Protein AF-A0A923LSA1-F1 (afdb_monomer_lite)

Organism: NCBI:txid2763013

Secondary structure (DSSP, 8-state):
-HHHHHHHHHHHHHHHHTHHHHHHHSPPPHHHHHHHHHHHHHHHHHHHH-SS--SS--HHHHHHHHHHHHHHHHHHHHHHHHHHHHHHHHHTHHHHH-SSSTT--HHHHHHHHHHHHHHHHHHHHHHHHHHHHHH-SSS-HHHHHHHHHHTTSTTHHHHHHHHHHHHHHHHHHHHHHHHHHHHHHHHTTTT--SS-EEEE--TT--SSSSS-TTTTHHHHHHHTT--EEE----TTS-HHHHHHHHHHHHHHHHHHH--S-EEEEEETTHHHHHHHHHHHSS-GGGEEEEEEES--TT--HHHHHHHHHS-HHHHHHHHHHHHHHHHHTT-SS--HHHHHHHTSHHHHHHHHHHSPPPTT-EEEEEEE-BSSGGGS-TTHHHHHHHHHHHT-S-BSSSSBHHHH--SEEEEEE--SSSSB--TTGGGTTT---BTTB-HHHHHHHHHHHHHHTT-

Radius of gyration: 31.1 Å; chains: 1; bounding box: 70×52×91 Å

pLDDT: mean 90.04, std 8.91, range [51.53, 98.88]

Sequence (455 aa):
MEYCKRFLRVLLVFVLANLALLETLAPPPDWLTLPLLFGLLAYYLWFHIRPRRAKGATHRLRALLGGYELLFVAFFVILAEMAFYPLLLATGALHRAVPALGAAPDWVFLAANLLLFVPLVGALLVNGFFRVLLTSKHLRVVWRVLLLLCWWVPLFNLYLFYRVLKAVRHEYYFELSRLENEAVHAENRDCETRYPIVLVHGIFFRDWQLVNYWGRIPRALTRCGATVFYGGQQSALPVAQSAAELAERLQAVLRETGAEKVNLIAHSKGGLDSRYAITRLGLAPHVASLTTVNTPHRGCIFAEELLRTLPKGVIAWMERRYNGLFRTLGDASPDFLGGVRDLTRENCLCFNRETPDQEGVFYQSVMSTMQKPSSAGFPLNLTWHLVRKYDREANDGLVARSSAEWGHFLGNLSASGRRGVSHGDVVDLMREDIPGFDVREFYIGLVKGLKEKGF

Foldseek 3Di:
DVVVVLVVLLVLLLCLLCVVVVCLLPNDPPVVSVVSNVVSVVVLVVCLVQVDDDPLDDPLLSLLVSLLSLLVSLVVSVVVLVVVVVVCVVVVSNVVSPVDPDDDDPVVSVVVSVVSNCVSSVSSNVSSLVSNLVRDPQDDPVLNVCCVVPCPPPPVVVVSSVVSSVRSVVRSVVVSVVSVVLVVLLVVLLLQALAAEEEFEEADDAQPDPAGLLHCQVVSSVSNNHRYHYQQFQHQAALLRSLVSSLVVLVVVCVVPVHQAYEYEYEASRLLSVLCNCFVVVCVRRYQEYEYELYQLQAFQLLVVCVVPPDPVVVVVVQCVSQVVSVVVPDPGGGNVNSSVCRHNVNSVVSCVRRPDDPNYAYEYEYWFFLALVLDDPPLSVQQVSCCVGVVATHQSTHGPVSGGDGHYPYYFFAPDNTIHHSSRLSCNVVDDDHRDDNNVVVSVVSSVNRVVND

InterPro domains:
  IPR000073 Alpha/beta hydrolase fold-1 [PF00561] (195-331)
  IPR029058 Alpha/Beta hydrolase fold [G3DSA:3.40.50.1820] (189-455)
  IPR029058 Alpha/Beta hydrolase fold [SSF53474] (190-410)

Structure (mmCIF, N/CA/C/O backbone):
data_AF-A0A923LSA1-F1
#
_entry.id   AF-A0A923LSA1-F1
#
loop_
_atom_site.group_PDB
_atom_site.id
_atom_site.type_symbol
_atom_site.label_atom_id
_atom_site.label_alt_id
_atom_site.label_comp_id
_atom_site.label_asym_id
_atom_site.label_entity_id
_atom_site.label_seq_id
_atom_site.pdbx_PDB_ins_code
_atom_site.Cartn_x
_atom_site.Cartn_y
_atom_site.Cartn_z
_atom_site.occupancy
_atom_site.B_iso_or_equiv
_atom_site.auth_seq_id
_atom_site.auth_comp_id
_atom_site.auth_asym_id
_atom_site.auth_atom_id
_atom_site.pdbx_PDB_model_num
ATOM 1 N N . MET A 1 1 ? 19.519 -18.367 -19.238 1.00 74.44 1 MET A N 1
ATOM 2 C CA . MET A 1 1 ? 18.507 -18.310 -20.323 1.00 74.44 1 MET A CA 1
ATOM 3 C C . MET A 1 1 ? 18.097 -16.882 -20.729 1.00 74.44 1 MET A C 1
ATOM 5 O O . MET A 1 1 ? 18.064 -16.617 -21.922 1.00 74.44 1 MET A O 1
ATOM 9 N N . GLU A 1 2 ? 17.798 -15.941 -19.814 1.00 83.88 2 GLU A N 1
ATOM 10 C CA . GLU A 1 2 ? 17.374 -14.574 -20.223 1.00 83.88 2 GLU A CA 1
ATOM 11 C C . GLU A 1 2 ? 18.506 -13.725 -20.829 1.00 83.88 2 GLU A C 1
ATOM 13 O O . GLU A 1 2 ? 18.262 -12.978 -21.772 1.00 83.88 2 GLU A O 1
ATOM 18 N N . TYR A 1 3 ? 19.749 -13.878 -20.358 1.00 86.12 3 TYR A N 1
ATOM 19 C CA . TYR A 1 3 ? 20.908 -13.197 -20.951 1.00 86.12 3 TYR A CA 1
ATOM 20 C C . TYR A 1 3 ? 21.086 -13.539 -22.436 1.00 86.12 3 TYR A C 1
ATOM 22 O O . TYR A 1 3 ? 21.243 -12.634 -23.247 1.00 86.12 3 TYR A O 1
ATOM 30 N N . CYS A 1 4 ? 20.938 -14.814 -22.812 1.00 89.88 4 CYS A N 1
ATOM 31 C CA . CYS A 1 4 ? 20.991 -15.258 -24.208 1.00 89.88 4 CYS A CA 1
ATOM 32 C C . CYS A 1 4 ? 19.887 -14.612 -25.057 1.00 89.88 4 CYS A C 1
ATOM 34 O O . CYS A 1 4 ? 20.143 -14.153 -26.164 1.00 89.88 4 CYS A O 1
ATOM 36 N N . LYS A 1 5 ? 18.659 -14.515 -24.524 1.00 91.62 5 LYS A N 1
ATOM 37 C CA . LYS A 1 5 ? 17.543 -13.858 -25.222 1.00 91.62 5 LYS A CA 1
ATOM 38 C C . LYS A 1 5 ? 17.805 -12.370 -25.434 1.00 91.62 5 LYS A C 1
ATOM 40 O O . LYS A 1 5 ? 17.490 -11.849 -26.494 1.00 91.62 5 LYS A O 1
ATOM 45 N N . ARG A 1 6 ? 18.369 -11.683 -24.439 1.00 92.94 6 ARG A N 1
ATOM 46 C CA . ARG A 1 6 ? 18.731 -10.263 -24.557 1.00 92.94 6 ARG A CA 1
ATOM 47 C C . ARG A 1 6 ? 19.858 -10.037 -25.550 1.00 92.94 6 ARG A C 1
ATOM 49 O O . ARG A 1 6 ? 19.738 -9.136 -26.368 1.00 92.94 6 ARG A O 1
ATOM 56 N N . PHE A 1 7 ? 20.890 -10.876 -25.511 1.00 94.19 7 PHE A N 1
ATOM 57 C CA . PHE A 1 7 ? 21.960 -10.854 -26.502 1.00 94.19 7 PHE A CA 1
ATOM 58 C C . PHE A 1 7 ? 21.400 -11.021 -27.917 1.00 94.19 7 PHE A C 1
ATOM 60 O O . PHE A 1 7 ? 21.681 -10.197 -28.777 1.00 94.19 7 PHE A O 1
ATOM 67 N N . LEU A 1 8 ? 20.512 -11.998 -28.128 1.00 95.25 8 LEU A N 1
ATOM 68 C CA . LEU A 1 8 ? 19.851 -12.199 -29.417 1.00 95.25 8 LEU A CA 1
ATOM 69 C C . LEU A 1 8 ? 19.028 -10.975 -29.851 1.00 95.25 8 LEU A C 1
ATOM 71 O O . LEU A 1 8 ? 19.094 -10.584 -31.008 1.00 95.25 8 LEU A O 1
ATOM 75 N N . ARG A 1 9 ? 18.282 -10.332 -28.939 1.00 95.50 9 ARG A N 1
ATOM 76 C CA . ARG A 1 9 ? 17.521 -9.109 -29.262 1.00 95.50 9 ARG A CA 1
ATOM 77 C C . ARG A 1 9 ? 18.435 -7.971 -29.721 1.00 95.50 9 ARG A C 1
ATOM 79 O O . ARG A 1 9 ? 18.108 -7.308 -30.699 1.00 95.50 9 ARG A O 1
ATOM 86 N N . VAL A 1 10 ? 19.548 -7.756 -29.015 1.00 96.06 10 VAL A N 1
ATOM 87 C CA . VAL A 1 10 ? 20.563 -6.752 -29.373 1.00 96.06 10 VAL A CA 1
ATOM 88 C C . VAL A 1 10 ? 21.171 -7.084 -30.729 1.00 96.06 10 VAL A C 1
ATOM 90 O O . VAL A 1 10 ? 21.205 -6.217 -31.592 1.00 96.06 10 VAL A O 1
ATOM 93 N N . LEU A 1 11 ? 21.566 -8.342 -30.939 1.00 96.56 11 LEU A N 1
ATOM 94 C CA . LEU A 1 11 ? 22.150 -8.809 -32.191 1.00 96.56 11 LEU A CA 1
ATOM 95 C C . LEU A 1 11 ? 21.204 -8.594 -33.378 1.00 96.56 11 LEU A C 1
ATOM 97 O O . LEU A 1 11 ? 21.622 -8.037 -34.380 1.00 96.56 11 LEU A O 1
ATOM 101 N N . LEU A 1 12 ? 19.928 -8.974 -33.264 1.00 96.75 12 LEU A N 1
ATOM 102 C CA . LEU A 1 12 ? 18.950 -8.826 -34.350 1.00 96.75 12 LEU A CA 1
ATOM 103 C C . LEU A 1 12 ? 18.725 -7.359 -34.741 1.00 96.75 12 LEU A C 1
ATOM 105 O O . LEU A 1 12 ? 18.645 -7.046 -35.925 1.00 96.75 12 LEU A O 1
ATOM 109 N N . VAL A 1 13 ? 18.645 -6.454 -33.760 1.00 96.31 13 VAL A N 1
ATOM 110 C CA . VAL A 1 13 ? 18.508 -5.013 -34.034 1.00 96.31 13 VAL A CA 1
ATOM 111 C C . VAL A 1 13 ? 19.800 -4.440 -34.611 1.00 96.31 13 VAL A C 1
ATOM 113 O O . VAL A 1 13 ? 19.738 -3.655 -35.549 1.00 96.31 13 VAL A O 1
ATOM 116 N N . PHE A 1 14 ? 20.957 -4.848 -34.087 1.00 96.50 14 PHE A N 1
ATOM 117 C CA . PHE A 1 14 ? 22.261 -4.422 -34.592 1.00 96.50 14 PHE A CA 1
ATOM 118 C C . PHE A 1 14 ? 22.476 -4.858 -36.046 1.00 96.50 14 PHE A C 1
ATOM 120 O O . PHE A 1 14 ? 22.876 -4.039 -36.867 1.00 96.50 14 PHE A O 1
ATOM 127 N N . VAL A 1 15 ? 22.150 -6.113 -36.378 1.00 95.62 15 VAL A N 1
ATOM 128 C CA . VAL A 1 15 ? 22.232 -6.645 -37.747 1.00 95.62 15 VAL A CA 1
ATOM 129 C C . VAL A 1 15 ? 21.279 -5.901 -38.674 1.00 95.62 15 VAL A C 1
ATOM 131 O O . VAL A 1 15 ? 21.693 -5.526 -39.758 1.00 95.62 15 VAL A O 1
ATOM 134 N N . LEU A 1 16 ? 20.037 -5.629 -38.256 1.00 95.81 16 LEU A N 1
ATOM 135 C CA . LEU A 1 16 ? 19.106 -4.835 -39.065 1.00 95.81 16 LEU A CA 1
ATOM 136 C C . LEU A 1 16 ? 19.633 -3.414 -39.319 1.00 95.81 16 LEU A C 1
ATOM 138 O O . LEU A 1 16 ? 19.561 -2.929 -40.443 1.00 95.81 16 LEU A O 1
ATOM 142 N N . ALA A 1 17 ? 20.160 -2.756 -38.284 1.00 93.94 17 ALA A N 1
ATOM 143 C CA . ALA A 1 17 ? 20.664 -1.389 -38.383 1.00 93.94 17 ALA A CA 1
ATOM 144 C C . ALA A 1 17 ? 21.938 -1.273 -39.234 1.00 93.94 17 ALA A C 1
ATOM 146 O O . ALA A 1 17 ? 22.188 -0.208 -39.784 1.00 93.94 17 ALA A O 1
ATOM 147 N N . ASN A 1 18 ? 22.701 -2.364 -39.355 1.00 94.56 18 ASN A N 1
ATOM 148 C CA . ASN A 1 18 ? 23.956 -2.439 -40.101 1.00 94.56 18 ASN A CA 1
ATOM 149 C C . ASN A 1 18 ? 23.877 -3.344 -41.337 1.00 94.56 18 ASN A C 1
ATOM 151 O O . ASN A 1 18 ? 24.917 -3.727 -41.870 1.00 94.56 18 ASN A O 1
ATOM 155 N N . LEU A 1 19 ? 22.676 -3.726 -41.788 1.00 92.44 19 LEU A N 1
ATOM 156 C CA . LEU A 1 19 ? 22.510 -4.778 -42.795 1.00 92.44 19 LEU A CA 1
ATOM 157 C C . LEU A 1 19 ? 23.265 -4.447 -44.088 1.00 92.44 19 LEU A C 1
ATOM 159 O O . LEU A 1 19 ? 24.013 -5.283 -44.580 1.00 92.44 19 LEU A O 1
ATOM 163 N N . ALA A 1 20 ? 23.156 -3.203 -44.561 1.00 88.50 20 ALA A N 1
ATOM 164 C CA . ALA A 1 20 ? 23.853 -2.740 -45.758 1.00 88.50 20 ALA A CA 1
ATOM 165 C C . ALA A 1 20 ? 25.384 -2.839 -45.619 1.00 88.50 20 ALA A C 1
ATOM 167 O O . ALA A 1 20 ? 26.052 -3.344 -46.516 1.00 88.50 20 ALA A O 1
ATOM 168 N N . LEU A 1 21 ? 25.954 -2.417 -44.481 1.00 89.56 21 LEU A N 1
ATOM 169 C CA . LEU A 1 21 ? 27.395 -2.555 -44.234 1.00 89.56 21 LEU A CA 1
ATOM 170 C C . LEU A 1 21 ? 27.813 -4.025 -44.131 1.00 89.56 21 LEU A C 1
ATOM 172 O O . LEU A 1 21 ? 28.837 -4.413 -44.688 1.00 89.56 21 LEU A O 1
ATOM 176 N N . LEU A 1 22 ? 27.029 -4.859 -43.450 1.00 90.69 22 LEU A N 1
ATOM 177 C CA . LEU A 1 22 ? 27.331 -6.283 -43.308 1.00 90.69 22 LEU A CA 1
ATOM 178 C C . LEU A 1 22 ? 27.293 -7.010 -44.657 1.00 90.69 22 LEU A C 1
ATOM 180 O O . LEU A 1 22 ? 28.181 -7.816 -44.917 1.00 90.69 22 LEU A O 1
ATOM 184 N N . GLU A 1 23 ? 26.340 -6.677 -45.529 1.00 88.69 23 GLU A N 1
ATOM 185 C CA . GLU A 1 23 ? 26.270 -7.196 -46.900 1.00 88.69 23 GLU A CA 1
ATOM 186 C C . GLU A 1 23 ? 27.493 -6.791 -47.730 1.00 88.69 23 GLU A C 1
ATOM 188 O O . GLU A 1 23 ? 28.007 -7.616 -48.481 1.00 88.69 23 GLU A O 1
ATOM 193 N N . THR A 1 24 ? 28.016 -5.566 -47.562 1.00 85.31 24 THR A N 1
ATOM 194 C CA . THR A 1 24 ? 29.264 -5.178 -48.249 1.00 85.31 24 THR A CA 1
ATOM 195 C C . THR A 1 24 ? 30.473 -5.978 -47.769 1.00 85.31 24 THR A C 1
ATOM 197 O O . THR A 1 24 ? 31.313 -6.356 -48.578 1.00 85.31 24 THR A O 1
ATOM 200 N N . LEU A 1 25 ? 30.567 -6.257 -46.466 1.00 87.00 25 LEU A N 1
ATOM 201 C CA . LEU A 1 25 ? 31.706 -6.962 -45.870 1.00 87.00 25 LEU A CA 1
ATOM 202 C C . LEU A 1 25 ? 31.666 -8.474 -46.126 1.00 87.00 25 LEU A C 1
ATOM 204 O O . LEU A 1 25 ? 32.714 -9.106 -46.265 1.00 87.00 25 LEU A O 1
ATOM 208 N N . ALA A 1 26 ? 30.469 -9.057 -46.132 1.00 88.00 26 ALA A N 1
ATOM 209 C CA . ALA A 1 26 ? 30.233 -10.484 -46.291 1.00 88.00 26 ALA A CA 1
ATOM 210 C C . ALA A 1 26 ? 28.867 -10.706 -46.969 1.00 88.00 26 ALA A C 1
ATOM 212 O O . ALA A 1 26 ? 27.862 -10.891 -46.274 1.00 88.00 26 ALA A O 1
ATOM 213 N N . PRO A 1 27 ? 28.807 -10.684 -48.314 1.00 85.69 27 PRO A N 1
ATOM 214 C CA . PRO A 1 27 ? 27.546 -10.785 -49.032 1.00 85.69 27 PRO A CA 1
ATOM 215 C C . PRO A 1 27 ? 26.904 -12.165 -48.810 1.00 85.69 27 PRO A C 1
ATOM 217 O O . PRO A 1 27 ? 27.553 -13.192 -49.047 1.00 85.69 27 PRO A O 1
ATOM 220 N N . PRO A 1 28 ? 25.644 -12.228 -48.340 1.00 87.56 28 PRO A N 1
ATOM 221 C CA . PRO A 1 28 ? 24.903 -13.479 -48.282 1.00 87.56 28 PRO A CA 1
ATOM 222 C C . PRO A 1 28 ? 24.543 -13.957 -49.702 1.00 87.56 28 PRO A C 1
ATOM 224 O O . PRO A 1 28 ? 24.588 -13.175 -50.649 1.00 87.56 28 PRO A O 1
ATOM 227 N N . PRO A 1 29 ? 24.141 -15.230 -49.874 1.00 91.75 29 PRO A N 1
ATOM 228 C CA . PRO A 1 29 ? 23.587 -15.699 -51.141 1.00 91.75 29 PRO A CA 1
ATOM 229 C C . PRO A 1 29 ? 22.383 -14.850 -51.575 1.00 91.75 29 PRO A C 1
ATOM 231 O O . PRO A 1 29 ? 21.519 -14.568 -50.746 1.00 91.75 29 PRO A O 1
ATOM 234 N N . ASP A 1 30 ? 22.271 -14.526 -52.866 1.00 86.94 30 ASP A N 1
ATOM 235 C CA . ASP A 1 30 ? 21.246 -13.606 -53.399 1.00 86.94 30 ASP A CA 1
ATOM 236 C C . ASP A 1 30 ? 19.805 -13.969 -53.002 1.00 86.94 30 ASP A C 1
ATOM 238 O O . ASP A 1 30 ? 18.967 -13.103 -52.748 1.00 86.94 30 ASP A O 1
ATOM 242 N N . TRP A 1 31 ? 19.506 -15.267 -52.903 1.00 90.75 31 TRP A N 1
ATOM 243 C CA . TRP A 1 31 ? 18.184 -15.759 -52.511 1.00 90.75 31 TRP A CA 1
ATOM 244 C C . TRP A 1 31 ? 17.835 -15.478 -51.039 1.00 90.75 31 TRP A C 1
ATOM 246 O O . TRP A 1 31 ? 16.662 -15.540 -50.672 1.00 90.75 31 TRP A O 1
ATOM 256 N N . LEU A 1 32 ? 18.826 -15.186 -50.190 1.00 90.75 32 LEU A N 1
ATOM 257 C CA . LEU A 1 32 ? 18.672 -15.001 -48.746 1.00 90.75 32 LEU A CA 1
ATOM 258 C C . LEU A 1 32 ? 18.513 -13.527 -48.342 1.00 90.75 32 LEU A C 1
ATOM 260 O O . LEU A 1 32 ? 17.908 -13.254 -47.305 1.00 90.75 32 LEU A O 1
ATOM 264 N N . THR A 1 33 ? 18.989 -12.583 -49.154 1.00 88.12 33 THR A N 1
ATOM 265 C CA . THR A 1 33 ? 19.035 -11.144 -48.839 1.00 88.12 33 THR A CA 1
ATOM 266 C C . THR A 1 33 ? 17.653 -10.556 -48.531 1.00 88.12 33 THR A C 1
ATOM 268 O O . THR A 1 33 ? 17.417 -10.017 -47.447 1.00 88.12 33 THR A O 1
ATOM 271 N N . LEU A 1 34 ? 16.687 -10.721 -49.445 1.00 91.25 34 LEU A N 1
ATOM 272 C CA . LEU A 1 34 ? 15.326 -10.201 -49.258 1.00 91.25 34 LEU A CA 1
ATOM 273 C C . LEU A 1 34 ? 14.580 -10.907 -48.107 1.00 91.25 34 LEU A C 1
ATOM 275 O O . LEU A 1 34 ? 14.034 -10.203 -47.252 1.00 91.25 34 LEU A O 1
ATOM 279 N N . PRO A 1 35 ? 14.565 -12.256 -48.007 1.00 94.31 35 PRO A N 1
ATOM 280 C CA . PRO A 1 35 ? 13.971 -12.937 -46.855 1.00 94.31 35 PRO A CA 1
ATOM 281 C C . PRO A 1 35 ? 14.564 -12.508 -45.510 1.00 94.31 35 PRO A C 1
ATOM 283 O O . PRO A 1 35 ? 13.818 -12.351 -44.540 1.00 94.31 35 PRO A O 1
ATOM 286 N N . LEU A 1 36 ? 15.881 -12.288 -45.445 1.00 93.38 36 LEU A N 1
ATOM 287 C CA . LEU A 1 36 ? 16.562 -11.830 -44.236 1.00 93.38 36 LEU A CA 1
ATOM 288 C C . LEU A 1 36 ? 16.097 -10.426 -43.835 1.00 93.38 36 LEU A C 1
ATOM 290 O O . LEU A 1 36 ? 15.698 -10.232 -42.685 1.00 93.38 36 LEU A O 1
ATOM 294 N N . LEU A 1 37 ? 16.075 -9.474 -44.775 1.00 93.38 37 LEU A N 1
ATOM 295 C CA . LEU A 1 37 ? 15.586 -8.114 -44.530 1.00 93.38 37 LEU A CA 1
ATOM 296 C C . LEU A 1 37 ? 14.135 -8.119 -44.028 1.00 93.38 37 LEU A C 1
ATOM 298 O O . LEU A 1 37 ? 13.837 -7.523 -42.990 1.00 93.38 37 LEU A O 1
ATOM 302 N N . PHE A 1 38 ? 13.233 -8.823 -44.721 1.00 95.69 38 PHE A N 1
ATOM 303 C CA . PHE A 1 38 ? 11.829 -8.906 -44.310 1.00 95.69 38 PHE A CA 1
ATOM 304 C C . PHE A 1 38 ? 11.668 -9.582 -42.946 1.00 95.69 38 PHE A C 1
ATOM 306 O O . PHE A 1 38 ? 10.878 -9.115 -42.124 1.00 95.69 38 PHE A O 1
ATOM 313 N N . GLY A 1 39 ? 12.432 -10.642 -42.673 1.00 96.81 39 GLY A N 1
ATOM 314 C CA . GLY A 1 39 ? 12.427 -11.327 -41.383 1.00 96.81 39 GLY A CA 1
ATOM 315 C C . GLY A 1 39 ? 12.890 -10.425 -40.236 1.00 96.81 39 GLY A C 1
ATOM 316 O O . GLY A 1 39 ? 12.232 -10.362 -39.194 1.00 96.81 39 GLY A O 1
ATOM 317 N N . LEU A 1 40 ? 13.980 -9.679 -40.437 1.00 96.12 40 LEU A N 1
ATOM 318 C CA . LEU A 1 40 ? 14.505 -8.725 -39.459 1.00 96.12 40 LEU A CA 1
ATOM 319 C C . LEU A 1 40 ? 13.545 -7.552 -39.233 1.00 96.12 40 LEU A C 1
ATOM 321 O O . LEU A 1 40 ? 13.312 -7.174 -38.083 1.00 96.12 40 LEU A O 1
ATOM 325 N N . LEU A 1 41 ? 12.932 -7.018 -40.293 1.00 96.06 41 LEU A N 1
ATOM 326 C CA . LEU A 1 41 ? 11.941 -5.945 -40.191 1.00 96.06 41 LEU A CA 1
ATOM 327 C C . LEU A 1 41 ? 10.669 -6.420 -39.474 1.00 96.06 41 LEU A C 1
ATOM 329 O O . LEU A 1 41 ? 10.181 -5.744 -38.567 1.00 96.06 41 LEU A O 1
ATOM 333 N N . ALA A 1 42 ? 10.156 -7.604 -39.819 1.00 96.62 42 ALA A N 1
ATOM 334 C CA . ALA A 1 42 ? 9.005 -8.203 -39.147 1.00 96.62 42 ALA A CA 1
ATOM 335 C C . ALA A 1 42 ? 9.291 -8.439 -37.658 1.00 96.62 42 ALA A C 1
ATOM 337 O O . ALA A 1 42 ? 8.463 -8.109 -36.801 1.00 96.62 42 ALA A O 1
ATOM 338 N N . TYR A 1 43 ? 10.485 -8.947 -37.334 1.00 96.62 43 TYR A N 1
ATOM 339 C CA . TYR A 1 43 ? 10.943 -9.077 -35.955 1.00 96.62 43 TYR A CA 1
ATOM 340 C C . TYR A 1 43 ? 11.007 -7.719 -35.248 1.00 96.62 43 TYR A C 1
ATOM 342 O O . TYR A 1 43 ? 10.509 -7.599 -34.129 1.00 96.62 43 TYR A O 1
ATOM 350 N N . TYR A 1 44 ? 11.575 -6.694 -35.883 1.00 96.75 44 TYR A N 1
ATOM 351 C CA . TYR A 1 44 ? 11.703 -5.353 -35.316 1.00 96.75 44 TYR A CA 1
ATOM 352 C C . TYR A 1 44 ? 10.331 -4.733 -35.006 1.00 96.75 44 TYR A C 1
ATOM 354 O O . TYR A 1 44 ? 10.090 -4.284 -33.882 1.00 96.75 44 TYR A O 1
ATOM 362 N N . LEU A 1 45 ? 9.383 -4.808 -35.944 1.00 96.62 45 LEU A N 1
ATOM 363 C CA . LEU A 1 45 ? 8.005 -4.346 -35.739 1.00 96.62 45 LEU A CA 1
ATOM 364 C C . LEU A 1 45 ? 7.305 -5.122 -34.615 1.00 96.62 45 LEU A C 1
ATOM 366 O O . LEU A 1 45 ? 6.671 -4.530 -33.737 1.00 96.62 45 LEU A O 1
ATOM 370 N N . TRP A 1 46 ? 7.460 -6.446 -34.579 1.00 95.94 46 TRP A N 1
ATOM 371 C CA . TRP A 1 46 ? 6.937 -7.267 -33.486 1.00 95.94 46 TRP A CA 1
ATOM 372 C C . TRP A 1 46 ? 7.561 -6.892 -32.134 1.00 95.94 46 TRP A C 1
ATOM 374 O O . TRP A 1 46 ? 6.849 -6.785 -31.127 1.00 95.94 46 TRP A O 1
ATOM 384 N N . PHE A 1 47 ? 8.872 -6.646 -32.112 1.00 96.44 47 PHE A N 1
ATOM 385 C CA . PHE A 1 47 ? 9.627 -6.274 -30.922 1.00 96.44 47 PHE A CA 1
ATOM 386 C C . PHE A 1 47 ? 9.136 -4.939 -30.358 1.00 96.44 47 PHE A C 1
ATOM 388 O O . PHE A 1 47 ? 8.979 -4.824 -29.144 1.00 96.44 47 PHE A O 1
ATOM 395 N N . HIS A 1 48 ? 8.759 -3.982 -31.211 1.00 95.06 48 HIS A N 1
ATOM 396 C CA . HIS A 1 48 ? 8.097 -2.747 -30.786 1.00 95.06 48 HIS A CA 1
ATOM 397 C C . HIS A 1 48 ? 6.789 -2.997 -30.033 1.00 95.06 48 HIS A C 1
ATOM 399 O O . HIS A 1 48 ? 6.493 -2.279 -29.079 1.00 95.06 48 HIS A O 1
ATOM 405 N N . ILE A 1 49 ? 5.995 -3.996 -30.417 1.00 93.19 49 ILE A N 1
ATOM 406 C CA . ILE A 1 49 ? 4.690 -4.266 -29.800 1.00 93.19 49 ILE A CA 1
ATOM 407 C C . ILE A 1 49 ? 4.876 -5.074 -28.512 1.00 93.19 49 ILE A C 1
ATOM 409 O O . ILE A 1 49 ? 4.427 -4.652 -27.439 1.00 93.19 49 ILE A O 1
ATOM 413 N N . ARG A 1 50 ? 5.584 -6.208 -28.590 1.00 91.25 50 ARG A N 1
ATOM 414 C CA . ARG A 1 50 ? 5.791 -7.147 -27.473 1.00 91.25 50 ARG A CA 1
ATOM 415 C C . ARG A 1 50 ? 7.281 -7.441 -27.246 1.00 91.25 50 ARG A C 1
ATOM 417 O O . ARG A 1 50 ? 7.721 -8.556 -27.520 1.00 91.25 50 ARG A O 1
ATOM 424 N N . PRO A 1 51 ? 8.030 -6.507 -26.627 1.00 90.69 51 PRO A N 1
ATOM 425 C CA . PRO A 1 51 ? 9.468 -6.672 -26.405 1.00 90.69 51 PRO A CA 1
ATOM 426 C C . PRO A 1 51 ? 9.806 -7.882 -25.526 1.00 90.69 51 PRO A C 1
ATOM 428 O O . PRO A 1 51 ? 10.814 -8.566 -25.711 1.00 90.69 51 PRO A O 1
ATOM 431 N N . ARG A 1 52 ? 8.948 -8.158 -24.535 1.00 89.25 52 ARG A N 1
ATOM 432 C CA . ARG A 1 52 ? 9.127 -9.260 -23.591 1.00 89.25 52 ARG A CA 1
ATOM 433 C C . ARG A 1 52 ? 7.794 -9.789 -23.085 1.00 89.25 52 ARG A C 1
ATOM 435 O O . ARG A 1 52 ? 6.871 -9.034 -22.786 1.00 89.25 52 ARG A O 1
ATOM 442 N N . ARG A 1 53 ? 7.710 -11.115 -22.962 1.00 85.00 53 ARG A N 1
ATOM 443 C CA . ARG A 1 53 ? 6.582 -11.796 -22.317 1.00 85.00 53 ARG A CA 1
ATOM 444 C C . ARG A 1 53 ? 6.741 -11.717 -20.799 1.00 85.00 53 ARG A C 1
ATOM 446 O O . ARG A 1 53 ? 7.787 -12.089 -20.276 1.00 85.00 53 ARG A O 1
ATOM 453 N N . ALA A 1 54 ? 5.685 -11.292 -20.116 1.00 84.00 54 ALA A N 1
ATOM 454 C CA . ALA A 1 54 ? 5.574 -11.319 -18.663 1.00 84.00 54 ALA A CA 1
ATOM 455 C C . ALA A 1 54 ? 4.243 -11.977 -18.282 1.00 84.00 54 ALA A C 1
ATOM 457 O O . ALA A 1 54 ? 3.179 -11.375 -18.441 1.00 84.00 54 ALA A O 1
ATOM 458 N N . LYS A 1 55 ? 4.316 -13.245 -17.860 1.00 82.00 55 LYS A N 1
ATOM 459 C CA . LYS A 1 55 ? 3.172 -13.990 -17.313 1.00 82.00 55 LYS A CA 1
ATOM 460 C C . LYS A 1 55 ? 2.807 -13.398 -15.943 1.00 82.00 55 LYS A C 1
ATOM 462 O O . LYS A 1 55 ? 3.681 -12.846 -15.289 1.00 82.00 55 LYS A O 1
ATOM 467 N N . GLY A 1 56 ? 1.529 -13.422 -15.562 1.00 78.56 56 GLY A N 1
ATOM 468 C CA . GLY A 1 56 ? 1.041 -12.860 -14.286 1.00 78.56 56 GLY A CA 1
ATOM 469 C C . GLY A 1 56 ? 1.030 -11.324 -14.186 1.00 78.56 56 GLY A C 1
ATOM 470 O O . GLY A 1 56 ? 0.301 -10.757 -13.382 1.00 78.56 56 GLY A O 1
ATOM 471 N N . ALA A 1 57 ? 1.772 -10.617 -15.043 1.00 86.69 57 ALA A N 1
ATOM 472 C CA . ALA A 1 57 ? 1.843 -9.161 -15.020 1.00 86.69 57 ALA A CA 1
ATOM 473 C C . ALA A 1 57 ? 0.589 -8.483 -15.608 1.00 86.69 57 ALA A C 1
ATOM 475 O O . ALA A 1 57 ? 0.099 -8.841 -16.685 1.00 86.69 57 ALA A O 1
ATOM 476 N N . THR A 1 58 ? 0.133 -7.417 -14.942 1.00 89.31 58 THR A N 1
ATOM 477 C CA . THR A 1 58 ? -0.936 -6.529 -15.436 1.00 89.31 58 THR A CA 1
ATOM 478 C C . THR A 1 58 ? -0.548 -5.845 -16.754 1.00 89.31 58 THR A C 1
ATOM 480 O O . THR A 1 58 ? 0.630 -5.752 -17.104 1.00 89.31 58 THR A O 1
ATOM 483 N N . HIS A 1 59 ? -1.527 -5.300 -17.491 1.00 89.19 59 HIS A N 1
ATOM 484 C CA . HIS A 1 59 ? -1.259 -4.572 -18.740 1.00 89.19 59 HIS A CA 1
ATOM 485 C C . HIS A 1 59 ? -0.225 -3.446 -18.556 1.00 89.19 59 HIS A C 1
ATOM 487 O O . HIS A 1 59 ? 0.718 -3.340 -19.339 1.00 89.19 59 HIS A O 1
ATOM 493 N N . ARG A 1 60 ? -0.344 -2.677 -17.464 1.00 91.94 60 ARG A N 1
ATOM 494 C CA . ARG A 1 60 ? 0.613 -1.629 -17.086 1.00 91.94 60 ARG A CA 1
ATOM 495 C C . ARG A 1 60 ? 2.026 -2.183 -16.897 1.00 91.94 60 ARG A C 1
ATOM 497 O O . ARG A 1 60 ? 2.959 -1.654 -17.487 1.00 91.94 60 ARG A O 1
ATOM 504 N N . LEU A 1 61 ? 2.191 -3.250 -16.110 1.00 90.69 61 LEU A N 1
ATOM 505 C CA . LEU A 1 61 ? 3.509 -3.842 -15.843 1.00 90.69 61 LEU A CA 1
ATOM 506 C C . LEU A 1 61 ? 4.139 -4.453 -17.097 1.00 90.69 61 LEU A C 1
ATOM 508 O O . LEU A 1 61 ? 5.352 -4.367 -17.275 1.00 90.69 61 LEU A O 1
ATOM 512 N N . ARG A 1 62 ? 3.327 -5.026 -17.994 1.00 92.44 62 ARG A N 1
ATOM 513 C CA . ARG A 1 62 ? 3.797 -5.501 -19.304 1.00 92.44 62 ARG A CA 1
ATOM 514 C C . ARG A 1 62 ? 4.315 -4.355 -20.167 1.00 92.44 62 ARG A C 1
ATOM 516 O O . ARG A 1 62 ? 5.375 -4.491 -20.770 1.00 92.44 62 ARG A O 1
ATOM 523 N N . ALA A 1 63 ? 3.601 -3.233 -20.203 1.00 92.50 63 ALA A N 1
ATOM 524 C CA . ALA A 1 63 ? 4.045 -2.040 -20.913 1.00 92.50 63 ALA A CA 1
ATOM 525 C C . ALA A 1 63 ? 5.316 -1.439 -20.284 1.00 92.50 63 ALA A C 1
ATOM 527 O O . ALA A 1 63 ? 6.248 -1.125 -21.020 1.00 92.50 63 ALA A O 1
ATOM 528 N N . LEU A 1 64 ? 5.401 -1.383 -18.950 1.00 92.50 64 LEU A N 1
ATOM 529 C CA . LEU A 1 64 ? 6.576 -0.920 -18.203 1.00 92.50 64 LEU A CA 1
ATOM 530 C C . LEU A 1 64 ? 7.821 -1.773 -18.500 1.00 92.50 64 LEU A C 1
ATOM 532 O O . LEU A 1 64 ? 8.872 -1.240 -18.857 1.00 92.50 64 LEU A O 1
ATOM 536 N N . LEU A 1 65 ? 7.693 -3.103 -18.416 1.00 92.88 65 LEU A N 1
ATOM 537 C CA . LEU A 1 65 ? 8.772 -4.037 -18.750 1.00 92.88 65 LEU A CA 1
ATOM 538 C C . LEU A 1 65 ? 9.141 -3.968 -20.232 1.00 92.88 65 LEU A C 1
ATOM 540 O O . LEU A 1 65 ? 10.316 -4.008 -20.580 1.00 92.88 65 LEU A O 1
ATOM 544 N N . GLY A 1 66 ? 8.144 -3.856 -21.110 1.00 93.12 66 GLY A N 1
ATOM 545 C CA . GLY A 1 66 ? 8.378 -3.668 -22.534 1.00 93.12 66 GLY A CA 1
ATOM 546 C C . GLY A 1 66 ? 9.188 -2.400 -22.802 1.00 93.12 66 GLY A C 1
ATOM 547 O O . GLY A 1 66 ? 10.169 -2.451 -23.535 1.00 93.12 66 GLY A O 1
ATOM 548 N N . GLY A 1 67 ? 8.827 -1.290 -22.154 1.00 92.12 67 GLY A N 1
ATOM 549 C CA . GLY A 1 67 ? 9.574 -0.040 -22.246 1.00 92.12 67 GLY A CA 1
ATOM 550 C C . GLY A 1 67 ? 11.018 -0.184 -21.771 1.00 92.12 67 GLY A C 1
ATOM 551 O O . GLY A 1 67 ? 11.939 0.220 -22.474 1.00 92.12 67 GLY A O 1
ATOM 552 N N . TYR A 1 68 ? 11.223 -0.855 -20.634 1.00 91.81 68 TYR A N 1
ATOM 553 C CA . TYR A 1 68 ? 12.556 -1.196 -20.133 1.00 91.81 68 TYR A CA 1
ATOM 554 C C . TYR A 1 68 ? 13.389 -1.985 -21.157 1.00 91.81 68 TYR A C 1
ATOM 556 O O . TYR A 1 68 ? 14.554 -1.661 -21.369 1.00 91.81 68 TYR A O 1
ATOM 564 N N . GLU A 1 69 ? 12.823 -3.014 -21.793 1.00 93.50 69 GLU A N 1
ATOM 565 C CA . GLU A 1 69 ? 13.570 -3.864 -22.733 1.00 93.50 69 GLU A CA 1
ATOM 566 C C . GLU A 1 69 ? 13.909 -3.133 -24.041 1.00 93.50 69 GLU A C 1
ATOM 568 O O . GLU A 1 69 ? 14.998 -3.338 -24.570 1.00 93.50 69 GLU A O 1
ATOM 573 N N . LEU A 1 70 ? 13.033 -2.248 -24.530 1.00 93.56 70 LEU A N 1
ATOM 574 C CA . LEU A 1 70 ? 13.319 -1.400 -25.697 1.00 93.56 70 LEU A CA 1
ATOM 575 C C . LEU A 1 70 ? 14.495 -0.456 -25.423 1.00 93.56 70 LEU A C 1
ATOM 577 O O . LEU A 1 70 ? 15.433 -0.393 -26.213 1.00 93.56 70 LEU A O 1
ATOM 581 N N . LEU A 1 71 ? 14.476 0.219 -24.269 1.00 89.94 71 LEU A N 1
ATOM 582 C CA . LEU A 1 71 ? 15.558 1.107 -23.840 1.00 89.94 71 LEU A CA 1
ATOM 583 C C . LEU A 1 71 ? 16.869 0.345 -23.598 1.00 89.94 71 LEU A C 1
ATOM 585 O O . LEU A 1 71 ? 17.939 0.827 -23.956 1.00 89.94 71 LEU A O 1
ATOM 589 N N . PHE A 1 72 ? 16.792 -0.856 -23.016 1.00 91.12 72 PHE A N 1
ATOM 590 C CA . PHE A 1 72 ? 17.951 -1.726 -22.816 1.00 91.12 72 PHE A CA 1
ATOM 591 C C . PHE A 1 72 ? 18.591 -2.115 -24.152 1.00 91.12 72 PHE A C 1
ATOM 593 O O . PHE A 1 72 ? 19.802 -1.985 -24.310 1.00 91.12 72 PHE A O 1
ATOM 600 N N . VAL A 1 73 ? 17.792 -2.578 -25.118 1.00 93.25 73 VAL A N 1
ATOM 601 C CA . VAL A 1 73 ? 18.306 -2.974 -26.435 1.00 93.25 73 VAL A CA 1
ATOM 602 C C . VAL A 1 73 ? 18.893 -1.774 -27.169 1.00 93.25 73 VAL A C 1
ATOM 604 O O . VAL A 1 73 ? 20.021 -1.872 -27.638 1.00 93.25 73 VAL A O 1
ATOM 607 N N . ALA A 1 74 ? 18.199 -0.633 -27.188 1.00 90.81 74 ALA A N 1
ATOM 608 C CA . ALA A 1 74 ? 18.713 0.592 -27.796 1.00 90.81 74 ALA A CA 1
ATOM 609 C C . ALA A 1 74 ? 20.073 1.002 -27.206 1.00 90.81 74 ALA A C 1
ATOM 611 O O . ALA A 1 74 ? 21.006 1.276 -27.952 1.00 90.81 74 ALA A O 1
ATOM 612 N N . PHE A 1 75 ? 20.222 0.966 -25.877 1.00 87.94 75 PHE A N 1
ATOM 613 C CA . PHE A 1 75 ? 21.484 1.284 -25.204 1.00 87.94 75 PHE A CA 1
ATOM 614 C C . PHE A 1 75 ? 22.644 0.385 -25.658 1.00 87.94 75 PHE A C 1
ATOM 616 O O . PHE A 1 75 ? 23.717 0.883 -25.991 1.00 87.94 75 PHE A O 1
ATOM 623 N N . PHE A 1 76 ? 22.441 -0.936 -25.681 1.00 90.25 76 PHE A N 1
ATOM 624 C CA . PHE A 1 76 ? 23.504 -1.870 -26.065 1.00 90.25 76 PHE A CA 1
ATOM 625 C C . PHE A 1 76 ? 23.794 -1.858 -27.566 1.00 90.25 76 PHE A C 1
ATOM 627 O O . PHE A 1 76 ? 24.939 -2.079 -27.945 1.00 90.25 76 PHE A O 1
ATOM 634 N N . VAL A 1 77 ? 22.802 -1.553 -28.406 1.00 93.00 77 VAL A N 1
ATOM 635 C CA . VAL A 1 77 ? 23.009 -1.336 -29.844 1.00 93.00 77 VAL A CA 1
ATOM 636 C C . VAL A 1 77 ? 23.840 -0.073 -30.083 1.00 93.00 77 VAL A C 1
ATOM 638 O O . VAL A 1 77 ? 24.797 -0.136 -30.840 1.00 93.00 77 VAL A O 1
ATOM 641 N N . ILE A 1 78 ? 23.571 1.031 -29.374 1.00 88.75 78 ILE A N 1
ATOM 642 C CA . ILE A 1 78 ? 24.411 2.245 -29.426 1.00 88.75 78 ILE A CA 1
ATOM 643 C C . ILE A 1 78 ? 25.843 1.942 -28.986 1.00 88.75 78 ILE A C 1
ATOM 645 O O . ILE A 1 78 ? 26.791 2.380 -29.629 1.00 88.75 78 ILE A O 1
ATOM 649 N N . LEU A 1 79 ? 26.019 1.175 -27.907 1.00 88.44 79 LEU A N 1
ATOM 650 C CA . LEU A 1 79 ? 27.348 0.783 -27.439 1.00 88.44 79 LEU A CA 1
ATOM 651 C C . LEU A 1 79 ? 28.088 -0.099 -28.453 1.00 88.44 79 LEU A C 1
ATOM 653 O O . LEU A 1 79 ? 29.280 0.107 -28.673 1.00 88.44 79 LEU A O 1
ATOM 657 N N . ALA A 1 80 ? 27.388 -1.054 -29.070 1.00 91.94 80 ALA A N 1
ATOM 658 C CA . ALA A 1 80 ? 27.941 -1.890 -30.129 1.00 91.94 80 ALA A CA 1
ATOM 659 C C . ALA A 1 80 ? 28.342 -1.047 -31.348 1.00 91.94 80 ALA A C 1
ATOM 661 O O . ALA A 1 80 ? 29.444 -1.222 -31.855 1.00 91.94 80 ALA A O 1
ATOM 662 N N . GLU A 1 81 ? 27.514 -0.080 -31.749 1.00 90.81 81 GLU A N 1
ATOM 663 C CA . GLU A 1 81 ? 27.791 0.833 -32.864 1.00 90.81 81 GLU A CA 1
ATOM 664 C C . GLU A 1 81 ? 29.041 1.689 -32.616 1.00 90.81 81 GLU A C 1
ATOM 666 O O . GLU A 1 81 ? 29.926 1.780 -33.468 1.00 90.81 81 GLU A O 1
ATOM 671 N N . MET A 1 82 ? 29.163 2.249 -31.404 1.00 88.69 82 MET A N 1
ATOM 672 C CA . MET A 1 82 ? 30.330 3.039 -30.992 1.00 88.69 82 MET A CA 1
ATOM 673 C C . MET A 1 82 ? 31.637 2.235 -31.015 1.00 88.69 82 MET A C 1
ATOM 675 O O . MET A 1 82 ? 32.703 2.833 -31.130 1.00 88.69 82 MET A O 1
ATOM 679 N N . ALA A 1 83 ? 31.575 0.905 -30.899 1.00 91.12 83 ALA A N 1
ATOM 680 C CA . ALA A 1 83 ? 32.735 0.025 -31.032 1.00 91.12 83 ALA A CA 1
ATOM 681 C C . ALA A 1 83 ? 32.948 -0.454 -32.480 1.00 91.12 83 ALA A C 1
ATOM 683 O O . ALA A 1 83 ? 34.088 -0.585 -32.926 1.00 91.12 83 ALA A O 1
ATOM 684 N N . PHE A 1 84 ? 31.862 -0.698 -33.215 1.00 92.62 84 PHE A N 1
ATOM 685 C CA . PHE A 1 84 ? 31.880 -1.247 -34.568 1.00 92.62 84 PHE A CA 1
ATOM 686 C C . PHE A 1 84 ? 32.520 -0.289 -35.576 1.00 92.62 84 PHE A C 1
ATOM 688 O O . PHE A 1 84 ? 33.414 -0.693 -36.316 1.00 92.62 84 PHE A O 1
ATOM 695 N N . TYR A 1 85 ? 32.136 0.990 -35.566 1.00 90.94 85 TYR A N 1
ATOM 696 C CA . TYR A 1 85 ? 32.650 1.971 -36.531 1.00 90.94 85 TYR A CA 1
ATOM 697 C C . TYR A 1 85 ? 34.168 2.202 -36.415 1.00 90.94 85 TYR A C 1
ATOM 699 O O . TYR A 1 85 ? 34.857 2.101 -37.435 1.00 90.94 85 TYR A O 1
ATOM 707 N N . PRO A 1 86 ? 34.744 2.446 -35.216 1.00 90.69 86 PRO A N 1
ATOM 708 C CA . PRO A 1 86 ? 36.195 2.547 -35.071 1.00 90.69 86 PRO A CA 1
ATOM 709 C C . PRO A 1 86 ? 36.929 1.270 -35.479 1.00 90.69 86 PRO A C 1
ATOM 711 O O . PRO A 1 86 ? 38.001 1.353 -36.072 1.00 90.69 86 PRO A O 1
ATOM 714 N N . LEU A 1 87 ? 36.358 0.093 -35.197 1.00 91.00 87 LEU A N 1
ATOM 715 C CA . LEU A 1 87 ? 36.951 -1.186 -35.586 1.00 91.00 87 LEU A CA 1
ATOM 716 C C . LEU A 1 87 ? 37.006 -1.346 -37.113 1.00 91.00 87 LEU A C 1
ATOM 718 O O . LEU A 1 87 ? 38.029 -1.782 -37.645 1.00 91.00 87 LEU A O 1
ATOM 722 N N . LEU A 1 88 ? 35.941 -0.969 -37.826 1.00 89.06 88 LEU A N 1
ATOM 723 C CA . LEU A 1 88 ? 35.915 -0.998 -39.291 1.00 89.06 88 LEU A CA 1
ATOM 724 C C . LEU A 1 88 ? 36.983 -0.085 -39.901 1.00 89.06 88 LEU A C 1
ATOM 726 O O . LEU A 1 88 ? 37.708 -0.518 -40.799 1.00 89.06 88 LEU A O 1
ATOM 730 N N . LEU A 1 89 ? 37.117 1.136 -39.374 1.00 87.81 89 LEU A N 1
ATOM 731 C CA . LEU A 1 89 ? 38.131 2.096 -39.815 1.00 87.81 89 LEU A CA 1
ATOM 732 C C . LEU A 1 89 ? 39.553 1.604 -39.509 1.00 87.81 89 LEU A C 1
ATOM 734 O O . LEU A 1 89 ? 40.417 1.635 -40.380 1.00 87.81 89 LEU A O 1
ATOM 738 N N . ALA A 1 90 ? 39.798 1.097 -38.297 1.00 89.12 90 ALA A N 1
ATOM 739 C CA . ALA A 1 90 ? 41.121 0.632 -37.873 1.00 89.12 90 ALA A CA 1
ATOM 740 C C . ALA A 1 90 ? 41.608 -0.601 -38.652 1.00 89.12 90 ALA A C 1
ATOM 742 O O . ALA A 1 90 ? 42.805 -0.768 -38.871 1.00 89.12 90 ALA A O 1
ATOM 743 N N . THR A 1 91 ? 40.690 -1.477 -39.067 1.00 88.69 91 THR A N 1
ATOM 744 C CA . THR A 1 91 ? 41.018 -2.707 -39.810 1.00 88.69 91 THR A CA 1
ATOM 745 C C . THR A 1 91 ? 41.055 -2.516 -41.327 1.00 88.69 91 THR A C 1
ATOM 747 O O . THR A 1 91 ? 41.400 -3.462 -42.047 1.00 88.69 91 THR A O 1
ATOM 750 N N . GLY A 1 92 ? 40.646 -1.345 -41.833 1.00 83.88 92 GLY A N 1
ATOM 751 C CA . GLY A 1 92 ? 40.474 -1.088 -43.266 1.00 83.88 92 GLY A CA 1
ATOM 752 C C . GLY A 1 92 ? 39.562 -2.113 -43.949 1.00 83.88 92 GLY A C 1
ATOM 753 O O . GLY A 1 92 ? 39.760 -2.441 -45.118 1.00 83.88 92 GLY A O 1
ATOM 754 N N . ALA A 1 93 ? 38.633 -2.724 -43.203 1.00 85.00 93 ALA A N 1
ATOM 755 C CA . ALA A 1 93 ? 37.792 -3.805 -43.713 1.00 85.00 93 ALA A CA 1
ATOM 756 C C . ALA A 1 93 ? 36.856 -3.306 -44.820 1.00 85.00 93 ALA A C 1
ATOM 758 O O . ALA A 1 93 ? 36.699 -3.976 -45.835 1.00 85.00 93 ALA A O 1
ATOM 759 N N . LEU A 1 94 ? 36.309 -2.100 -44.649 1.00 81.25 94 LEU A N 1
ATOM 760 C CA . LEU A 1 94 ? 35.421 -1.465 -45.618 1.00 81.25 94 LEU A CA 1
ATOM 761 C C . LEU A 1 94 ? 36.155 -1.130 -46.925 1.00 81.25 94 LEU A C 1
ATOM 763 O O . LEU A 1 94 ? 35.707 -1.529 -47.998 1.00 81.25 94 LEU A O 1
ATOM 767 N N . HIS A 1 95 ? 37.336 -0.512 -46.821 1.00 81.00 95 HIS A N 1
ATOM 768 C CA . HIS A 1 95 ? 38.199 -0.221 -47.966 1.00 81.00 95 HIS A CA 1
ATOM 769 C C . HIS A 1 95 ? 38.565 -1.477 -48.780 1.00 81.00 95 HIS A C 1
ATOM 771 O O . HIS A 1 95 ? 38.618 -1.438 -50.006 1.00 81.00 95 HIS A O 1
ATOM 777 N N . ARG A 1 96 ? 38.788 -2.617 -48.109 1.00 79.81 96 ARG A N 1
ATOM 778 C CA . ARG A 1 96 ? 39.085 -3.904 -48.767 1.00 79.81 96 ARG A CA 1
ATOM 779 C C . ARG A 1 96 ? 37.863 -4.566 -49.398 1.00 79.81 96 ARG A C 1
ATOM 781 O O . ARG A 1 96 ? 38.012 -5.270 -50.392 1.00 79.81 96 ARG A O 1
ATOM 788 N N . ALA A 1 97 ? 36.690 -4.390 -48.800 1.00 76.25 97 ALA A N 1
ATOM 789 C CA . ALA A 1 97 ? 35.457 -5.040 -49.228 1.00 76.25 97 ALA A CA 1
ATOM 790 C C . ALA A 1 97 ? 34.804 -4.354 -50.438 1.00 76.25 97 ALA A C 1
ATOM 792 O O . ALA A 1 97 ? 34.106 -5.007 -51.210 1.00 76.25 97 ALA A O 1
ATOM 793 N N . VAL A 1 98 ? 35.064 -3.058 -50.646 1.00 67.31 98 VAL A N 1
ATOM 794 C CA . VAL A 1 98 ? 34.468 -2.270 -51.736 1.00 67.31 98 VAL A CA 1
ATOM 795 C C . VAL A 1 98 ? 35.545 -1.718 -52.690 1.00 67.31 98 VAL A C 1
ATOM 797 O O . VAL A 1 98 ? 35.709 -0.506 -52.803 1.00 67.31 98 VAL A O 1
ATOM 800 N N . PRO A 1 99 ? 36.288 -2.564 -53.433 1.00 60.03 99 PRO A N 1
ATOM 801 C CA . PRO A 1 99 ? 37.285 -2.080 -54.390 1.00 60.03 99 PRO A CA 1
ATOM 802 C C . PRO A 1 99 ? 36.672 -1.469 -55.670 1.00 60.03 99 PRO A C 1
ATOM 804 O O . PRO A 1 99 ? 37.404 -0.877 -56.459 1.00 60.03 99 PRO A O 1
ATOM 807 N N . ALA A 1 100 ? 35.352 -1.594 -55.897 1.00 55.97 100 ALA A N 1
ATOM 808 C CA . ALA A 1 100 ? 34.715 -1.309 -57.194 1.00 55.97 100 ALA A CA 1
ATOM 809 C C . ALA A 1 100 ? 33.592 -0.243 -57.210 1.00 55.97 100 ALA A C 1
ATOM 811 O O . ALA A 1 100 ? 33.196 0.185 -58.292 1.00 55.97 100 ALA A O 1
ATOM 812 N N . LEU A 1 101 ? 33.092 0.247 -56.067 1.00 51.53 101 LEU A N 1
ATOM 813 C CA . LEU A 1 101 ? 32.089 1.332 -56.016 1.00 51.53 101 LEU A CA 1
ATOM 814 C C . LEU A 1 101 ? 32.763 2.690 -55.736 1.00 51.53 101 LEU A C 1
ATOM 816 O O . LEU A 1 101 ? 32.590 3.298 -54.689 1.00 51.53 101 LEU A O 1
ATOM 820 N N . GLY A 1 102 ? 33.578 3.102 -56.715 1.00 56.19 102 GLY A N 1
ATOM 821 C CA . GLY A 1 102 ? 33.988 4.469 -57.068 1.00 56.19 102 GLY A CA 1
ATOM 822 C C . GLY A 1 102 ? 34.370 5.451 -55.960 1.00 56.19 102 GLY A C 1
ATOM 823 O O . GLY A 1 102 ? 33.479 6.041 -55.375 1.00 56.19 102 GLY A O 1
ATOM 824 N N . ALA A 1 103 ? 35.673 5.739 -55.810 1.00 64.88 103 ALA A N 1
ATOM 825 C CA . ALA A 1 103 ? 36.295 6.977 -55.285 1.00 64.88 103 ALA A CA 1
ATOM 826 C C . ALA A 1 103 ? 35.791 7.595 -53.953 1.00 64.88 103 ALA A C 1
ATOM 828 O O . ALA A 1 103 ? 36.353 8.590 -53.494 1.00 64.88 103 ALA A O 1
ATOM 829 N N . ALA A 1 104 ? 34.756 7.043 -53.328 1.00 73.06 104 ALA A N 1
ATOM 830 C CA . ALA A 1 104 ? 34.115 7.571 -52.145 1.00 73.06 104 ALA A CA 1
ATOM 831 C C . ALA A 1 104 ? 34.901 7.118 -50.909 1.00 73.06 104 ALA A C 1
ATOM 833 O O . ALA A 1 104 ? 35.175 5.927 -50.757 1.00 73.06 104 ALA A O 1
ATOM 834 N N . PRO A 1 105 ? 35.268 8.041 -50.011 1.00 83.00 105 PRO A N 1
ATOM 835 C CA . PRO A 1 105 ? 35.929 7.671 -48.768 1.00 83.00 105 PRO A CA 1
ATOM 836 C C . PRO A 1 105 ? 35.033 6.809 -47.861 1.00 83.00 105 PRO A C 1
ATOM 838 O O . PRO A 1 105 ? 33.819 7.010 -47.819 1.00 83.00 105 PRO A O 1
ATOM 841 N N . ASP A 1 106 ? 35.641 5.948 -47.038 1.00 82.38 106 ASP A N 1
ATOM 842 C CA . ASP A 1 106 ? 34.970 5.068 -46.061 1.00 82.38 106 ASP A CA 1
ATOM 843 C C . ASP A 1 106 ? 33.903 5.780 -45.201 1.00 82.38 106 ASP A C 1
ATOM 845 O O . ASP A 1 106 ? 32.857 5.208 -44.885 1.00 82.38 106 ASP A O 1
ATOM 849 N N . TRP A 1 107 ? 34.120 7.057 -44.857 1.00 83.81 107 TRP A N 1
ATOM 850 C CA . TRP A 1 107 ? 33.171 7.839 -44.057 1.00 83.81 107 TRP A CA 1
ATOM 851 C C . TRP A 1 107 ? 31.807 8.031 -44.736 1.00 83.81 107 TRP A C 1
ATOM 853 O O . TRP A 1 107 ? 30.816 8.197 -44.028 1.00 83.81 107 TRP A O 1
ATOM 863 N N . VAL A 1 108 ? 31.726 7.982 -46.073 1.00 86.44 108 VAL A N 1
ATOM 864 C CA . VAL A 1 108 ? 30.464 8.123 -46.822 1.00 86.44 108 VAL A CA 1
ATOM 865 C C . VAL A 1 108 ? 29.537 6.945 -46.526 1.00 86.44 108 VAL A C 1
ATOM 867 O O . VAL A 1 108 ? 28.359 7.145 -46.234 1.00 86.44 108 VAL A O 1
ATOM 870 N N . PHE A 1 109 ? 30.070 5.722 -46.525 1.00 85.56 109 PHE A N 1
ATOM 871 C CA . PHE A 1 109 ? 29.304 4.516 -46.204 1.00 85.56 109 PHE A CA 1
ATOM 872 C C . PHE A 1 109 ? 28.881 4.492 -44.732 1.00 85.56 109 PHE A C 1
ATOM 874 O O . PHE A 1 109 ? 27.741 4.149 -44.421 1.00 85.56 109 PHE A O 1
ATOM 881 N N . LEU A 1 110 ? 29.764 4.924 -43.823 1.00 88.94 110 LEU A N 1
ATOM 882 C CA . LEU A 1 110 ? 29.431 5.051 -42.400 1.00 88.94 110 LEU A CA 1
ATOM 883 C C . LEU A 1 110 ? 28.344 6.108 -42.159 1.00 88.94 110 LEU A C 1
ATOM 885 O O . LEU A 1 110 ? 27.441 5.890 -41.351 1.00 88.94 110 LEU A O 1
ATOM 889 N N . ALA A 1 111 ? 28.395 7.234 -42.877 1.00 88.69 111 ALA A N 1
ATOM 890 C CA . ALA A 1 111 ? 27.374 8.275 -42.814 1.00 88.69 111 ALA A CA 1
ATOM 891 C C . ALA A 1 111 ? 26.028 7.780 -43.366 1.00 88.69 111 ALA A C 1
ATOM 893 O O . ALA A 1 111 ? 24.993 8.008 -42.742 1.00 88.69 111 ALA A O 1
ATOM 894 N N . ALA A 1 112 ? 26.033 7.051 -44.485 1.00 89.06 112 ALA A N 1
ATOM 895 C CA . ALA A 1 112 ? 24.829 6.444 -45.047 1.00 89.06 112 ALA A CA 1
ATOM 896 C C . ALA A 1 112 ? 24.199 5.417 -44.089 1.00 89.06 112 ALA A C 1
ATOM 898 O O . ALA A 1 112 ? 22.990 5.453 -43.861 1.00 89.06 112 ALA A O 1
ATOM 899 N N . ASN A 1 113 ? 25.006 4.555 -43.461 1.00 91.38 113 ASN A N 1
ATOM 900 C CA . ASN A 1 113 ? 24.517 3.619 -42.446 1.00 91.38 113 ASN A CA 1
ATOM 901 C C . ASN A 1 113 ? 23.967 4.350 -41.217 1.00 91.38 113 ASN A C 1
ATOM 903 O O . ASN A 1 113 ? 22.910 3.995 -40.701 1.00 91.38 113 ASN A O 1
ATOM 907 N N . LEU A 1 114 ? 24.621 5.438 -40.796 1.00 89.50 114 LEU A N 1
ATOM 908 C CA . LEU A 1 114 ? 24.150 6.255 -39.680 1.00 89.50 114 LEU A CA 1
ATOM 909 C C . LEU A 1 114 ? 22.748 6.838 -39.943 1.00 89.50 114 LEU A C 1
ATOM 911 O O . LEU A 1 114 ? 21.930 6.889 -39.023 1.00 89.50 114 LEU A O 1
ATOM 915 N N . LEU A 1 115 ? 22.433 7.212 -41.190 1.00 89.94 115 LEU A N 1
ATOM 916 C CA . LEU A 1 115 ? 21.094 7.678 -41.581 1.00 89.94 115 LEU A CA 1
ATOM 917 C C . LEU A 1 115 ? 20.007 6.599 -41.438 1.00 89.94 115 LEU A C 1
ATOM 919 O O . LEU A 1 115 ? 18.844 6.950 -41.248 1.00 89.94 115 LEU A O 1
ATOM 923 N N . LEU A 1 116 ? 20.363 5.310 -41.482 1.00 88.38 116 LEU A N 1
ATOM 924 C CA . LEU A 1 116 ? 19.453 4.188 -41.212 1.00 88.38 116 LEU A CA 1
ATOM 925 C C . LEU A 1 116 ? 19.420 3.826 -39.721 1.00 88.38 116 LEU A C 1
ATOM 927 O O . LEU A 1 116 ? 18.352 3.597 -39.145 1.00 88.38 116 LEU A O 1
ATOM 931 N N . PHE A 1 117 ? 20.584 3.824 -39.076 1.00 91.25 117 PHE A N 1
ATOM 932 C CA . PHE A 1 117 ? 20.750 3.506 -37.663 1.00 91.25 117 PHE A CA 1
ATOM 933 C C . PHE A 1 117 ? 19.965 4.462 -36.754 1.00 91.25 117 PHE A C 1
ATOM 935 O O . PHE A 1 117 ? 19.218 4.022 -35.875 1.00 91.25 117 PHE A O 1
ATOM 942 N N . VAL A 1 118 ? 20.109 5.776 -36.972 1.00 88.56 118 VAL A N 1
ATOM 943 C CA . VAL A 1 118 ? 19.506 6.817 -36.124 1.00 88.56 118 VAL A CA 1
ATOM 944 C C . VAL A 1 118 ? 17.982 6.679 -36.011 1.00 88.56 118 VAL A C 1
ATOM 946 O O . VAL A 1 118 ? 17.497 6.635 -34.877 1.00 88.56 118 VAL A O 1
ATOM 949 N N . PRO A 1 119 ? 17.192 6.578 -37.099 1.00 91.12 119 PRO A N 1
ATOM 950 C CA . PRO A 1 119 ? 15.744 6.420 -36.980 1.00 91.12 119 PRO A CA 1
ATOM 951 C C . PRO A 1 119 ? 15.339 5.072 -36.367 1.00 91.12 119 PRO A C 1
ATOM 953 O O . PRO A 1 119 ? 14.413 5.041 -35.553 1.00 91.12 119 PRO A O 1
ATOM 956 N N . LEU A 1 120 ? 16.040 3.972 -36.677 1.00 93.06 120 LEU A N 1
ATOM 957 C CA . LEU A 1 120 ? 15.734 2.648 -36.118 1.00 93.06 120 LEU A CA 1
ATOM 958 C C . LEU A 1 120 ? 15.950 2.601 -34.600 1.00 93.06 120 LEU A C 1
ATOM 960 O O . LEU A 1 120 ? 15.086 2.154 -33.839 1.00 93.06 120 LEU A O 1
ATOM 964 N N . VAL A 1 121 ? 17.090 3.088 -34.121 1.00 90.62 121 VAL A N 1
ATOM 965 C CA . VAL A 1 121 ? 17.367 3.127 -32.682 1.00 90.62 121 VAL A CA 1
ATOM 966 C C . VAL A 1 121 ? 16.550 4.225 -31.999 1.00 90.62 121 VAL A C 1
ATOM 968 O O . VAL A 1 121 ? 16.022 4.013 -30.904 1.00 90.62 121 VAL A O 1
ATOM 971 N N . GLY A 1 122 ? 16.360 5.366 -32.663 1.00 87.81 122 GLY A N 1
ATOM 972 C CA . GLY A 1 122 ? 15.521 6.466 -32.193 1.00 87.81 122 GLY A CA 1
ATOM 973 C C . GLY A 1 122 ? 14.080 6.031 -31.926 1.00 87.81 122 GLY A C 1
ATOM 974 O O . GLY A 1 122 ? 13.528 6.345 -30.871 1.00 87.81 122 GLY A O 1
ATOM 975 N N . ALA A 1 123 ? 13.483 5.228 -32.808 1.00 92.25 123 ALA A N 1
ATOM 976 C CA . ALA A 1 123 ? 12.136 4.706 -32.605 1.00 92.25 123 ALA A CA 1
ATOM 977 C C . ALA A 1 123 ? 12.044 3.765 -31.386 1.00 92.25 123 ALA A C 1
ATOM 979 O O . ALA A 1 123 ? 11.056 3.823 -30.642 1.00 92.25 123 ALA A O 1
ATOM 980 N N . LEU A 1 124 ? 13.064 2.932 -31.128 1.00 92.56 124 LEU A N 1
ATOM 981 C CA . LEU A 1 124 ? 13.131 2.104 -29.913 1.00 92.56 124 LEU A CA 1
ATOM 982 C C . LEU A 1 124 ? 13.193 2.975 -28.654 1.00 92.56 124 LEU A C 1
ATOM 984 O O . LEU A 1 124 ? 12.474 2.705 -27.687 1.00 92.56 124 LEU A O 1
ATOM 988 N N . LEU A 1 125 ? 14.012 4.031 -28.683 1.00 86.94 125 LEU A N 1
ATOM 989 C CA . LEU A 1 125 ? 14.139 4.985 -27.583 1.00 86.94 125 LEU A CA 1
ATOM 990 C C . LEU A 1 125 ? 12.819 5.700 -27.306 1.00 86.94 125 LEU A C 1
ATOM 992 O O . LEU A 1 125 ? 12.370 5.692 -26.165 1.00 86.94 125 LEU A O 1
ATOM 996 N N . VAL A 1 126 ? 12.163 6.246 -28.333 1.00 86.44 126 VAL A N 1
ATOM 997 C CA . VAL A 1 126 ? 10.887 6.969 -28.205 1.00 86.44 126 VAL A CA 1
ATOM 998 C C . VAL A 1 126 ? 9.786 6.053 -27.664 1.00 86.44 126 VAL A C 1
ATOM 1000 O O . VAL A 1 126 ? 9.126 6.386 -26.678 1.00 86.44 126 VAL A O 1
ATOM 1003 N N . ASN A 1 127 ? 9.611 4.865 -28.249 1.00 92.94 127 ASN A N 1
ATOM 1004 C CA . ASN A 1 127 ? 8.601 3.907 -27.794 1.00 92.94 127 ASN A CA 1
ATOM 1005 C C . ASN A 1 127 ? 8.888 3.429 -26.359 1.00 92.94 127 ASN A C 1
ATOM 1007 O O . ASN A 1 127 ? 7.999 3.414 -25.503 1.00 92.94 127 ASN A O 1
ATOM 1011 N N . GLY A 1 128 ? 10.144 3.077 -26.071 1.00 90.06 128 GLY A N 1
ATOM 1012 C CA . GLY A 1 128 ? 10.571 2.663 -24.739 1.00 90.06 128 GLY A CA 1
ATOM 1013 C C . GLY A 1 128 ? 10.351 3.752 -23.690 1.00 90.06 128 GLY A C 1
ATOM 1014 O O . GLY A 1 128 ? 9.813 3.487 -22.610 1.00 90.06 128 GLY A O 1
ATOM 1015 N N . PHE A 1 129 ? 10.690 4.987 -24.050 1.00 83.62 129 PHE A N 1
ATOM 1016 C CA . PHE A 1 129 ? 10.531 6.179 -23.234 1.00 83.62 129 PHE A CA 1
ATOM 1017 C C . PHE A 1 129 ? 9.067 6.437 -22.876 1.00 83.62 129 PHE A C 1
ATOM 1019 O O . PHE A 1 129 ? 8.740 6.480 -21.690 1.00 83.62 129 PHE A O 1
ATOM 1026 N N . PHE A 1 130 ? 8.171 6.547 -23.862 1.00 86.69 130 PHE A N 1
ATOM 1027 C CA . PHE A 1 130 ? 6.763 6.844 -23.587 1.00 86.69 130 PHE A CA 1
ATOM 1028 C C . PHE A 1 130 ? 6.087 5.735 -22.783 1.00 86.69 130 PHE A C 1
ATOM 1030 O O . PHE A 1 130 ? 5.301 6.025 -21.880 1.00 86.69 130 PHE A O 1
ATOM 1037 N N . ARG A 1 131 ? 6.447 4.466 -23.015 1.00 91.75 131 ARG A N 1
ATOM 1038 C CA . ARG A 1 131 ? 5.974 3.363 -22.167 1.00 91.75 131 ARG A CA 1
ATOM 1039 C C . ARG A 1 131 ? 6.379 3.566 -20.718 1.00 91.75 131 ARG A C 1
ATOM 1041 O O . ARG A 1 131 ? 5.517 3.517 -19.846 1.00 91.75 131 ARG A O 1
ATOM 1048 N N . VAL A 1 132 ? 7.659 3.813 -20.448 1.00 88.19 132 VAL A N 1
ATOM 1049 C CA . VAL A 1 132 ? 8.147 4.032 -19.079 1.00 88.19 132 VAL A CA 1
ATOM 1050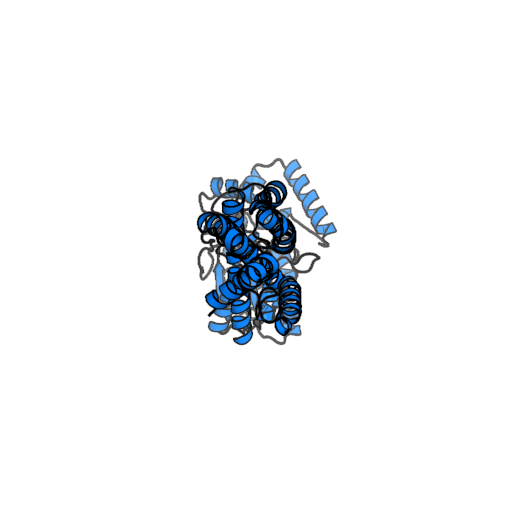 C C . VAL A 1 132 ? 7.499 5.268 -18.452 1.00 88.19 132 VAL A C 1
ATOM 1052 O O . VAL A 1 132 ? 7.013 5.192 -17.324 1.00 88.19 132 VAL A O 1
ATOM 1055 N N . LEU A 1 133 ? 7.441 6.377 -19.190 1.00 83.56 133 LEU A N 1
ATOM 1056 C CA . LEU A 1 133 ? 6.895 7.653 -18.733 1.00 83.56 133 LEU A CA 1
ATOM 1057 C C . LEU A 1 133 ? 5.430 7.533 -18.298 1.00 83.56 133 LEU A C 1
ATOM 1059 O O . LEU A 1 133 ? 5.057 8.040 -17.238 1.00 83.56 133 LEU A O 1
ATOM 1063 N N . LEU A 1 134 ? 4.613 6.867 -19.115 1.00 86.75 134 LEU A N 1
ATOM 1064 C CA . LEU A 1 134 ? 3.170 6.757 -18.905 1.00 86.75 134 LEU A CA 1
ATOM 1065 C C . LEU A 1 134 ? 2.794 5.660 -17.903 1.00 86.75 134 LEU A C 1
ATOM 1067 O O . LEU A 1 134 ? 1.711 5.708 -17.327 1.00 86.75 134 LEU A O 1
ATOM 1071 N N . THR A 1 135 ? 3.658 4.663 -17.688 1.00 89.56 135 THR A N 1
ATOM 1072 C CA . THR A 1 135 ? 3.305 3.485 -16.876 1.00 89.56 135 THR A CA 1
ATOM 1073 C C . THR A 1 135 ? 4.007 3.406 -15.529 1.00 89.56 135 THR A C 1
ATOM 1075 O O . THR A 1 135 ? 3.481 2.733 -14.639 1.00 89.56 135 THR A O 1
ATOM 1078 N N . SER A 1 136 ? 5.151 4.073 -15.342 1.00 86.12 136 SER A N 1
ATOM 1079 C CA . SER A 1 136 ? 5.867 4.077 -14.063 1.00 86.12 136 SER A CA 1
ATOM 1080 C C . SER A 1 136 ? 5.165 4.959 -13.030 1.00 86.12 136 SER A C 1
ATOM 1082 O O . SER A 1 136 ? 4.835 6.119 -13.293 1.00 86.12 136 SER A O 1
ATOM 1084 N N . LYS A 1 137 ? 4.990 4.423 -11.820 1.00 80.81 137 LYS A N 1
ATOM 1085 C CA . LYS A 1 137 ? 4.516 5.164 -10.644 1.00 80.81 137 LYS A CA 1
ATOM 1086 C C . LYS A 1 137 ? 5.664 5.741 -9.822 1.00 80.81 137 LYS A C 1
ATOM 1088 O O . LYS A 1 137 ? 5.518 6.808 -9.235 1.00 80.81 137 LYS A O 1
ATOM 1093 N N . HIS A 1 138 ? 6.806 5.054 -9.773 1.00 75.38 138 HIS A N 1
ATOM 1094 C CA . HIS A 1 138 ? 7.897 5.393 -8.849 1.00 75.38 138 HIS A CA 1
ATOM 1095 C C . HIS A 1 138 ? 8.944 6.326 -9.473 1.00 75.38 138 HIS A C 1
ATOM 1097 O O . HIS A 1 138 ? 9.809 6.864 -8.773 1.00 75.38 138 HIS A O 1
ATOM 1103 N N . LEU A 1 139 ? 8.879 6.560 -10.788 1.00 78.75 139 LEU A N 1
ATOM 1104 C CA . LEU A 1 139 ? 9.750 7.518 -11.454 1.00 78.75 139 LEU A CA 1
ATOM 1105 C C . LEU A 1 139 ? 9.306 8.954 -11.144 1.00 78.75 139 LEU A C 1
ATOM 1107 O O . LEU A 1 139 ? 8.286 9.429 -11.655 1.00 78.75 139 LEU A O 1
ATOM 1111 N N . ARG A 1 140 ? 10.103 9.648 -10.322 1.00 75.00 140 ARG A N 1
ATOM 1112 C CA . ARG A 1 140 ? 9.883 11.056 -9.946 1.00 75.00 140 ARG A CA 1
ATOM 1113 C C . ARG A 1 140 ? 9.809 11.961 -11.176 1.00 75.00 140 ARG A C 1
ATOM 1115 O O . ARG A 1 140 ? 10.555 11.762 -12.133 1.00 75.00 140 ARG A O 1
ATOM 1122 N N . VAL A 1 141 ? 8.988 13.010 -11.095 1.00 74.19 141 VAL A N 1
ATOM 1123 C CA . VAL A 1 141 ? 8.771 13.987 -12.180 1.00 74.19 141 VAL A CA 1
ATOM 1124 C C . VAL A 1 141 ? 10.079 14.607 -12.677 1.00 74.19 141 VAL A C 1
ATOM 1126 O O . VAL A 1 141 ? 10.274 14.708 -13.880 1.00 74.19 141 VAL A O 1
ATOM 1129 N N . VAL A 1 142 ? 11.024 14.915 -11.783 1.00 74.31 142 VAL A N 1
ATOM 1130 C CA . VAL A 1 142 ? 12.342 15.458 -12.162 1.00 74.31 142 VAL A CA 1
ATOM 1131 C C . VAL A 1 142 ? 13.065 14.552 -13.163 1.00 74.31 142 VAL A C 1
ATOM 1133 O O . VAL A 1 142 ? 13.594 15.036 -14.155 1.00 74.31 142 VAL A O 1
ATOM 1136 N N . TRP A 1 143 ? 13.035 13.231 -12.965 1.00 75.94 143 TRP A N 1
ATOM 1137 C CA . TRP A 1 143 ? 13.673 12.293 -13.894 1.00 75.94 143 TRP A CA 1
ATOM 1138 C C . TRP A 1 143 ? 12.933 12.195 -15.227 1.00 75.94 143 TRP A C 1
ATOM 1140 O O . TRP A 1 143 ? 13.567 11.984 -16.254 1.00 75.94 143 TRP A O 1
ATOM 1150 N N . ARG A 1 144 ? 11.610 12.392 -15.222 1.00 77.50 144 ARG A N 1
ATOM 1151 C CA . ARG A 1 144 ? 10.799 12.472 -16.446 1.00 77.50 144 ARG A CA 1
ATOM 1152 C C . ARG A 1 144 ? 11.182 13.699 -17.273 1.00 77.50 144 ARG A C 1
ATOM 1154 O O . ARG A 1 144 ? 11.404 13.575 -18.470 1.00 77.50 144 ARG A O 1
ATOM 1161 N N . VAL A 1 145 ? 11.304 14.855 -16.620 1.00 76.56 145 VAL A N 1
ATOM 1162 C CA . VAL A 1 145 ? 11.683 16.126 -17.256 1.00 76.56 145 VAL A CA 1
ATOM 1163 C C . VAL A 1 145 ? 13.126 16.082 -17.758 1.00 76.56 145 VAL A C 1
ATOM 1165 O O . VAL A 1 145 ? 13.379 16.438 -18.902 1.00 76.56 145 VAL A O 1
ATOM 1168 N N . LEU A 1 146 ? 14.067 15.579 -16.952 1.00 74.88 146 LEU A N 1
ATOM 1169 C CA . LEU A 1 146 ? 15.464 15.434 -17.374 1.00 74.88 146 LEU A CA 1
ATOM 1170 C C . LEU A 1 146 ? 15.610 14.491 -18.574 1.00 74.88 146 LEU A C 1
ATOM 1172 O O . LEU A 1 146 ? 16.389 14.780 -19.474 1.00 74.88 146 LEU A O 1
ATOM 1176 N N . LEU A 1 147 ? 14.846 13.395 -18.627 1.00 69.00 147 LEU A N 1
ATOM 1177 C CA . LEU A 1 147 ? 14.803 12.537 -19.815 1.00 69.00 147 LEU A CA 1
ATOM 1178 C C . LEU A 1 147 ? 14.273 13.285 -21.041 1.00 69.00 147 LEU A C 1
ATOM 1180 O O . LEU A 1 147 ? 14.903 13.222 -22.088 1.00 69.00 147 LEU A O 1
ATOM 1184 N N . LEU A 1 148 ? 13.161 14.016 -20.915 1.00 73.38 148 LEU A N 1
ATOM 1185 C CA . LEU A 1 148 ? 12.589 14.789 -22.026 1.00 73.38 148 LEU A CA 1
ATOM 1186 C C . LEU A 1 148 ? 13.576 15.817 -22.591 1.00 73.38 148 LEU A C 1
ATOM 1188 O O . LEU A 1 148 ? 13.662 15.982 -23.804 1.00 73.38 148 LEU A O 1
ATOM 1192 N N . LEU A 1 149 ? 14.319 16.501 -21.719 1.00 73.88 149 LEU A N 1
ATOM 1193 C CA . LEU A 1 149 ? 15.181 17.616 -22.110 1.00 73.88 149 LEU A CA 1
ATOM 1194 C C . LEU A 1 149 ? 16.598 17.191 -22.506 1.00 73.88 149 LEU A C 1
ATOM 1196 O O . LEU A 1 149 ? 17.229 17.890 -23.294 1.00 73.88 149 LEU A O 1
ATOM 1200 N N . CYS A 1 150 ? 17.108 16.072 -21.980 1.00 72.25 150 CYS A N 1
ATOM 1201 C CA . CYS A 1 150 ? 18.530 15.724 -22.079 1.00 72.25 150 CYS A CA 1
ATOM 1202 C C . CYS A 1 150 ? 18.819 14.371 -22.756 1.00 72.25 150 CYS A C 1
ATOM 1204 O O . CYS A 1 150 ? 19.966 13.926 -22.744 1.00 72.25 150 CYS A O 1
ATOM 1206 N N . TRP A 1 151 ? 17.826 13.715 -23.369 1.00 65.00 151 TRP A N 1
ATOM 1207 C CA . TRP A 1 151 ? 18.017 12.442 -24.090 1.00 65.00 151 TRP A CA 1
ATOM 1208 C C . TRP A 1 151 ? 18.925 12.525 -25.332 1.00 65.00 151 TRP A C 1
ATOM 1210 O O . TRP A 1 151 ? 19.328 11.487 -25.849 1.00 65.00 151 TRP A O 1
ATOM 1220 N N . TRP A 1 152 ? 19.263 13.724 -25.814 1.00 66.25 152 TRP A N 1
ATOM 1221 C CA . TRP A 1 152 ? 20.169 13.948 -26.949 1.00 66.25 152 TRP A CA 1
ATOM 1222 C C . TRP A 1 152 ? 21.621 14.248 -26.525 1.00 66.25 152 TRP A C 1
ATOM 1224 O O . TRP A 1 152 ? 22.498 14.325 -27.380 1.00 66.25 152 TRP A O 1
ATOM 1234 N N . VAL A 1 153 ? 21.901 14.402 -25.221 1.00 64.75 153 VAL A N 1
ATOM 1235 C CA . VAL A 1 153 ? 23.230 14.782 -24.703 1.00 64.75 153 VAL A CA 1
ATOM 1236 C C . VAL A 1 153 ? 24.106 13.537 -24.474 1.00 64.75 153 VAL A C 1
ATOM 1238 O O . VAL A 1 153 ? 23.776 12.723 -23.606 1.00 64.75 153 VAL A O 1
ATOM 1241 N N . PRO A 1 154 ? 25.244 13.362 -25.176 1.00 54.06 154 PRO A N 1
ATOM 1242 C CA . PRO A 1 154 ? 26.126 12.204 -24.988 1.00 54.06 154 PRO A CA 1
ATOM 1243 C C . PRO A 1 154 ? 26.650 12.078 -23.540 1.00 54.06 154 PRO A C 1
ATOM 1245 O O . PRO A 1 154 ? 26.828 13.079 -22.850 1.00 54.06 154 PRO A O 1
ATOM 1248 N N . LEU A 1 155 ? 26.901 10.847 -23.065 1.00 58.53 155 LEU A N 1
ATOM 1249 C CA . LEU A 1 155 ? 27.370 10.474 -21.706 1.00 58.53 155 LEU A CA 1
ATOM 1250 C C . LEU A 1 155 ? 26.428 10.803 -20.526 1.00 58.53 155 LEU A C 1
ATOM 1252 O O . LEU A 1 155 ? 26.164 9.916 -19.710 1.00 58.53 155 LEU A O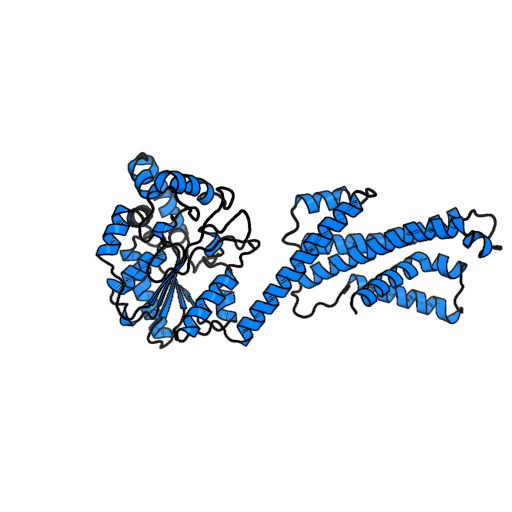 1
ATOM 1256 N N . PHE A 1 156 ? 25.853 12.009 -20.444 1.00 57.69 156 PHE A N 1
ATOM 1257 C CA . PHE A 1 156 ? 24.820 12.363 -19.450 1.00 57.69 156 PHE A CA 1
ATOM 1258 C C . PHE A 1 156 ? 23.602 11.431 -19.562 1.00 57.69 156 PHE A C 1
ATOM 1260 O O . PHE A 1 156 ? 23.030 10.985 -18.561 1.00 57.69 156 PHE A O 1
ATOM 1267 N N . ASN A 1 157 ? 23.287 11.034 -20.794 1.00 65.94 157 ASN A N 1
ATOM 1268 C CA . ASN A 1 157 ? 22.247 10.070 -21.109 1.00 65.94 157 ASN A CA 1
ATOM 1269 C C . ASN A 1 157 ? 22.541 8.657 -20.568 1.00 65.94 157 ASN A C 1
ATOM 1271 O O . ASN A 1 157 ? 21.613 7.964 -20.170 1.00 65.94 157 ASN A O 1
ATOM 1275 N N . LEU A 1 158 ? 23.809 8.225 -20.461 1.00 71.75 158 LEU A N 1
ATOM 1276 C CA . LEU A 1 158 ? 24.149 6.885 -19.945 1.00 71.75 158 LEU A CA 1
ATOM 1277 C C . LEU A 1 158 ? 23.820 6.764 -18.450 1.00 71.75 158 LEU A C 1
ATOM 1279 O O . LEU A 1 158 ? 23.210 5.782 -18.018 1.00 71.75 158 LEU A O 1
ATOM 1283 N N . TYR A 1 159 ? 24.173 7.783 -17.657 1.00 77.56 159 TYR A N 1
ATOM 1284 C CA . TYR A 1 159 ? 23.821 7.834 -16.236 1.00 77.56 159 TYR A CA 1
ATOM 1285 C C . TYR A 1 159 ? 22.304 7.939 -16.039 1.00 77.56 159 TYR A C 1
ATOM 1287 O O . TYR A 1 159 ? 21.726 7.215 -15.221 1.00 77.56 159 TYR A O 1
ATOM 1295 N N . LEU A 1 160 ? 21.655 8.815 -16.810 1.00 73.12 160 LEU A N 1
ATOM 1296 C CA . LEU A 1 160 ? 20.211 9.017 -16.769 1.00 73.12 160 LEU A CA 1
ATOM 1297 C C . LEU A 1 160 ? 19.453 7.728 -17.129 1.00 73.12 160 LEU A C 1
ATOM 1299 O O . LEU A 1 160 ? 18.579 7.303 -16.368 1.00 73.12 160 LEU A O 1
ATOM 1303 N N . PHE A 1 161 ? 19.848 7.042 -18.208 1.00 75.25 161 PHE A N 1
ATOM 1304 C CA . PHE A 1 161 ? 19.297 5.743 -18.590 1.00 75.25 161 PHE A CA 1
ATOM 1305 C C . PHE A 1 161 ? 19.535 4.688 -17.521 1.00 75.25 161 PHE A C 1
ATOM 1307 O O . PHE A 1 161 ? 18.585 4.014 -17.131 1.00 75.25 161 PHE A O 1
ATOM 1314 N N . TYR A 1 162 ? 20.751 4.563 -16.983 1.00 82.50 162 TYR A N 1
ATOM 1315 C CA . TYR A 1 162 ? 21.019 3.612 -15.902 1.00 82.50 162 TYR A CA 1
ATOM 1316 C C . TYR A 1 162 ? 20.089 3.842 -14.702 1.00 82.50 162 TYR A C 1
ATOM 1318 O O . TYR A 1 162 ? 19.501 2.891 -14.177 1.00 82.50 162 TYR A O 1
ATOM 1326 N N . ARG A 1 163 ? 19.903 5.099 -14.282 1.00 82.38 163 ARG A N 1
ATOM 1327 C CA . ARG A 1 163 ? 19.029 5.458 -13.152 1.00 82.38 163 ARG A CA 1
ATOM 1328 C C . ARG A 1 163 ? 17.570 5.111 -13.426 1.00 82.38 163 ARG A C 1
ATOM 1330 O O . ARG A 1 163 ? 16.923 4.514 -12.564 1.00 82.38 163 ARG A O 1
ATOM 1337 N N . VAL A 1 164 ? 17.073 5.437 -14.616 1.00 81.12 164 VAL A N 1
ATOM 1338 C CA . VAL A 1 164 ? 15.689 5.169 -15.034 1.00 81.12 164 VAL A CA 1
ATOM 1339 C C . VAL A 1 164 ? 15.450 3.669 -15.164 1.00 81.12 164 VAL A C 1
ATOM 1341 O O . VAL A 1 164 ? 14.518 3.147 -14.558 1.00 81.12 164 VAL A O 1
ATOM 1344 N N . LEU A 1 165 ? 16.330 2.949 -15.862 1.00 83.56 165 LEU A N 1
ATOM 1345 C CA . LEU A 1 165 ? 16.256 1.497 -16.022 1.00 83.56 165 LEU A CA 1
ATOM 1346 C C . LEU A 1 165 ? 16.308 0.782 -14.670 1.00 83.56 165 LEU A C 1
ATOM 1348 O O . LEU A 1 165 ? 15.540 -0.152 -14.437 1.00 83.56 165 LEU A O 1
ATOM 1352 N N . LYS A 1 166 ? 17.170 1.233 -13.750 1.00 86.31 166 LYS A N 1
ATOM 1353 C CA . LYS A 1 166 ? 17.242 0.691 -12.388 1.00 86.31 166 LYS A CA 1
ATOM 1354 C C . LYS A 1 166 ? 15.939 0.921 -11.622 1.00 86.31 166 LYS A C 1
ATOM 1356 O O . LYS A 1 166 ? 15.449 -0.016 -10.995 1.00 86.31 166 LYS A O 1
ATOM 1361 N N . ALA A 1 167 ? 15.375 2.127 -11.685 1.00 84.50 167 ALA A N 1
ATOM 1362 C CA . ALA A 1 167 ? 14.118 2.460 -11.015 1.00 84.50 167 ALA A CA 1
ATOM 1363 C C . ALA A 1 167 ? 12.941 1.639 -11.563 1.00 84.50 167 ALA A C 1
ATOM 1365 O O . ALA A 1 167 ? 12.228 1.003 -10.792 1.00 84.50 167 ALA A O 1
ATOM 1366 N N . VAL A 1 168 ? 12.795 1.583 -12.889 1.00 86.75 168 VAL A N 1
ATOM 1367 C CA . VAL A 1 168 ? 11.746 0.818 -13.577 1.00 86.75 168 VAL A CA 1
ATOM 1368 C C . VAL A 1 168 ? 11.841 -0.671 -13.266 1.00 86.75 168 VAL A C 1
ATOM 1370 O O . VAL A 1 168 ? 10.833 -1.313 -12.985 1.00 86.75 168 VAL A O 1
ATOM 1373 N N . ARG A 1 169 ? 13.057 -1.227 -13.286 1.00 88.50 169 ARG A N 1
ATOM 1374 C CA . ARG A 1 169 ? 13.286 -2.638 -12.970 1.00 88.50 169 ARG A CA 1
ATOM 1375 C C . ARG A 1 169 ? 12.879 -2.963 -11.535 1.00 88.50 169 ARG A C 1
ATOM 1377 O O . ARG A 1 169 ? 12.234 -3.982 -11.316 1.00 88.50 169 ARG A O 1
ATOM 1384 N N . HIS A 1 170 ? 13.252 -2.117 -10.572 1.00 85.38 170 HIS A N 1
ATOM 1385 C CA . HIS A 1 170 ? 12.830 -2.303 -9.183 1.00 85.38 170 HIS A CA 1
ATOM 1386 C C . HIS A 1 170 ? 11.313 -2.181 -9.029 1.00 85.38 170 HIS A C 1
ATOM 1388 O O . HIS A 1 170 ? 10.724 -3.023 -8.363 1.00 85.38 170 HIS A O 1
ATOM 1394 N N . GLU A 1 171 ? 10.680 -1.196 -9.676 1.00 87.69 171 GLU A N 1
ATOM 1395 C CA . GLU A 1 171 ? 9.219 -1.056 -9.659 1.00 87.69 171 GLU A CA 1
ATOM 1396 C C . GLU A 1 171 ? 8.537 -2.310 -10.218 1.00 87.69 171 GLU A C 1
ATOM 1398 O O . GLU A 1 171 ? 7.632 -2.841 -9.584 1.00 87.69 171 GLU A O 1
ATOM 1403 N N . TYR A 1 172 ? 8.999 -2.819 -11.364 1.00 88.88 172 TYR A N 1
ATOM 1404 C CA . TYR A 1 172 ? 8.428 -4.011 -11.984 1.00 88.88 172 TYR A CA 1
ATOM 1405 C C . TYR A 1 172 ? 8.497 -5.241 -11.071 1.00 88.88 172 TYR A C 1
ATOM 1407 O O . TYR A 1 172 ? 7.478 -5.898 -10.879 1.00 88.88 172 TYR A O 1
ATOM 1415 N N . TYR A 1 173 ? 9.669 -5.555 -10.507 1.00 87.81 173 TYR A N 1
ATOM 1416 C CA . TYR A 1 173 ? 9.818 -6.747 -9.663 1.00 87.81 173 TYR A CA 1
ATOM 1417 C C . TYR A 1 173 ? 9.084 -6.621 -8.330 1.00 87.81 173 TYR A C 1
ATOM 1419 O O . TYR A 1 173 ? 8.495 -7.598 -7.882 1.00 87.81 173 TYR A O 1
ATOM 1427 N N . PHE A 1 174 ? 9.075 -5.431 -7.728 1.00 86.56 174 PHE A N 1
ATOM 1428 C CA . PHE A 1 174 ? 8.315 -5.176 -6.506 1.00 86.56 174 PHE A CA 1
ATOM 1429 C C . PHE A 1 174 ? 6.813 -5.391 -6.733 1.00 86.56 174 PHE A C 1
ATOM 1431 O O . PHE A 1 174 ? 6.155 -6.116 -5.994 1.00 86.56 174 PHE A O 1
ATOM 1438 N N . GLU A 1 175 ? 6.276 -4.805 -7.802 1.00 86.25 175 GLU A N 1
ATOM 1439 C CA . GLU A 1 175 ? 4.864 -4.925 -8.158 1.00 86.25 175 GLU A CA 1
ATOM 1440 C C . GLU A 1 175 ? 4.469 -6.342 -8.587 1.00 86.25 175 GLU A C 1
ATOM 1442 O O . GLU A 1 175 ? 3.371 -6.789 -8.265 1.00 86.25 175 GLU A O 1
ATOM 1447 N N . LEU A 1 176 ? 5.342 -7.051 -9.309 1.00 88.38 176 LEU A N 1
ATOM 1448 C CA . LEU A 1 176 ? 5.091 -8.436 -9.700 1.00 88.38 176 LEU A CA 1
ATOM 1449 C C . LEU A 1 176 ? 5.086 -9.361 -8.482 1.00 88.38 176 LEU A C 1
ATOM 1451 O O . LEU A 1 176 ? 4.132 -10.109 -8.321 1.00 88.38 176 LEU A O 1
ATOM 1455 N N . SER A 1 177 ? 6.094 -9.257 -7.610 1.00 87.19 177 SER A N 1
ATOM 1456 C CA . SER A 1 177 ? 6.159 -10.043 -6.373 1.00 87.19 177 SER A CA 1
ATOM 1457 C C . SER A 1 177 ? 4.929 -9.804 -5.501 1.00 87.19 177 SER A C 1
ATOM 1459 O O . SER A 1 177 ? 4.378 -10.745 -4.946 1.00 87.19 177 SER A O 1
ATOM 1461 N N . ARG A 1 178 ? 4.434 -8.563 -5.446 1.00 85.25 178 ARG A N 1
ATOM 1462 C CA . ARG A 1 178 ? 3.181 -8.253 -4.759 1.00 85.25 178 ARG A CA 1
ATOM 1463 C C . ARG A 1 178 ? 1.976 -8.978 -5.363 1.00 85.25 178 ARG A C 1
ATOM 1465 O O . ARG A 1 178 ? 1.164 -9.510 -4.620 1.00 85.25 178 ARG A O 1
ATOM 1472 N N . LEU A 1 179 ? 1.842 -8.990 -6.693 1.00 86.00 179 LEU A N 1
ATOM 1473 C CA . LEU A 1 179 ? 0.749 -9.708 -7.365 1.00 86.00 179 LEU A CA 1
ATOM 1474 C C . LEU A 1 179 ? 0.840 -11.222 -7.151 1.00 86.00 179 LEU A C 1
ATOM 1476 O O . LEU A 1 179 ? -0.190 -11.872 -7.005 1.00 86.00 179 LEU A O 1
ATOM 1480 N N . GLU A 1 180 ? 2.053 -11.772 -7.152 1.00 89.44 180 GLU A N 1
ATOM 1481 C CA . GLU A 1 180 ? 2.300 -13.190 -6.881 1.00 89.44 180 GLU A CA 1
ATOM 1482 C C . GLU A 1 180 ? 1.926 -13.542 -5.436 1.00 89.44 180 GLU A C 1
ATOM 1484 O O . GLU A 1 180 ? 1.180 -14.493 -5.230 1.00 89.44 180 GLU A O 1
ATOM 1489 N N . ASN A 1 181 ? 2.334 -12.733 -4.454 1.00 89.25 181 ASN A N 1
ATOM 1490 C CA . ASN A 1 181 ? 1.954 -12.929 -3.053 1.00 89.25 181 ASN A CA 1
ATOM 1491 C C . ASN A 1 181 ? 0.435 -12.835 -2.856 1.00 89.25 181 ASN A C 1
ATOM 1493 O O . ASN A 1 181 ? -0.160 -13.739 -2.279 1.00 89.25 181 ASN A O 1
ATOM 1497 N N . GLU A 1 182 ? -0.219 -11.795 -3.395 1.00 86.06 182 GLU A N 1
ATOM 1498 C CA . GLU A 1 182 ? -1.685 -11.664 -3.338 1.00 86.06 182 GLU A CA 1
ATOM 1499 C C . GLU A 1 182 ? -2.386 -12.892 -3.958 1.00 86.06 182 GLU A C 1
ATOM 1501 O O . GLU A 1 182 ? -3.416 -13.332 -3.450 1.00 86.06 182 GLU A O 1
ATOM 1506 N N . ALA A 1 183 ? -1.835 -13.468 -5.034 1.00 89.75 183 ALA A N 1
ATOM 1507 C CA . ALA A 1 183 ? -2.378 -14.678 -5.651 1.00 89.75 183 ALA A CA 1
ATOM 1508 C C . ALA A 1 183 ? -2.202 -15.920 -4.764 1.00 89.75 183 ALA A C 1
ATOM 1510 O O . ALA A 1 183 ? -3.140 -16.704 -4.648 1.00 89.75 183 ALA A O 1
ATOM 1511 N N . VAL A 1 184 ? -1.051 -16.070 -4.102 1.00 93.94 184 VAL A N 1
ATOM 1512 C CA . VAL A 1 184 ? -0.802 -17.156 -3.137 1.00 93.94 184 VAL A CA 1
ATOM 1513 C C . VAL A 1 184 ? -1.761 -17.057 -1.948 1.00 93.94 184 VAL A C 1
ATOM 1515 O O . VAL A 1 184 ? -2.363 -18.054 -1.557 1.00 93.94 184 VAL A O 1
ATOM 1518 N N . HIS A 1 185 ? -1.966 -15.857 -1.399 1.00 95.62 185 HIS A N 1
ATOM 1519 C CA . HIS A 1 185 ? -2.930 -15.639 -0.316 1.00 95.62 185 HIS A CA 1
ATOM 1520 C C . HIS A 1 185 ? -4.368 -15.958 -0.742 1.00 95.62 185 HIS A C 1
ATOM 1522 O O . HIS A 1 185 ? -5.130 -16.535 0.037 1.00 95.62 185 HIS A O 1
ATOM 1528 N N . ALA A 1 186 ? -4.733 -15.619 -1.982 1.00 93.38 186 ALA A N 1
ATOM 1529 C CA . ALA A 1 186 ? -6.030 -15.956 -2.557 1.00 93.38 186 ALA A CA 1
ATOM 1530 C C . ALA A 1 186 ? -6.222 -17.466 -2.744 1.00 93.38 186 ALA A C 1
ATOM 1532 O O . ALA A 1 186 ? -7.268 -17.994 -2.372 1.00 93.38 186 ALA A O 1
ATOM 1533 N N . GLU A 1 187 ? -5.212 -18.166 -3.263 1.00 95.50 187 GLU A N 1
ATOM 1534 C CA . GLU A 1 187 ? -5.233 -19.622 -3.440 1.00 95.50 187 GLU A CA 1
ATOM 1535 C C . GLU A 1 187 ? -5.372 -20.354 -2.097 1.00 95.50 187 GLU A C 1
ATOM 1537 O O . GLU A 1 187 ? -6.204 -21.250 -1.962 1.00 95.50 187 GLU A O 1
ATOM 1542 N N . ASN A 1 188 ? -4.646 -19.900 -1.072 1.00 95.94 188 ASN A N 1
ATOM 1543 C CA . ASN A 1 188 ? -4.710 -20.461 0.281 1.00 95.94 188 ASN A CA 1
ATOM 1544 C C . ASN A 1 188 ? -5.953 -20.030 1.081 1.00 95.94 188 ASN A C 1
ATOM 1546 O O . ASN A 1 188 ? -6.158 -20.500 2.205 1.00 95.94 188 ASN A O 1
ATOM 1550 N N . ARG A 1 189 ? -6.769 -19.113 0.538 1.00 96.44 189 ARG A N 1
ATOM 1551 C CA . ARG A 1 189 ? -7.891 -18.462 1.240 1.00 96.44 189 ARG A CA 1
ATOM 1552 C C . ARG A 1 189 ? -7.472 -17.941 2.618 1.00 96.44 189 ARG A C 1
ATOM 1554 O O . ARG A 1 189 ? -8.153 -18.159 3.622 1.00 96.44 189 ARG A O 1
ATOM 1561 N N . ASP A 1 190 ? -6.313 -17.287 2.689 1.00 97.00 190 ASP A N 1
ATOM 1562 C CA . ASP A 1 190 ? -5.655 -16.921 3.952 1.00 97.00 190 ASP A CA 1
ATOM 1563 C C . ASP A 1 190 ? -6.498 -15.991 4.844 1.00 97.00 190 ASP A C 1
ATOM 1565 O O . ASP A 1 190 ? -6.278 -15.943 6.050 1.00 97.00 190 ASP A O 1
ATOM 1569 N N . CYS A 1 191 ? -7.482 -15.282 4.286 1.00 97.88 191 CYS A N 1
ATOM 1570 C CA . CYS A 1 191 ? -8.362 -14.374 5.024 1.00 97.88 191 CYS A CA 1
ATOM 1571 C C . CYS A 1 191 ? -9.775 -14.932 5.286 1.00 97.88 191 CYS A C 1
ATOM 1573 O O . CYS A 1 191 ? -10.630 -14.204 5.793 1.00 97.88 191 CYS A O 1
ATOM 1575 N N . GLU A 1 192 ? -10.041 -16.197 4.953 1.00 97.81 192 GLU A N 1
ATOM 1576 C CA . GLU A 1 192 ? -11.307 -16.872 5.263 1.00 97.81 192 GLU A CA 1
ATOM 1577 C C . GLU A 1 192 ? -11.399 -17.208 6.758 1.00 97.81 192 GLU A C 1
ATOM 1579 O O . GLU A 1 192 ? -10.986 -18.275 7.208 1.00 97.81 192 GLU A O 1
ATOM 1584 N N . THR A 1 193 ? -11.902 -16.248 7.524 1.00 98.19 193 THR A N 1
ATOM 1585 C CA . THR A 1 193 ? -12.189 -16.359 8.959 1.00 98.19 193 THR A CA 1
ATOM 1586 C C . THR A 1 193 ? -13.520 -17.074 9.199 1.00 98.19 193 THR A C 1
ATOM 1588 O O . THR A 1 193 ? -14.381 -17.119 8.318 1.00 98.19 193 THR A O 1
ATOM 1591 N N . ARG A 1 194 ? -13.699 -17.641 10.397 1.00 98.00 194 ARG A N 1
ATOM 1592 C CA . ARG A 1 194 ? -14.951 -18.286 10.820 1.00 98.00 194 ARG A CA 1
ATOM 1593 C C . ARG A 1 194 ? -16.090 -17.271 10.919 1.00 98.00 194 ARG A C 1
ATOM 1595 O O . ARG A 1 194 ? -17.214 -17.586 10.535 1.00 98.00 194 ARG A O 1
ATOM 1602 N N . TYR A 1 195 ? -15.805 -16.076 11.431 1.00 98.50 195 TYR A N 1
ATOM 1603 C CA . TYR A 1 195 ? -16.764 -14.984 11.575 1.00 98.50 195 TYR A CA 1
ATOM 1604 C C . TYR A 1 195 ? -16.463 -13.830 10.608 1.00 98.50 195 TYR A C 1
ATOM 1606 O O . TYR A 1 195 ? -15.296 -13.476 10.417 1.00 98.50 195 TYR A O 1
ATOM 1614 N N . PRO A 1 196 ? -17.497 -13.185 10.030 1.00 98.44 196 PRO A N 1
ATOM 1615 C CA . PRO A 1 196 ? -17.313 -12.077 9.102 1.00 98.44 196 PRO A CA 1
ATOM 1616 C C . PRO A 1 196 ? -16.587 -10.901 9.759 1.00 98.44 196 PRO A C 1
ATOM 1618 O O . PRO A 1 196 ? -16.716 -10.639 10.957 1.00 98.44 196 PRO A O 1
ATOM 1621 N N . ILE A 1 197 ? -15.843 -10.164 8.942 1.00 98.69 197 ILE A N 1
ATOM 1622 C CA . ILE A 1 197 ? -15.050 -9.016 9.369 1.00 98.69 197 ILE A CA 1
ATOM 1623 C C . ILE A 1 197 ? -15.875 -7.751 9.200 1.00 98.69 197 ILE A C 1
ATOM 1625 O O . ILE A 1 197 ? -16.400 -7.496 8.118 1.00 98.69 197 ILE A O 1
ATOM 1629 N N . VAL A 1 198 ? -15.930 -6.917 10.233 1.00 98.44 198 VAL A N 1
ATOM 1630 C CA . VAL A 1 198 ? -16.528 -5.584 10.162 1.00 98.44 198 VAL A CA 1
ATOM 1631 C C . VAL A 1 198 ? -15.439 -4.543 10.369 1.00 98.44 198 VAL A C 1
ATOM 1633 O O . VAL A 1 198 ? -14.797 -4.476 11.419 1.00 98.44 198 VAL A O 1
ATOM 1636 N N . LEU A 1 199 ? -15.228 -3.731 9.339 1.00 98.12 199 LEU A N 1
ATOM 1637 C CA . LEU A 1 199 ? -14.281 -2.630 9.356 1.00 98.12 199 LEU A CA 1
ATOM 1638 C C . LEU A 1 199 ? -14.956 -1.383 9.943 1.00 98.12 199 LEU A C 1
ATOM 1640 O O . LEU A 1 199 ? -15.942 -0.898 9.392 1.00 98.12 199 LEU A O 1
ATOM 1644 N N . VAL A 1 200 ? -14.432 -0.860 11.052 1.00 97.44 200 VAL A N 1
ATOM 1645 C CA . VAL A 1 200 ? -15.034 0.248 11.817 1.00 97.44 200 VAL A CA 1
ATOM 1646 C C . VAL A 1 200 ? -14.142 1.488 11.735 1.00 97.44 200 VAL A C 1
ATOM 1648 O O . VAL A 1 200 ? -13.061 1.541 12.327 1.00 97.44 200 VAL A O 1
ATOM 1651 N N . HIS A 1 201 ? -14.557 2.486 10.954 1.00 94.50 201 HIS A N 1
ATOM 1652 C CA . HIS A 1 201 ? -13.756 3.694 10.728 1.00 94.50 201 HIS A CA 1
ATOM 1653 C C . HIS A 1 201 ? -13.732 4.651 11.934 1.00 94.50 201 HIS A C 1
ATOM 1655 O O . HIS A 1 201 ? -14.517 4.538 12.872 1.00 94.50 201 HIS A O 1
ATOM 1661 N N . GLY A 1 202 ? -12.814 5.620 11.895 1.00 89.62 202 GLY A N 1
ATOM 1662 C CA . GLY A 1 202 ? -12.677 6.657 12.915 1.00 89.62 202 GLY A CA 1
ATOM 1663 C C . GLY A 1 202 ? -13.380 7.973 12.580 1.00 89.62 202 GLY A C 1
ATOM 1664 O O . GLY A 1 202 ? -14.258 8.045 11.721 1.00 89.62 202 GLY A O 1
ATOM 1665 N N . ILE A 1 203 ? -12.937 9.036 13.254 1.00 79.56 203 ILE A N 1
ATOM 1666 C CA . ILE A 1 203 ? -13.410 10.408 13.049 1.00 79.56 203 ILE A CA 1
ATOM 1667 C C . ILE A 1 203 ? -12.869 10.999 11.734 1.00 79.56 203 ILE A C 1
ATOM 1669 O O . ILE A 1 203 ? -11.802 10.612 11.259 1.00 79.56 203 ILE A O 1
ATOM 1673 N N . PHE A 1 204 ? -13.608 11.949 11.160 1.00 70.44 204 PHE A N 1
ATOM 1674 C CA . PHE A 1 204 ? -13.327 12.712 9.931 1.00 70.44 204 PHE A CA 1
ATOM 1675 C C . PHE A 1 204 ? -13.641 12.081 8.572 1.00 70.44 204 PHE A C 1
ATOM 1677 O O . PHE A 1 204 ? -13.694 12.826 7.590 1.00 70.44 204 PHE A O 1
ATOM 1684 N N . PHE A 1 205 ? -13.844 10.769 8.451 1.00 65.31 205 PHE A N 1
ATOM 1685 C CA . PHE A 1 205 ? -14.031 10.154 7.130 1.00 65.31 205 PHE A CA 1
ATOM 1686 C C . PHE A 1 205 ? -14.841 8.849 7.223 1.00 65.31 205 PHE A C 1
ATOM 1688 O O . PHE A 1 205 ? -14.715 8.133 8.210 1.00 65.31 205 PHE A O 1
ATOM 1695 N N . ARG A 1 206 ? -15.680 8.568 6.211 1.00 67.81 206 ARG A N 1
ATOM 1696 C CA . ARG A 1 206 ? -16.639 7.438 6.144 1.00 67.81 206 ARG A CA 1
ATOM 1697 C C . ARG A 1 206 ? -16.152 6.327 5.210 1.00 67.81 206 ARG A C 1
ATOM 1699 O O . ARG A 1 206 ? -15.424 6.600 4.255 1.00 67.81 206 ARG A O 1
ATOM 1706 N N . ASP A 1 207 ? -16.603 5.093 5.416 1.00 66.50 207 ASP A N 1
ATOM 1707 C CA . ASP A 1 207 ? -16.263 3.925 4.586 1.00 66.50 207 ASP A CA 1
ATOM 1708 C C . ASP A 1 207 ? -17.238 3.632 3.421 1.00 66.50 207 ASP A C 1
ATOM 1710 O O . ASP A 1 207 ? -16.813 3.000 2.451 1.00 66.50 207 ASP A O 1
ATOM 1714 N N . TRP A 1 208 ? -18.473 4.160 3.418 1.00 57.56 208 TRP A N 1
ATOM 1715 C CA . TRP A 1 208 ? -19.491 3.901 2.367 1.00 57.56 208 TRP A CA 1
ATOM 1716 C C . TRP A 1 208 ? -19.737 5.032 1.339 1.00 57.56 208 TRP A C 1
ATOM 1718 O O . TRP A 1 208 ? -20.736 4.996 0.620 1.00 57.56 208 TRP A O 1
ATOM 1728 N N . GLN A 1 209 ? -18.868 6.045 1.233 1.00 56.56 209 GLN A N 1
ATOM 1729 C CA . GLN A 1 209 ? -19.033 7.153 0.264 1.00 56.56 209 GLN A CA 1
ATOM 1730 C C . GLN A 1 209 ? -18.034 7.121 -0.905 1.00 56.56 209 GLN A C 1
ATOM 1732 O O . GLN A 1 209 ? -17.208 6.216 -0.986 1.00 56.56 209 GLN A O 1
ATOM 1737 N N . LEU A 1 210 ? -18.132 8.108 -1.822 1.00 56.88 210 LEU A N 1
ATOM 1738 C CA . LEU A 1 210 ? -17.381 8.289 -3.090 1.00 56.88 210 LEU A CA 1
ATOM 1739 C C . LEU A 1 210 ? -15.917 7.806 -3.066 1.00 56.88 210 LEU A C 1
ATOM 1741 O O . LEU A 1 210 ? -15.405 7.327 -4.078 1.00 56.88 210 LEU A O 1
ATOM 1745 N N . VAL A 1 211 ? -15.248 7.922 -1.917 1.00 69.06 211 VAL A N 1
ATOM 1746 C CA . VAL A 1 211 ? -13.923 7.364 -1.653 1.00 69.06 211 VAL A CA 1
ATOM 1747 C C . VAL A 1 211 ? -13.996 6.496 -0.396 1.00 69.06 211 VAL A C 1
ATOM 1749 O O . VAL A 1 211 ? -14.299 6.990 0.681 1.00 69.06 211 VAL A O 1
ATOM 1752 N N . ASN A 1 212 ? -13.680 5.207 -0.521 1.00 84.56 212 ASN A N 1
ATOM 1753 C CA . ASN A 1 212 ? -13.668 4.276 0.610 1.00 84.56 212 ASN A CA 1
ATOM 1754 C C . ASN A 1 212 ? -12.532 4.611 1.600 1.00 84.56 212 ASN A C 1
ATOM 1756 O O . ASN A 1 212 ? -11.379 4.739 1.160 1.00 84.56 212 ASN A O 1
ATOM 1760 N N . TYR A 1 213 ? -12.865 4.714 2.894 1.00 88.69 213 TYR A N 1
ATOM 1761 C CA . TYR A 1 213 ? -11.946 4.961 4.019 1.00 88.69 213 TYR A CA 1
ATOM 1762 C C . TYR A 1 213 ? -10.751 4.014 4.050 1.00 88.69 213 TYR A C 1
ATOM 1764 O O . TYR A 1 213 ? -9.622 4.451 4.230 1.00 88.69 213 TYR A O 1
ATOM 1772 N N . TRP A 1 214 ? -11.014 2.729 3.818 1.00 93.25 214 TRP A N 1
ATOM 1773 C CA . TRP A 1 214 ? -10.050 1.636 3.922 1.00 93.25 214 TRP A CA 1
ATOM 1774 C C . TRP A 1 214 ? -9.254 1.422 2.625 1.00 93.25 214 TRP A C 1
ATOM 1776 O O . TRP A 1 214 ? -8.617 0.386 2.428 1.00 93.25 214 TRP A O 1
ATOM 1786 N N . GLY A 1 215 ? -9.331 2.368 1.684 1.00 92.44 215 GLY A N 1
ATOM 1787 C CA . GLY A 1 215 ? -8.557 2.348 0.448 1.00 92.44 215 GLY A CA 1
ATOM 1788 C C . GLY A 1 215 ? -8.677 1.029 -0.322 1.00 92.44 215 GLY A C 1
ATOM 1789 O O . GLY A 1 215 ? -9.754 0.652 -0.795 1.00 92.44 215 GLY A O 1
ATOM 1790 N N . ARG A 1 216 ? -7.541 0.353 -0.506 1.00 92.88 216 ARG A N 1
ATOM 1791 C CA . ARG A 1 216 ? -7.406 -0.921 -1.230 1.00 92.88 216 ARG A CA 1
ATOM 1792 C C . ARG A 1 216 ? -7.568 -2.157 -0.333 1.00 92.88 216 ARG A C 1
ATOM 1794 O O . ARG A 1 216 ? -7.651 -3.258 -0.875 1.00 92.88 216 ARG A O 1
ATOM 1801 N N . ILE A 1 217 ? -7.633 -1.996 0.991 1.00 95.94 217 ILE A N 1
ATOM 1802 C CA . ILE A 1 217 ? -7.636 -3.092 1.977 1.00 95.94 217 ILE A CA 1
ATOM 1803 C C . ILE A 1 217 ? -8.824 -4.054 1.783 1.00 95.94 217 ILE A C 1
ATOM 1805 O O . ILE A 1 217 ? -8.580 -5.249 1.617 1.00 95.94 217 ILE A O 1
ATOM 1809 N N . PRO A 1 218 ? -10.093 -3.597 1.694 1.00 95.62 218 PRO A N 1
ATOM 1810 C CA . PRO A 1 218 ? -11.243 -4.506 1.670 1.00 95.62 218 PRO A CA 1
ATOM 1811 C C . PRO A 1 218 ? -11.231 -5.435 0.454 1.00 95.62 218 PRO A C 1
ATOM 1813 O O . PRO A 1 218 ? -11.535 -6.622 0.554 1.00 95.62 218 PRO A O 1
ATOM 1816 N N . ARG A 1 219 ? -10.808 -4.906 -0.705 1.00 94.06 219 ARG A N 1
ATOM 1817 C CA . ARG A 1 219 ? -10.675 -5.690 -1.941 1.00 94.06 219 ARG A CA 1
ATOM 1818 C C . ARG A 1 219 ? -9.583 -6.752 -1.833 1.00 94.06 219 ARG A C 1
ATOM 1820 O O . ARG A 1 219 ? -9.751 -7.819 -2.412 1.00 94.06 219 ARG A O 1
ATOM 1827 N N . ALA A 1 220 ? -8.485 -6.466 -1.134 1.00 95.06 220 ALA A N 1
ATOM 1828 C CA . ALA A 1 220 ? -7.416 -7.436 -0.914 1.00 95.06 220 ALA A CA 1
ATOM 1829 C C . ALA A 1 220 ? -7.882 -8.568 0.014 1.00 95.06 220 ALA A C 1
ATOM 1831 O O . ALA A 1 220 ? -7.740 -9.734 -0.342 1.00 95.06 220 ALA A O 1
ATOM 1832 N N . LEU A 1 221 ? -8.544 -8.228 1.125 1.00 97.50 221 LEU A N 1
ATOM 1833 C CA . LEU A 1 221 ? -9.105 -9.209 2.060 1.00 97.50 221 LEU A CA 1
ATOM 1834 C C . LEU A 1 221 ? -10.159 -10.107 1.396 1.00 97.50 221 LEU A C 1
ATOM 1836 O O . LEU A 1 221 ? -10.093 -11.327 1.516 1.00 97.50 221 LEU A O 1
ATOM 1840 N N . THR A 1 222 ? -11.085 -9.516 0.632 1.00 97.06 222 THR A N 1
ATOM 1841 C CA . THR A 1 222 ? -12.153 -10.268 -0.059 1.00 97.06 222 THR A CA 1
ATOM 1842 C C . THR A 1 222 ? -11.581 -11.241 -1.092 1.00 97.06 222 THR A C 1
ATOM 1844 O O . THR A 1 222 ? -12.032 -12.377 -1.199 1.00 97.06 222 THR A O 1
ATOM 1847 N N . ARG A 1 223 ? -10.539 -10.834 -1.836 1.00 95.75 223 ARG A N 1
ATOM 1848 C CA . ARG A 1 223 ? -9.827 -11.736 -2.763 1.00 95.75 223 ARG A CA 1
ATOM 1849 C C . ARG A 1 223 ? -9.172 -12.916 -2.052 1.00 95.75 223 ARG A C 1
ATOM 1851 O O . ARG A 1 223 ? -9.046 -13.971 -2.657 1.00 95.75 223 ARG A O 1
ATOM 1858 N N . CYS A 1 224 ? -8.784 -12.729 -0.795 1.00 96.50 224 CYS A N 1
ATOM 1859 C CA . CYS A 1 224 ? -8.186 -13.759 0.046 1.00 96.50 224 CYS A CA 1
ATOM 1860 C C . CYS A 1 224 ? -9.224 -14.573 0.841 1.00 96.50 224 CYS A C 1
ATOM 1862 O O . CYS A 1 224 ? -8.843 -15.323 1.735 1.00 96.50 224 CYS A O 1
ATOM 1864 N N . GLY A 1 225 ? -10.519 -14.441 0.528 1.00 96.75 225 GLY A N 1
ATOM 1865 C CA . GLY A 1 225 ? -11.595 -15.254 1.099 1.00 96.75 225 GLY A CA 1
ATOM 1866 C C . GLY A 1 225 ? -12.355 -14.625 2.269 1.00 96.75 225 GLY A C 1
ATOM 1867 O O . GLY A 1 225 ? -13.260 -15.266 2.791 1.00 96.75 225 GLY A O 1
ATOM 1868 N N . ALA A 1 226 ? -12.035 -13.394 2.684 1.00 97.94 226 ALA A N 1
ATOM 1869 C CA . ALA A 1 226 ? -12.773 -12.741 3.766 1.00 97.94 226 ALA A CA 1
ATOM 1870 C C . ALA A 1 226 ? -14.172 -12.283 3.333 1.00 97.94 226 ALA A C 1
ATOM 1872 O O . ALA A 1 226 ? -14.334 -11.649 2.288 1.00 97.94 226 ALA A O 1
ATOM 1873 N N . THR A 1 227 ? -15.154 -12.471 4.212 1.00 97.94 227 THR A N 1
ATOM 1874 C CA . THR A 1 227 ? -16.446 -11.777 4.138 1.00 97.94 227 THR A CA 1
ATOM 1875 C C . THR A 1 227 ? -16.329 -10.454 4.891 1.00 97.94 227 THR A C 1
ATOM 1877 O O . THR A 1 227 ? -16.151 -10.455 6.109 1.00 97.94 227 THR A O 1
ATOM 1880 N N . VAL A 1 228 ? -16.388 -9.327 4.175 1.00 97.50 228 VAL A N 1
ATOM 1881 C CA . VAL A 1 228 ? -16.107 -7.991 4.729 1.00 97.50 228 VAL A CA 1
ATOM 1882 C C . VAL A 1 228 ? -17.344 -7.097 4.697 1.00 97.50 228 VAL A C 1
ATOM 1884 O O . VAL A 1 228 ? -17.944 -6.886 3.645 1.00 97.50 228 VAL A O 1
ATOM 1887 N N . PHE A 1 229 ? -17.652 -6.500 5.844 1.00 97.12 229 PHE A N 1
ATOM 1888 C CA . PHE A 1 229 ? -18.674 -5.480 6.045 1.00 97.12 229 PHE A CA 1
ATOM 1889 C C . PHE A 1 229 ? -18.064 -4.194 6.616 1.00 97.12 229 PHE A C 1
ATOM 1891 O O . PHE A 1 229 ? -16.902 -4.143 7.021 1.00 97.12 229 PHE A O 1
ATOM 1898 N N . TYR A 1 230 ? -18.887 -3.151 6.660 1.00 95.94 230 TYR A N 1
ATOM 1899 C CA . TYR A 1 230 ? -18.551 -1.821 7.160 1.00 95.94 230 TYR A CA 1
ATOM 1900 C C . TYR A 1 230 ? -19.422 -1.455 8.357 1.00 95.94 230 TYR A C 1
ATOM 1902 O O . TYR A 1 230 ? -20.594 -1.852 8.405 1.00 95.94 230 TYR A O 1
ATOM 1910 N N . GLY A 1 231 ? -18.840 -0.696 9.288 1.00 94.12 231 GLY A N 1
ATOM 1911 C CA . GLY A 1 231 ? -19.460 -0.316 10.558 1.00 94.12 231 GLY A CA 1
ATOM 1912 C C . GLY A 1 231 ? -20.655 0.629 10.421 1.00 94.12 231 GLY A C 1
ATOM 1913 O O . GLY A 1 231 ? -21.578 0.543 11.223 1.00 94.12 231 GLY A O 1
ATOM 1914 N N . GLY A 1 232 ? -20.709 1.462 9.379 1.00 90.44 232 GLY A N 1
ATOM 1915 C CA . GLY A 1 232 ? -21.917 2.239 9.074 1.00 90.44 232 GLY A CA 1
ATOM 1916 C C . GLY A 1 232 ? -22.164 3.472 9.957 1.00 90.44 232 GLY A C 1
ATOM 1917 O O . GLY A 1 232 ? -23.110 4.206 9.683 1.00 90.44 232 GLY A O 1
ATOM 1918 N N . GLN A 1 233 ? -21.347 3.714 10.987 1.00 91.75 233 GLN A N 1
ATOM 1919 C CA . GLN A 1 233 ? -21.590 4.743 12.002 1.00 91.75 233 GLN A CA 1
ATOM 1920 C C . GLN A 1 233 ? -21.077 6.136 11.611 1.00 91.75 233 GLN A C 1
ATOM 1922 O O . GLN A 1 233 ? -20.006 6.287 11.031 1.00 91.75 233 GLN A O 1
ATOM 1927 N N . GLN A 1 234 ? -21.787 7.201 11.967 1.00 88.00 234 GLN A N 1
ATOM 1928 C CA . GLN A 1 234 ? -21.384 8.571 11.665 1.00 88.00 234 GLN A CA 1
ATOM 1929 C C . GLN A 1 234 ? -20.017 8.925 12.276 1.00 88.00 234 GLN A C 1
ATOM 1931 O O . GLN A 1 234 ? -19.763 8.742 13.464 1.00 88.00 234 GLN A O 1
ATOM 1936 N N . SER A 1 235 ? -19.127 9.516 11.467 1.00 83.38 235 SER A N 1
ATOM 1937 C CA . SER A 1 235 ? -17.738 9.759 11.896 1.00 83.38 235 SER A CA 1
ATOM 1938 C C . SER A 1 235 ? -17.605 10.838 12.976 1.00 83.38 235 SER A C 1
ATOM 1940 O O . SER A 1 235 ? -16.672 10.794 13.775 1.00 83.38 235 SER A O 1
ATOM 1942 N N . ALA A 1 236 ? -18.501 11.830 12.974 1.00 83.75 236 ALA A N 1
ATOM 1943 C CA . ALA A 1 236 ? -18.369 13.023 13.803 1.00 83.75 236 ALA A CA 1
ATOM 1944 C C . ALA A 1 236 ? -19.101 12.923 15.145 1.00 83.75 236 ALA A C 1
ATOM 1946 O O . ALA A 1 236 ? -18.848 13.759 16.000 1.00 83.75 236 ALA A O 1
ATOM 1947 N N . LEU A 1 237 ? -19.998 11.951 15.333 1.00 89.50 237 LEU A N 1
ATOM 1948 C CA . LEU A 1 237 ? -20.792 11.836 16.556 1.00 89.50 237 LEU A CA 1
ATOM 1949 C C . LEU A 1 237 ? -19.929 11.470 17.778 1.00 89.50 237 LEU A C 1
ATOM 1951 O O . LEU A 1 237 ? -18.884 10.833 17.622 1.00 89.50 237 LEU A O 1
ATOM 1955 N N . PRO A 1 238 ? -20.386 11.786 19.003 1.00 94.38 238 PRO A N 1
ATOM 1956 C CA . PRO A 1 238 ? -19.842 11.214 20.231 1.00 94.38 238 PRO A CA 1
ATOM 1957 C C . PRO A 1 238 ? -19.786 9.681 20.179 1.00 94.38 238 PRO A C 1
ATOM 1959 O O . PRO A 1 238 ? -20.573 9.034 19.475 1.00 94.38 238 PRO A O 1
ATOM 1962 N N . VAL A 1 239 ? -18.871 9.090 20.947 1.00 95.81 239 VAL A N 1
ATOM 1963 C CA . VAL A 1 239 ? -18.596 7.644 20.967 1.00 95.81 239 VAL A CA 1
ATOM 1964 C C . VAL A 1 239 ? -19.856 6.844 21.280 1.00 95.81 239 VAL A C 1
ATOM 1966 O O . VAL A 1 239 ? -20.181 5.914 20.552 1.00 95.81 239 VAL A O 1
ATOM 1969 N N . ALA A 1 240 ? -20.619 7.243 22.302 1.00 96.31 240 ALA A N 1
ATOM 1970 C CA . ALA A 1 240 ? -21.835 6.534 22.702 1.00 96.31 240 ALA A CA 1
ATOM 1971 C C . ALA A 1 240 ? -22.900 6.486 21.588 1.00 96.31 240 ALA A C 1
ATOM 1973 O O . ALA A 1 240 ? -23.542 5.458 21.388 1.00 96.31 240 ALA A O 1
ATOM 1974 N N . GLN A 1 241 ? -23.067 7.582 20.840 1.00 95.88 241 GLN A N 1
ATOM 1975 C CA . GLN A 1 241 ? -24.045 7.662 19.749 1.00 95.88 241 GLN A CA 1
ATOM 1976 C C . GLN A 1 241 ? -23.574 6.873 18.522 1.00 95.88 241 GLN A C 1
ATOM 1978 O O . GLN A 1 241 ? -24.331 6.089 17.961 1.00 95.88 241 GLN A O 1
ATOM 1983 N N . SER A 1 242 ? -22.292 7.006 18.167 1.00 94.69 242 SER A N 1
ATOM 1984 C CA . SER A 1 242 ? -21.686 6.233 17.070 1.00 94.69 242 SER A CA 1
ATOM 1985 C C . SER A 1 242 ? -21.738 4.729 17.353 1.00 94.69 242 SER A C 1
ATOM 1987 O O . SER A 1 242 ? -21.973 3.921 16.461 1.00 94.69 242 SER A O 1
ATOM 1989 N N . ALA A 1 243 ? -21.540 4.341 18.613 1.00 97.31 243 ALA A N 1
ATOM 1990 C CA . ALA A 1 243 ? -21.623 2.958 19.049 1.00 97.31 243 ALA A CA 1
ATOM 1991 C C . ALA A 1 243 ? -23.046 2.391 18.957 1.00 97.31 243 ALA A C 1
ATOM 1993 O O . ALA A 1 243 ? -23.191 1.203 18.680 1.00 97.31 243 ALA A O 1
ATOM 1994 N N . ALA A 1 244 ? -24.083 3.211 19.163 1.00 97.62 244 ALA A N 1
ATOM 1995 C CA . ALA A 1 244 ? -25.472 2.791 18.983 1.00 97.62 244 ALA A CA 1
ATOM 1996 C C . ALA A 1 244 ? -25.772 2.463 17.513 1.00 97.62 244 ALA A C 1
ATOM 1998 O O . ALA A 1 244 ? -26.276 1.381 17.220 1.00 97.62 244 ALA A O 1
ATOM 1999 N N . GLU A 1 245 ? -25.357 3.330 16.587 1.00 96.00 245 GLU A N 1
ATOM 2000 C CA . GLU A 1 245 ? -25.470 3.068 15.144 1.00 96.00 245 GLU A CA 1
ATOM 2001 C C . GLU A 1 245 ? -24.661 1.830 14.727 1.00 96.00 245 GLU A C 1
ATOM 2003 O O . GLU A 1 245 ? -25.150 0.968 13.991 1.00 96.00 245 GLU A O 1
ATOM 2008 N N . LEU A 1 246 ? -23.436 1.695 15.250 1.00 97.25 246 LEU A N 1
ATOM 2009 C CA . LEU A 1 246 ? -22.609 0.511 15.031 1.00 97.25 246 LEU A CA 1
ATOM 2010 C C . LEU A 1 246 ? -23.317 -0.750 15.542 1.00 97.25 246 LEU A C 1
ATOM 2012 O O . LEU A 1 246 ? -23.318 -1.765 14.852 1.00 97.25 246 LEU A O 1
ATOM 2016 N N . ALA A 1 247 ? -23.946 -0.705 16.717 1.00 98.12 247 ALA A N 1
ATOM 2017 C CA . ALA A 1 247 ? -24.647 -1.851 17.284 1.00 98.12 247 ALA A CA 1
ATOM 2018 C C . ALA A 1 247 ? -25.804 -2.326 16.401 1.00 98.12 247 ALA A C 1
ATOM 2020 O O . ALA A 1 247 ? -25.916 -3.524 16.127 1.00 98.12 247 ALA A O 1
ATOM 2021 N N . GLU A 1 248 ? -26.615 -1.398 15.895 1.00 97.75 248 GLU A N 1
ATOM 2022 C CA . GLU A 1 248 ? -27.677 -1.710 14.935 1.00 97.75 248 GLU A CA 1
ATOM 2023 C C . GLU A 1 248 ? -27.110 -2.336 13.657 1.00 97.75 248 GLU A C 1
ATOM 2025 O O . GLU A 1 248 ? -27.632 -3.346 13.162 1.00 97.75 248 GLU A O 1
ATOM 2030 N N . ARG A 1 249 ? -25.997 -1.790 13.148 1.00 97.06 249 ARG A N 1
ATOM 2031 C CA . ARG A 1 249 ? -25.333 -2.325 11.959 1.00 97.06 249 ARG A CA 1
ATOM 2032 C C . ARG A 1 249 ? -24.793 -3.733 12.187 1.00 97.06 249 ARG A C 1
ATOM 2034 O O . ARG A 1 249 ? -24.990 -4.590 11.326 1.00 97.06 249 ARG A O 1
ATOM 2041 N N . LEU A 1 250 ? -24.156 -3.998 13.326 1.00 98.12 250 LEU A N 1
ATOM 2042 C CA . LEU A 1 250 ? -23.634 -5.322 13.668 1.00 98.12 250 LEU A CA 1
ATOM 2043 C C . LEU A 1 250 ? -24.756 -6.358 13.760 1.00 98.12 250 LEU A C 1
ATOM 2045 O O . LEU A 1 250 ? -24.642 -7.436 13.179 1.00 98.12 250 LEU A O 1
ATOM 2049 N N . GLN A 1 251 ? -25.880 -6.013 14.387 1.00 97.94 251 GLN A N 1
ATOM 2050 C CA . GLN A 1 251 ? -27.051 -6.891 14.413 1.00 97.94 251 GLN A CA 1
ATOM 2051 C C . GLN A 1 251 ? -27.614 -7.158 13.011 1.00 97.94 251 GLN A C 1
ATOM 2053 O O . GLN A 1 251 ? -28.025 -8.280 12.717 1.00 97.94 251 GLN A O 1
ATOM 2058 N N . ALA A 1 252 ? -27.626 -6.154 12.129 1.00 97.88 252 ALA A N 1
ATOM 2059 C CA . ALA A 1 252 ? -28.037 -6.345 10.741 1.00 97.88 252 ALA A CA 1
ATOM 2060 C C . ALA A 1 252 ? -27.100 -7.305 9.990 1.00 97.88 252 ALA A C 1
ATOM 2062 O O . ALA A 1 252 ? -27.590 -8.196 9.303 1.00 97.88 252 ALA A O 1
ATOM 2063 N N . VAL A 1 253 ? -25.781 -7.176 10.173 1.00 97.75 253 VAL A N 1
ATOM 2064 C CA . VAL A 1 253 ? -24.783 -8.084 9.578 1.00 97.75 253 VAL A CA 1
ATOM 2065 C C . VAL A 1 253 ? -24.968 -9.521 10.075 1.00 97.75 253 VAL A C 1
ATOM 2067 O O . VAL A 1 253 ? -24.939 -10.453 9.274 1.00 97.75 253 VAL A O 1
ATOM 2070 N N . LEU A 1 254 ? -25.205 -9.720 11.374 1.00 98.19 254 LEU A N 1
ATOM 2071 C CA . LEU A 1 254 ? -25.453 -11.051 11.944 1.00 98.19 254 LEU A CA 1
ATOM 2072 C C . LEU A 1 254 ? -26.724 -11.684 11.360 1.00 98.19 254 LEU A C 1
ATOM 2074 O O . LEU A 1 254 ? -26.706 -12.847 10.969 1.00 98.19 254 LEU A O 1
ATOM 2078 N N . ARG A 1 255 ? -27.808 -10.907 11.209 1.00 98.00 255 ARG A N 1
ATOM 2079 C CA . ARG A 1 255 ? -29.042 -11.375 10.549 1.00 98.00 255 ARG A CA 1
ATOM 2080 C C . ARG A 1 255 ? -28.839 -11.704 9.069 1.00 98.00 255 ARG A C 1
ATOM 2082 O O . ARG A 1 255 ? -29.394 -12.686 8.595 1.00 98.00 255 ARG A O 1
ATOM 2089 N N . GLU A 1 256 ? -28.074 -10.884 8.350 1.00 97.25 256 GLU A N 1
ATOM 2090 C CA . GLU A 1 256 ? -27.795 -11.059 6.917 1.00 97.25 256 GLU A CA 1
ATOM 2091 C C . GLU A 1 256 ? -26.937 -12.304 6.649 1.00 97.25 256 GLU A C 1
ATOM 2093 O O . GLU A 1 256 ? -27.174 -13.031 5.689 1.00 97.25 256 GLU A O 1
ATOM 2098 N N . THR A 1 257 ? -25.948 -12.556 7.506 1.00 96.81 257 THR A N 1
ATOM 2099 C CA . THR A 1 257 ? -24.976 -13.647 7.327 1.00 96.81 257 THR A CA 1
ATOM 2100 C C . THR A 1 257 ? -25.379 -14.952 8.004 1.00 96.81 257 THR A C 1
ATOM 2102 O O . THR A 1 257 ? -24.861 -16.004 7.638 1.00 96.81 257 THR A O 1
ATOM 2105 N N . GLY A 1 258 ? -26.251 -14.897 9.015 1.00 97.56 258 GLY A N 1
ATOM 2106 C CA . GLY A 1 258 ? -26.532 -16.025 9.905 1.00 97.56 258 GLY A CA 1
ATOM 2107 C C . GLY A 1 258 ? -25.364 -16.387 10.832 1.00 97.56 258 GLY A C 1
ATOM 2108 O O . GLY A 1 258 ? -25.407 -17.434 11.475 1.00 97.56 258 GLY A O 1
ATOM 2109 N N . ALA A 1 259 ? -24.314 -15.561 10.895 1.00 97.50 259 ALA A N 1
ATOM 2110 C CA . ALA A 1 259 ? -23.176 -15.792 11.776 1.00 97.50 259 ALA A CA 1
ATOM 2111 C C . ALA A 1 259 ? -23.539 -15.503 13.241 1.00 97.50 259 ALA A C 1
ATOM 2113 O O . ALA A 1 259 ? -24.309 -14.593 13.536 1.00 97.50 259 ALA A O 1
ATOM 2114 N N . GLU A 1 260 ? -22.936 -16.248 14.170 1.00 97.44 260 GLU A N 1
ATOM 2115 C CA . GLU A 1 260 ? -23.137 -16.048 15.615 1.00 97.44 260 GLU A CA 1
ATOM 2116 C C . GLU A 1 260 ? -22.376 -14.826 16.147 1.00 97.44 260 GLU A C 1
ATOM 2118 O O . GLU A 1 260 ? -22.823 -14.158 17.080 1.00 97.44 260 GLU A O 1
ATOM 2123 N N . LYS A 1 261 ? -21.208 -14.540 15.561 1.00 98.56 261 LYS A N 1
ATOM 2124 C CA . LYS A 1 261 ? -20.318 -13.452 15.966 1.00 98.56 261 LYS A CA 1
ATOM 2125 C C . LYS A 1 261 ? -19.717 -12.734 14.762 1.00 98.56 261 LYS A C 1
ATOM 2127 O O . LYS A 1 261 ? -19.816 -13.210 13.633 1.00 98.56 261 LYS A O 1
ATOM 2132 N N . VAL A 1 262 ? -19.048 -11.613 15.024 1.00 98.75 262 VAL A N 1
ATOM 2133 C CA . VAL A 1 262 ? -18.228 -10.862 14.060 1.00 98.75 262 VAL A CA 1
ATOM 2134 C C . VAL A 1 262 ? -16.802 -10.624 14.573 1.00 98.75 262 VAL A C 1
ATOM 2136 O O . VAL A 1 262 ? -16.563 -10.587 15.782 1.00 98.75 262 VAL A O 1
ATOM 2139 N N . ASN A 1 263 ? -15.866 -10.391 13.654 1.00 98.88 263 ASN A N 1
ATOM 2140 C CA . ASN A 1 263 ? -14.522 -9.885 13.934 1.00 98.88 263 ASN A CA 1
ATOM 2141 C C . ASN A 1 263 ? -14.453 -8.388 13.626 1.00 98.88 263 ASN A C 1
ATOM 2143 O O . ASN A 1 263 ? -14.582 -7.981 12.473 1.00 98.88 263 ASN A O 1
ATOM 2147 N N . LEU A 1 264 ? -14.234 -7.553 14.638 1.00 98.88 264 LEU A N 1
ATOM 2148 C CA . LEU A 1 264 ? -14.119 -6.109 14.456 1.00 98.88 264 LEU A CA 1
ATOM 2149 C C . LEU A 1 264 ? -12.664 -5.721 14.189 1.00 98.88 264 LEU A C 1
ATOM 2151 O O . LEU A 1 264 ? -11.765 -6.067 14.958 1.00 98.88 264 LEU A O 1
ATOM 2155 N N . ILE A 1 265 ? -12.436 -4.947 13.130 1.00 98.75 265 ILE A N 1
ATOM 2156 C CA . ILE A 1 265 ? -11.167 -4.255 12.891 1.00 98.75 265 ILE A CA 1
ATOM 2157 C C . ILE A 1 265 ? -11.469 -2.767 12.847 1.00 98.75 265 ILE A C 1
ATOM 2159 O O . ILE A 1 265 ? -12.106 -2.267 11.921 1.00 98.75 265 ILE A O 1
ATOM 2163 N N . ALA A 1 266 ? -11.025 -2.062 13.875 1.00 98.31 266 ALA A N 1
ATOM 2164 C CA . ALA A 1 266 ? -11.431 -0.702 14.141 1.00 98.31 266 ALA A CA 1
ATOM 2165 C C . ALA A 1 266 ? -10.234 0.241 14.116 1.00 98.31 266 ALA A C 1
ATOM 2167 O O . ALA A 1 266 ? -9.195 -0.058 14.698 1.00 98.31 266 ALA A O 1
ATOM 2168 N N . HIS A 1 267 ? -10.372 1.392 13.465 1.00 97.88 267 HIS A N 1
ATOM 2169 C CA . HIS A 1 267 ? -9.302 2.381 13.377 1.00 97.88 267 HIS A CA 1
ATOM 2170 C C . HIS A 1 267 ? -9.645 3.647 14.160 1.00 97.88 267 HIS A C 1
ATOM 2172 O O . HIS A 1 267 ? -10.773 4.146 14.092 1.00 97.88 267 HIS A O 1
ATOM 2178 N N . SER A 1 268 ? -8.656 4.221 14.853 1.00 96.25 268 SER A N 1
ATOM 2179 C CA . SER A 1 268 ? -8.800 5.511 15.536 1.00 96.25 268 SER A CA 1
ATOM 2180 C C . SER A 1 268 ? -9.994 5.498 16.507 1.00 96.25 268 SER A C 1
ATOM 2182 O O . SER A 1 268 ? -10.133 4.550 17.284 1.00 96.25 268 SER A O 1
ATOM 2184 N N . LYS A 1 269 ? -10.880 6.503 16.462 1.00 96.75 269 LYS A N 1
ATOM 2185 C CA . LYS A 1 269 ? -12.122 6.563 17.257 1.00 96.75 269 LYS A CA 1
ATOM 2186 C C . LYS A 1 269 ? -12.995 5.301 17.145 1.00 96.75 269 LYS A C 1
ATOM 2188 O O . LYS A 1 269 ? -13.594 4.917 18.144 1.00 96.75 269 LYS A O 1
ATOM 2193 N N . GLY A 1 270 ? -13.001 4.609 16.003 1.00 97.38 270 GLY A N 1
ATOM 2194 C CA . GLY A 1 270 ? -13.816 3.407 15.802 1.00 97.38 270 GLY A CA 1
ATOM 2195 C C . GLY A 1 270 ? -13.524 2.296 16.815 1.00 97.38 270 GLY A C 1
ATOM 2196 O O . GLY A 1 270 ? -14.401 1.492 17.130 1.00 97.38 270 GLY A O 1
ATOM 2197 N N . GLY A 1 271 ? -12.308 2.254 17.375 1.00 98.19 271 GLY A N 1
ATOM 2198 C CA . GLY A 1 271 ? -11.970 1.312 18.446 1.00 98.19 271 GLY A CA 1
ATOM 2199 C C . GLY A 1 271 ? -12.658 1.635 19.774 1.00 98.19 271 GLY A C 1
ATOM 2200 O O . GLY A 1 271 ? -13.027 0.717 20.504 1.00 98.19 271 GLY A O 1
ATOM 2201 N N . LEU A 1 272 ? -12.892 2.917 20.074 1.00 98.44 272 LEU A N 1
ATOM 2202 C CA . LEU A 1 272 ? -13.692 3.337 21.230 1.00 98.44 272 LEU A CA 1
ATOM 2203 C C . LEU A 1 272 ? -15.178 3.055 20.987 1.00 98.44 272 LEU A C 1
ATOM 2205 O O . LEU A 1 272 ? -15.829 2.498 21.867 1.00 98.44 272 LEU A O 1
ATOM 2209 N N . ASP A 1 273 ? -15.680 3.339 19.781 1.00 98.25 273 ASP A N 1
ATOM 2210 C CA . ASP A 1 273 ? -17.062 3.022 19.385 1.00 98.25 273 ASP A CA 1
ATOM 2211 C C . ASP A 1 273 ? -17.341 1.518 19.550 1.00 98.25 273 ASP A C 1
ATOM 2213 O O . ASP A 1 273 ? -18.327 1.116 20.168 1.00 98.25 273 ASP A O 1
ATOM 2217 N N . SER A 1 274 ? -16.408 0.681 19.087 1.00 98.69 274 SER A N 1
ATOM 2218 C CA . SER A 1 274 ? -16.490 -0.778 19.209 1.00 98.69 274 SER A CA 1
ATOM 2219 C C . SER A 1 274 ? -16.475 -1.240 20.667 1.00 98.69 274 SER A C 1
ATOM 2221 O O . SER A 1 274 ? -17.303 -2.059 21.058 1.00 98.69 274 SER A O 1
ATOM 2223 N N . ARG A 1 275 ? -15.572 -0.702 21.501 1.00 98.75 275 ARG A N 1
ATOM 2224 C CA . ARG A 1 275 ? -15.520 -1.036 22.937 1.00 98.75 275 ARG A CA 1
ATOM 2225 C C . ARG A 1 275 ? -16.805 -0.644 23.659 1.00 98.75 275 ARG A C 1
ATOM 2227 O O . ARG A 1 275 ? -17.313 -1.432 24.450 1.00 98.75 275 ARG A O 1
ATOM 2234 N N . TYR A 1 276 ? -17.355 0.532 23.357 1.00 98.69 276 TYR A N 1
ATOM 2235 C CA . TYR A 1 276 ? -18.623 0.970 23.935 1.00 98.69 276 TYR A CA 1
ATOM 2236 C C . TYR A 1 276 ? -19.764 0.035 23.529 1.00 98.69 276 TYR A C 1
ATOM 2238 O O . TYR A 1 276 ? -20.516 -0.417 24.388 1.00 98.69 276 TYR A O 1
ATOM 2246 N N . ALA A 1 277 ? -19.866 -0.313 22.243 1.00 98.50 277 ALA A N 1
ATOM 2247 C CA . ALA A 1 277 ? -20.905 -1.213 21.753 1.00 98.50 277 ALA A CA 1
ATOM 2248 C C . ALA A 1 277 ? -20.821 -2.606 22.405 1.00 98.50 277 ALA A C 1
ATOM 2250 O O . ALA A 1 277 ? -21.834 -3.162 22.831 1.00 98.50 277 ALA A O 1
ATOM 2251 N N . ILE A 1 278 ? -19.605 -3.141 22.560 1.00 98.69 278 ILE A N 1
ATOM 2252 C CA . ILE A 1 278 ? -19.359 -4.427 23.224 1.00 98.69 278 ILE A CA 1
ATOM 2253 C C . ILE A 1 278 ? -19.815 -4.399 24.688 1.00 98.69 278 ILE A C 1
ATOM 2255 O O . ILE A 1 278 ? -20.607 -5.250 25.094 1.00 98.69 278 ILE A O 1
ATOM 2259 N N . THR A 1 279 ? -19.341 -3.425 25.467 1.00 98.31 279 THR A N 1
ATOM 2260 C CA . THR A 1 279 ? -19.507 -3.426 26.928 1.00 98.31 279 THR A CA 1
ATOM 2261 C C . THR A 1 279 ? -20.822 -2.804 27.392 1.00 98.31 279 THR A C 1
ATOM 2263 O O . THR A 1 279 ? -21.418 -3.268 28.359 1.00 98.31 279 THR A O 1
ATOM 2266 N N . ARG A 1 280 ? -21.290 -1.739 26.733 1.00 98.06 280 ARG A N 1
ATOM 2267 C CA . ARG A 1 280 ? -22.432 -0.929 27.197 1.00 98.06 280 ARG A CA 1
ATOM 2268 C C . ARG A 1 280 ? -23.724 -1.216 26.441 1.00 98.06 280 ARG A C 1
ATOM 2270 O O . ARG A 1 280 ? -24.789 -0.924 26.974 1.00 98.06 280 ARG A O 1
ATOM 2277 N N . LEU A 1 281 ? -23.641 -1.793 25.240 1.00 97.75 281 LEU A N 1
ATOM 2278 C CA . LEU A 1 281 ? -24.801 -2.090 24.387 1.00 97.75 281 LEU A CA 1
ATOM 2279 C C . LEU A 1 281 ? -25.047 -3.598 24.203 1.00 97.75 281 LEU A C 1
ATOM 2281 O O . LEU A 1 281 ? -25.799 -4.003 23.321 1.00 97.75 281 LEU A O 1
ATOM 2285 N N . GLY A 1 282 ? -24.426 -4.438 25.040 1.00 95.44 282 GLY A N 1
ATOM 2286 C CA . GLY A 1 282 ? -24.715 -5.874 25.103 1.00 95.44 282 GLY A CA 1
ATOM 2287 C C . GLY A 1 282 ? -24.224 -6.689 23.903 1.00 95.44 282 GLY A C 1
ATOM 2288 O O . GLY A 1 282 ? -24.739 -7.780 23.658 1.00 95.44 282 GLY A O 1
ATOM 2289 N N . LEU A 1 283 ? -23.238 -6.198 23.143 1.00 97.69 283 LEU A N 1
ATOM 2290 C CA . LEU A 1 283 ? -22.720 -6.925 21.978 1.00 97.69 283 LEU A CA 1
ATOM 2291 C C . LEU A 1 283 ? -21.607 -7.923 22.290 1.00 97.69 283 LEU A C 1
ATOM 2293 O O . LEU A 1 283 ? -21.215 -8.652 21.385 1.00 97.69 283 LEU A O 1
ATOM 2297 N N . ALA A 1 284 ? -21.118 -8.011 23.530 1.00 98.00 284 ALA A N 1
ATOM 2298 C CA . ALA A 1 284 ? -20.071 -8.970 23.896 1.00 98.00 284 ALA A CA 1
ATOM 2299 C C . ALA A 1 284 ? -20.329 -10.416 23.415 1.00 98.00 284 ALA A C 1
ATOM 2301 O O . ALA A 1 284 ? -19.421 -11.001 22.822 1.00 98.00 284 ALA A O 1
ATOM 2302 N N . PRO A 1 285 ? -21.547 -10.989 23.531 1.00 98.12 285 PRO A N 1
ATOM 2303 C CA . PRO A 1 285 ? -21.816 -12.339 23.027 1.00 98.12 285 PRO A CA 1
ATOM 2304 C C . PRO A 1 285 ? -21.707 -12.477 21.501 1.00 98.12 285 PRO A C 1
ATOM 2306 O O . PRO A 1 285 ? -21.509 -13.582 21.009 1.00 98.12 285 PRO A O 1
ATOM 2309 N N . HIS A 1 286 ? -21.809 -11.370 20.763 1.00 98.38 286 HIS A N 1
ATOM 2310 C CA . HIS A 1 286 ? -21.864 -11.315 19.302 1.00 98.38 286 HIS A CA 1
ATOM 2311 C C . HIS A 1 286 ? -20.554 -10.836 18.660 1.00 98.38 286 HIS A C 1
ATOM 2313 O O . HIS A 1 286 ? -20.479 -10.647 17.445 1.00 98.38 286 HIS A O 1
ATOM 2319 N N . VAL A 1 287 ? -19.504 -10.616 19.452 1.00 98.69 287 VAL A N 1
ATOM 2320 C CA . VAL A 1 287 ? -18.190 -10.199 18.957 1.00 98.69 287 VAL A CA 1
ATOM 2321 C C . VAL A 1 287 ? -17.167 -11.264 19.332 1.00 98.69 287 VAL A C 1
ATOM 2323 O O . VAL A 1 287 ? -17.048 -11.656 20.487 1.00 98.69 287 VAL A O 1
ATOM 2326 N N . ALA A 1 288 ? -16.449 -11.783 18.339 1.00 98.62 288 ALA A N 1
ATOM 2327 C CA . ALA A 1 288 ? -15.401 -12.777 18.545 1.00 98.62 288 ALA A CA 1
ATOM 2328 C C . ALA A 1 288 ? -14.067 -12.100 18.873 1.00 98.62 288 ALA A C 1
ATOM 2330 O O . ALA A 1 288 ? -13.378 -12.490 19.817 1.00 98.62 288 ALA A O 1
ATOM 2331 N N . SER A 1 289 ? -13.734 -11.048 18.125 1.00 98.81 289 SER A N 1
ATOM 2332 C CA . SER A 1 289 ? -12.523 -10.265 18.339 1.00 98.81 289 SER A CA 1
ATOM 2333 C C . SER A 1 289 ? -12.733 -8.776 18.078 1.00 98.81 289 SER A C 1
ATOM 2335 O O . SER A 1 289 ? -13.567 -8.381 17.261 1.00 98.81 289 SER A O 1
ATOM 2337 N N . LEU A 1 290 ? -11.941 -7.951 18.762 1.00 98.88 290 LEU A N 1
ATOM 2338 C CA . LEU A 1 290 ? -11.733 -6.546 18.455 1.00 98.88 290 LEU A CA 1
ATOM 2339 C C . LEU A 1 290 ? -10.238 -6.292 18.267 1.00 98.88 290 LEU A C 1
ATOM 2341 O O . LEU A 1 290 ? -9.446 -6.362 19.205 1.00 98.88 290 LEU A O 1
ATOM 2345 N N . THR A 1 291 ? -9.876 -5.946 17.039 1.00 98.81 291 THR A N 1
ATOM 2346 C CA . THR A 1 291 ? -8.559 -5.427 16.688 1.00 98.81 291 THR A CA 1
ATOM 2347 C C . THR A 1 291 ? -8.640 -3.913 16.565 1.00 98.81 291 THR A C 1
ATOM 2349 O O . THR A 1 291 ? -9.335 -3.415 15.680 1.00 98.81 291 THR A O 1
ATOM 2352 N N . THR A 1 292 ? -7.915 -3.173 17.400 1.00 98.75 292 THR A N 1
ATOM 2353 C CA . THR A 1 292 ? -7.808 -1.715 17.265 1.00 98.75 292 THR A CA 1
ATOM 2354 C C . THR A 1 292 ? -6.507 -1.303 16.580 1.00 98.75 292 THR A C 1
ATOM 2356 O O . THR A 1 292 ? -5.424 -1.788 16.900 1.00 98.75 292 THR A O 1
ATOM 2359 N N . VAL A 1 293 ? -6.609 -0.394 15.615 1.00 98.50 293 VAL A N 1
ATOM 2360 C CA . VAL A 1 293 ? -5.492 0.156 14.843 1.00 98.50 293 VAL A CA 1
ATOM 2361 C C . VAL A 1 293 ? -5.407 1.643 15.159 1.00 98.50 293 VAL A C 1
ATOM 2363 O O . VAL A 1 293 ? -6.322 2.404 14.845 1.00 98.50 293 VAL A O 1
ATOM 2366 N N . ASN A 1 294 ? -4.321 2.062 15.806 1.00 98.00 294 ASN A N 1
ATOM 2367 C CA . ASN A 1 294 ? -4.061 3.460 16.164 1.00 98.00 294 ASN A CA 1
ATOM 2368 C C . ASN A 1 294 ? -5.219 4.136 16.937 1.00 98.00 294 ASN A C 1
ATOM 2370 O O . ASN A 1 294 ? -5.485 5.328 16.777 1.00 98.00 294 ASN A O 1
ATOM 2374 N N . THR A 1 295 ? -5.953 3.383 17.758 1.00 98.38 295 THR A N 1
ATOM 2375 C CA . THR A 1 295 ? -7.054 3.920 18.570 1.00 98.38 295 THR A CA 1
ATOM 2376 C C . THR A 1 295 ? -6.512 4.695 19.769 1.00 98.38 295 THR A C 1
ATOM 2378 O O . THR A 1 295 ? -5.688 4.156 20.495 1.00 98.38 295 THR A O 1
ATOM 2381 N N . PRO A 1 296 ? -6.981 5.921 20.060 1.00 97.44 296 PRO A N 1
ATOM 2382 C CA . PRO A 1 296 ? -6.540 6.674 21.234 1.00 97.44 296 PRO A CA 1
ATOM 2383 C C . PRO A 1 296 ? -7.220 6.167 22.520 1.00 97.44 296 PRO A C 1
ATOM 2385 O O . PRO A 1 296 ? -8.043 6.863 23.116 1.00 97.44 296 PRO A O 1
ATOM 2388 N N . HIS A 1 297 ? -6.880 4.957 22.980 1.00 98.31 297 HIS A N 1
ATOM 2389 C CA . HIS A 1 297 ? -7.456 4.357 24.193 1.00 98.31 297 HIS A CA 1
ATOM 2390 C C . HIS A 1 297 ? -7.237 5.215 25.443 1.00 98.31 297 HIS A C 1
ATOM 2392 O O . HIS A 1 297 ? -8.046 5.160 26.364 1.00 98.31 297 HIS A O 1
ATOM 2398 N N . ARG A 1 298 ? -6.169 6.020 25.497 1.00 97.38 298 ARG A N 1
ATOM 2399 C CA . ARG A 1 298 ? -5.893 6.965 26.601 1.00 97.38 298 ARG A CA 1
ATOM 2400 C C . ARG A 1 298 ? -6.024 8.427 26.165 1.00 97.38 298 ARG A C 1
ATOM 2402 O O . ARG A 1 298 ? -5.495 9.316 26.831 1.00 97.38 298 ARG A O 1
ATOM 2409 N N . GLY A 1 299 ? -6.729 8.657 25.057 1.00 95.75 299 GLY A N 1
ATOM 2410 C CA . GLY A 1 299 ? -7.014 9.967 24.487 1.00 95.75 299 GLY A CA 1
ATOM 2411 C C . GLY A 1 299 ? -5.807 10.646 23.846 1.00 95.75 299 GLY A C 1
ATOM 2412 O O . GLY A 1 299 ? -4.712 10.087 23.746 1.00 95.75 299 GLY A O 1
ATOM 2413 N N . CYS A 1 300 ? -6.043 11.872 23.400 1.00 94.06 300 CYS A N 1
ATOM 2414 C CA . CYS A 1 300 ? -5.089 12.746 22.738 1.00 94.06 300 CYS A CA 1
ATOM 2415 C C . CYS A 1 300 ? -4.835 13.971 23.624 1.00 94.06 300 CYS A C 1
ATOM 2417 O O . CYS A 1 300 ? -5.674 14.873 23.686 1.00 94.06 300 CYS A O 1
ATOM 2419 N N . ILE A 1 301 ? -3.671 14.041 24.283 1.00 93.62 301 ILE A N 1
ATOM 2420 C CA . ILE A 1 301 ? -3.345 15.149 25.204 1.00 93.62 301 ILE A CA 1
ATOM 2421 C C . ILE A 1 301 ? -3.367 16.490 24.469 1.00 93.62 301 ILE A C 1
ATOM 2423 O O . ILE A 1 301 ? -3.931 17.466 24.953 1.00 93.62 301 ILE A O 1
ATOM 2427 N N . PHE A 1 302 ? -2.817 16.535 23.254 1.00 91.25 302 PHE A N 1
ATOM 2428 C CA . PHE A 1 302 ? -2.814 17.769 22.473 1.00 91.25 302 PHE A CA 1
ATOM 2429 C C . PHE A 1 302 ? -4.228 18.274 22.138 1.00 91.25 302 PHE A C 1
ATOM 2431 O O . PHE A 1 302 ? -4.420 19.481 22.036 1.00 91.25 302 PHE A O 1
ATOM 2438 N N . ALA A 1 303 ? -5.210 17.383 21.957 1.00 89.25 303 ALA A N 1
ATOM 2439 C CA . ALA A 1 303 ? -6.584 17.782 21.664 1.00 89.25 303 ALA A CA 1
ATOM 2440 C C . ALA A 1 303 ? -7.220 18.459 22.885 1.00 89.25 303 ALA A C 1
ATOM 2442 O O . ALA A 1 303 ? -7.858 19.501 22.751 1.00 89.25 303 ALA A O 1
ATOM 2443 N N . GLU A 1 304 ? -6.974 17.914 24.078 1.00 90.88 304 GLU A N 1
ATOM 2444 C CA . GLU A 1 304 ? -7.394 18.508 25.349 1.00 90.88 304 GLU A CA 1
ATOM 2445 C C . GLU A 1 304 ? -6.771 19.895 25.559 1.00 90.88 304 GLU A C 1
ATOM 2447 O O . GLU A 1 304 ? -7.475 20.867 25.837 1.00 90.88 304 GLU A O 1
ATOM 2452 N N . GLU A 1 305 ? -5.464 20.017 25.326 1.00 90.94 305 GLU A N 1
ATOM 2453 C CA . GLU A 1 305 ? -4.744 21.286 25.458 1.00 90.94 305 GLU A CA 1
ATOM 2454 C C . GLU A 1 305 ? -5.190 22.329 24.423 1.00 90.94 305 GLU A C 1
ATOM 2456 O O . GLU A 1 305 ? -5.344 23.507 24.754 1.00 90.94 305 GLU A O 1
ATOM 2461 N N . LEU A 1 306 ? -5.474 21.925 23.181 1.00 87.88 306 LEU A N 1
ATOM 2462 C CA . LEU A 1 306 ? -6.041 22.826 22.173 1.00 87.88 306 LEU A CA 1
ATOM 2463 C C . LEU A 1 306 ? -7.435 23.319 22.576 1.00 87.88 306 LEU A C 1
ATOM 2465 O O . LEU A 1 306 ? -7.714 24.509 22.445 1.00 87.88 306 LEU A O 1
ATOM 2469 N N . LEU A 1 307 ? -8.298 22.446 23.104 1.00 89.69 307 LEU A N 1
ATOM 2470 C CA . LEU A 1 307 ? -9.629 22.845 23.571 1.00 89.69 307 LEU A CA 1
ATOM 2471 C C . LEU A 1 307 ? -9.574 23.797 24.775 1.00 89.69 307 LEU A C 1
ATOM 2473 O O . LEU A 1 307 ? -10.441 24.663 24.895 1.00 89.69 307 LEU A O 1
ATOM 2477 N N . ARG A 1 308 ? -8.565 23.666 25.647 1.00 90.62 308 ARG A N 1
ATOM 2478 C CA . ARG A 1 308 ? -8.350 24.570 26.792 1.00 90.62 308 ARG A CA 1
ATOM 2479 C C . ARG A 1 308 ? -7.783 25.930 26.390 1.00 90.62 308 ARG A C 1
ATOM 2481 O O . ARG A 1 308 ? -8.132 26.936 26.999 1.00 90.62 308 ARG A O 1
ATOM 2488 N N . THR A 1 309 ? -6.893 25.963 25.400 1.00 90.00 309 THR A N 1
ATOM 2489 C CA . THR A 1 309 ? -6.107 27.164 25.065 1.00 90.00 309 THR A CA 1
ATOM 2490 C C . THR A 1 309 ? -6.691 27.993 23.925 1.00 90.00 309 THR A C 1
ATOM 2492 O O . THR A 1 309 ? -6.468 29.205 23.880 1.00 90.00 309 THR A O 1
ATOM 2495 N N . LEU A 1 310 ? -7.432 27.383 22.995 1.00 89.75 310 LEU A N 1
ATOM 2496 C CA . LEU A 1 310 ? -7.986 28.107 21.853 1.00 89.75 310 LEU A CA 1
ATOM 2497 C C . LEU A 1 310 ? -9.136 29.039 22.271 1.00 89.75 310 LEU A C 1
ATOM 2499 O O . LEU A 1 310 ? -10.000 28.652 23.063 1.00 89.75 310 LEU A O 1
ATOM 2503 N N . PRO A 1 311 ? -9.230 30.250 21.686 1.00 93.88 311 PRO A N 1
ATOM 2504 C CA . PRO A 1 311 ? -10.366 31.131 21.923 1.00 93.88 311 PRO A CA 1
ATOM 2505 C C . PRO A 1 311 ? -11.686 30.454 21.540 1.00 93.88 311 PRO A C 1
ATOM 2507 O O . PRO A 1 311 ? -11.795 29.852 20.468 1.00 93.88 311 PRO A O 1
ATOM 2510 N N . LYS A 1 312 ? -12.733 30.631 22.359 1.00 91.25 312 LYS A N 1
ATOM 2511 C CA . LYS A 1 312 ? -14.067 30.041 22.119 1.00 91.25 312 LYS A CA 1
ATOM 2512 C C . LYS A 1 312 ? -14.611 30.335 20.715 1.00 91.25 312 LYS A C 1
ATOM 2514 O O . LYS A 1 312 ? -15.242 29.475 20.110 1.00 91.25 312 LYS A O 1
ATOM 2519 N N . GLY A 1 313 ? -14.328 31.523 20.172 1.00 91.25 313 GLY A N 1
ATOM 2520 C CA . GLY A 1 313 ? -14.717 31.896 18.809 1.00 91.25 313 GLY A CA 1
ATOM 2521 C C . GLY A 1 313 ? -14.068 31.030 17.721 1.00 91.25 313 GLY A C 1
ATOM 2522 O O . GLY A 1 313 ? -14.735 30.689 16.745 1.00 91.25 313 GLY A O 1
ATOM 2523 N N . VAL A 1 314 ? -12.806 30.624 17.909 1.00 88.44 314 VAL A N 1
ATOM 2524 C CA . VAL A 1 314 ? -12.083 29.729 16.988 1.00 88.44 314 VAL A CA 1
ATOM 2525 C C . VAL A 1 314 ? -12.661 28.320 17.059 1.00 88.44 314 VAL A C 1
ATOM 2527 O O . VAL A 1 314 ? -12.952 27.737 16.017 1.00 88.44 314 VAL A O 1
ATOM 2530 N N . ILE A 1 315 ? -12.906 27.804 18.268 1.00 89.25 315 ILE A N 1
ATOM 2531 C CA . ILE A 1 315 ? -13.532 26.488 18.473 1.00 89.25 315 ILE A CA 1
ATOM 2532 C C . ILE A 1 315 ? -14.909 26.448 17.800 1.00 89.25 315 ILE A C 1
ATOM 2534 O O . ILE A 1 315 ? -15.173 25.557 16.996 1.00 89.25 315 ILE A O 1
ATOM 2538 N N . ALA A 1 316 ? -15.748 27.459 18.042 1.00 89.88 316 ALA A N 1
ATOM 2539 C CA . ALA A 1 316 ? -17.078 27.545 17.444 1.00 89.88 316 ALA A CA 1
ATOM 2540 C C . ALA A 1 316 ? -17.029 27.695 15.911 1.00 89.88 316 ALA A C 1
ATOM 2542 O O . ALA A 1 316 ? -17.898 27.190 15.200 1.00 89.88 316 ALA A O 1
ATOM 2543 N N . TRP A 1 317 ? -16.021 28.390 15.371 1.00 89.69 317 TRP A N 1
ATOM 2544 C CA . TRP A 1 317 ? -15.806 28.466 13.924 1.00 89.69 317 TRP A CA 1
ATOM 2545 C C . TRP A 1 317 ? -15.420 27.102 13.334 1.00 89.69 317 TRP A C 1
ATOM 2547 O O . TRP A 1 317 ? -16.012 26.692 12.334 1.00 89.69 317 TRP A O 1
ATOM 2557 N N . MET A 1 318 ? -14.488 26.381 13.970 1.00 85.50 318 MET A N 1
ATOM 2558 C CA . MET A 1 318 ? -14.084 25.034 13.551 1.00 85.50 318 MET A CA 1
ATOM 2559 C C . MET A 1 318 ? -15.270 24.072 13.596 1.00 85.50 318 MET A C 1
ATOM 2561 O O . MET A 1 318 ? -15.540 23.392 12.609 1.00 85.50 318 MET A O 1
ATOM 2565 N N . GLU A 1 319 ? -16.013 24.065 14.701 1.00 89.19 319 GLU A N 1
ATOM 2566 C CA . GLU A 1 319 ? -17.220 23.260 14.884 1.00 89.19 319 GLU A CA 1
ATOM 2567 C C . GLU A 1 319 ? -18.233 23.503 13.761 1.00 89.19 319 GLU A C 1
ATOM 2569 O O . GLU A 1 319 ? -18.632 22.558 13.081 1.00 89.19 319 GLU A O 1
ATOM 2574 N N . ARG A 1 320 ? -18.580 24.767 13.472 1.00 89.88 320 ARG A N 1
ATOM 2575 C CA . ARG A 1 320 ? -19.486 25.097 12.357 1.00 89.88 320 ARG A CA 1
ATOM 2576 C C . ARG A 1 320 ? -18.948 24.614 11.011 1.00 89.88 320 ARG A C 1
ATOM 2578 O O . ARG A 1 320 ? -19.717 24.092 10.204 1.00 89.88 320 ARG A O 1
ATOM 2585 N N . ARG A 1 321 ? -17.647 24.780 10.753 1.00 86.94 321 ARG A N 1
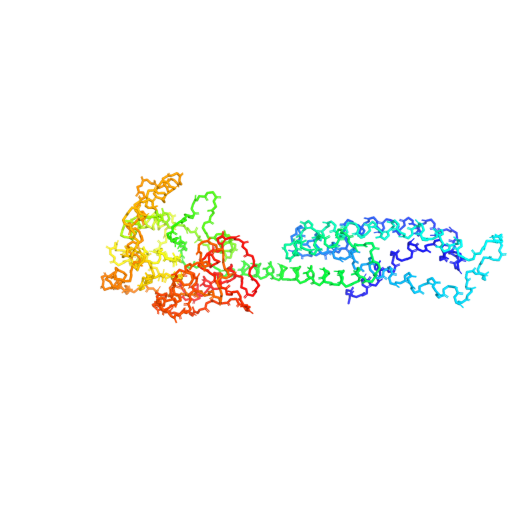ATOM 2586 C CA . ARG A 1 321 ? -17.022 24.403 9.476 1.00 86.94 321 ARG A CA 1
ATOM 2587 C C . ARG A 1 321 ? -17.013 22.892 9.256 1.00 86.94 321 ARG A C 1
ATOM 2589 O O . ARG A 1 321 ? -17.293 22.459 8.133 1.00 86.94 321 ARG A O 1
ATOM 2596 N N . TYR A 1 322 ? -16.683 22.122 10.291 1.00 84.62 322 TYR A N 1
ATOM 2597 C CA . TYR A 1 322 ? -16.653 20.662 10.242 1.00 84.62 322 TYR A CA 1
ATOM 2598 C C . TYR A 1 322 ? -18.064 20.079 10.230 1.00 84.62 322 TYR A C 1
ATOM 2600 O O . TYR A 1 322 ? -18.363 19.287 9.343 1.00 84.62 322 TYR A O 1
ATOM 2608 N N . ASN A 1 323 ? -18.971 20.538 11.097 1.00 87.81 323 ASN A N 1
ATOM 2609 C CA . ASN A 1 323 ? -20.367 20.091 11.074 1.00 87.81 323 ASN A CA 1
ATOM 2610 C C . ASN A 1 323 ? -21.033 20.410 9.729 1.00 87.81 323 ASN A C 1
ATOM 2612 O O . ASN A 1 323 ? -21.731 19.566 9.178 1.00 87.81 323 ASN A O 1
ATOM 2616 N N . GLY A 1 324 ? -20.770 21.588 9.151 1.00 84.94 324 GLY A N 1
ATOM 2617 C CA . GLY A 1 324 ? -21.235 21.930 7.805 1.00 84.94 324 GLY A CA 1
ATOM 2618 C C . GLY A 1 324 ? -20.690 20.984 6.731 1.00 84.94 324 GLY A C 1
ATOM 2619 O O . GLY A 1 324 ? -21.457 20.507 5.900 1.00 84.94 324 GLY A O 1
ATOM 2620 N N . LEU A 1 325 ? -19.392 20.656 6.779 1.00 83.19 325 LEU A N 1
ATOM 2621 C CA . LEU A 1 325 ? -18.787 19.680 5.867 1.00 83.19 325 LEU A CA 1
ATOM 2622 C C . LEU A 1 325 ? -19.443 18.303 6.005 1.00 83.19 325 LEU A C 1
ATOM 2624 O O . LEU A 1 325 ? -19.821 17.718 4.997 1.00 83.19 325 LEU A O 1
ATOM 2628 N N . PHE A 1 326 ? -19.602 17.803 7.231 1.00 80.62 326 PHE A N 1
ATOM 2629 C CA . PHE A 1 326 ? -20.179 16.483 7.470 1.00 80.62 326 PHE A CA 1
ATOM 2630 C C . PHE A 1 326 ? -21.649 16.408 7.063 1.00 80.62 326 PHE A C 1
ATOM 2632 O O . PHE A 1 326 ? -22.042 15.409 6.471 1.00 80.62 326 PHE A O 1
ATOM 2639 N N . ARG A 1 327 ? -22.443 17.472 7.253 1.00 84.75 327 ARG A N 1
ATOM 2640 C CA . ARG A 1 327 ? -23.813 17.532 6.707 1.00 84.75 327 ARG A CA 1
ATOM 2641 C C . ARG A 1 327 ? -23.824 17.436 5.185 1.00 84.75 327 ARG A C 1
ATOM 2643 O O . ARG A 1 327 ? -24.616 16.681 4.637 1.00 84.75 327 ARG A O 1
ATOM 2650 N N . THR A 1 328 ? -22.927 18.145 4.494 1.00 82.12 328 THR A N 1
ATOM 2651 C CA . THR A 1 328 ? -22.785 18.027 3.029 1.00 82.12 328 THR A CA 1
ATOM 2652 C C . THR A 1 328 ? -22.333 16.627 2.614 1.00 82.12 328 THR A C 1
ATOM 2654 O O . THR A 1 328 ? -22.743 16.124 1.572 1.00 82.12 328 THR A O 1
ATOM 2657 N N . LEU A 1 329 ? -21.527 15.973 3.450 1.00 74.62 329 LEU A N 1
ATOM 2658 C CA . LEU A 1 329 ? -21.171 14.562 3.320 1.00 74.62 329 LEU A CA 1
ATOM 2659 C C . LEU A 1 329 ? -22.272 13.626 3.858 1.00 74.62 329 LEU A C 1
ATOM 2661 O O . LEU A 1 329 ? -22.031 12.437 4.003 1.00 74.62 329 LEU A O 1
ATOM 2665 N N . GLY A 1 330 ? -23.487 14.098 4.142 1.00 75.75 330 GLY A N 1
ATOM 2666 C CA . GLY A 1 330 ? -24.637 13.260 4.493 1.00 75.75 330 GLY A CA 1
ATOM 2667 C C . GLY A 1 330 ? -24.675 12.731 5.932 1.00 75.75 330 GLY A C 1
ATOM 2668 O O . GLY A 1 330 ? -25.273 11.680 6.165 1.00 75.75 330 GLY A O 1
ATOM 2669 N N . ASP A 1 331 ? -24.013 13.379 6.893 1.00 76.94 331 ASP A N 1
ATOM 2670 C CA . ASP A 1 331 ? -24.295 13.206 8.328 1.00 76.94 331 ASP A CA 1
ATOM 2671 C C . ASP A 1 331 ? -25.638 13.869 8.666 1.00 76.94 331 ASP A C 1
ATOM 2673 O O . ASP A 1 331 ? -25.834 15.050 8.367 1.00 76.94 331 ASP A O 1
ATOM 2677 N N . ALA A 1 332 ? -26.550 13.129 9.307 1.00 80.12 332 ALA A N 1
ATOM 2678 C CA . ALA A 1 332 ? -27.864 13.649 9.685 1.00 80.12 332 ALA A CA 1
ATOM 2679 C C . ALA A 1 332 ? -27.740 14.728 10.776 1.00 80.12 332 ALA A C 1
ATOM 2681 O O . ALA A 1 332 ? -28.310 15.814 10.664 1.00 80.12 332 ALA A O 1
ATOM 2682 N N . SER A 1 333 ? -26.927 14.456 11.800 1.00 84.50 333 SER A N 1
ATOM 2683 C CA . SER A 1 333 ? -26.720 15.350 12.946 1.00 84.50 333 SER A CA 1
ATOM 2684 C C . SER A 1 333 ? -25.262 15.358 13.433 1.00 84.50 333 SER A C 1
ATOM 2686 O O . SER A 1 333 ? -24.987 14.875 14.525 1.00 84.50 333 SER A O 1
ATOM 2688 N N . PRO A 1 334 ? -24.291 15.872 12.655 1.00 83.69 334 PRO A N 1
ATOM 2689 C CA . PRO A 1 334 ? -22.886 15.826 13.059 1.00 83.69 334 PRO A CA 1
ATOM 2690 C C . PRO A 1 334 ? -22.619 16.708 14.285 1.00 83.69 334 PRO A C 1
ATOM 2692 O O . PRO A 1 334 ? -23.057 17.861 14.326 1.00 83.69 334 PRO A O 1
ATOM 2695 N N . ASP A 1 335 ? -21.843 16.175 15.231 1.00 87.81 335 ASP A N 1
ATOM 2696 C CA . ASP A 1 335 ? -21.365 16.863 16.437 1.00 87.81 335 ASP A CA 1
ATOM 2697 C C . ASP A 1 335 ? -19.847 16.695 16.597 1.00 87.81 335 ASP A C 1
ATOM 2699 O O . ASP A 1 335 ? -19.340 16.002 17.479 1.00 87.81 335 ASP A O 1
ATOM 2703 N N . PHE A 1 336 ? -19.106 17.366 15.713 1.00 85.75 336 PHE A N 1
ATOM 2704 C CA . PHE A 1 336 ? -17.649 17.320 15.680 1.00 85.75 336 PHE A CA 1
ATOM 2705 C C . PHE A 1 336 ? -17.006 17.619 17.039 1.00 85.75 336 PHE A C 1
ATOM 2707 O O . PHE A 1 336 ? -16.028 16.973 17.414 1.00 85.75 336 PHE A O 1
ATOM 2714 N N . LEU A 1 337 ? -17.527 18.606 17.774 1.00 88.62 337 LEU A N 1
ATOM 2715 C CA . LEU A 1 337 ? -16.932 19.005 19.043 1.00 88.62 337 LEU A CA 1
ATOM 2716 C C . LEU A 1 337 ? -17.190 17.959 20.130 1.00 88.62 337 LEU A C 1
ATOM 2718 O O . LEU A 1 337 ? -16.272 17.681 20.900 1.00 88.62 337 LEU A O 1
ATOM 2722 N N . GLY A 1 338 ? -18.380 17.354 20.171 1.00 88.75 338 GLY A N 1
ATOM 2723 C CA . GLY A 1 338 ? -18.659 16.189 21.010 1.00 88.75 338 GLY A CA 1
ATOM 2724 C C . GLY A 1 338 ? -17.724 15.022 20.689 1.00 88.75 338 GLY A C 1
ATOM 2725 O O . GLY A 1 338 ? -17.052 14.511 21.584 1.00 88.75 338 GLY A O 1
ATOM 2726 N N . GLY A 1 339 ? -17.566 14.694 19.404 1.00 87.75 339 GLY A N 1
ATOM 2727 C CA . GLY A 1 339 ? -16.630 13.665 18.948 1.00 87.75 339 GLY A CA 1
ATOM 2728 C C . GLY A 1 339 ? -15.181 13.927 19.374 1.00 87.75 339 GLY A C 1
ATOM 2729 O O . GLY A 1 339 ? -14.512 13.016 19.845 1.00 87.75 339 GLY A O 1
ATOM 2730 N N . VAL A 1 340 ? -14.683 15.165 19.267 1.00 89.56 340 VAL A N 1
ATOM 2731 C CA . VAL A 1 340 ? -13.321 15.523 19.719 1.00 89.56 340 VAL A CA 1
ATOM 2732 C C . VAL A 1 340 ? -13.202 15.527 21.243 1.00 89.56 340 VAL A C 1
ATOM 2734 O O . VAL A 1 340 ? -12.160 15.127 21.765 1.00 89.56 340 VAL A O 1
ATOM 2737 N N . ARG A 1 341 ? -14.242 15.960 21.965 1.00 93.19 341 ARG A N 1
ATOM 2738 C CA . ARG A 1 341 ? -14.258 15.939 23.434 1.00 93.19 341 ARG A CA 1
ATOM 2739 C C . ARG A 1 341 ? -14.111 14.522 23.962 1.00 93.19 341 ARG A C 1
ATOM 2741 O O . ARG A 1 341 ? -13.327 14.330 24.882 1.00 93.19 341 ARG A O 1
ATOM 2748 N N . ASP A 1 342 ? -14.767 13.536 23.365 1.00 94.38 342 ASP A N 1
ATOM 2749 C CA . ASP A 1 342 ? -14.627 12.137 23.791 1.00 94.38 342 ASP A CA 1
ATOM 2750 C C . ASP A 1 342 ? -13.208 11.582 23.592 1.00 94.38 342 ASP A C 1
ATOM 2752 O O . ASP A 1 342 ? -12.832 10.611 24.240 1.00 94.38 342 ASP A O 1
ATOM 2756 N N . LEU A 1 343 ? -12.399 12.215 22.734 1.00 94.75 343 LEU A N 1
ATOM 2757 C CA . LEU A 1 343 ? -11.009 11.834 22.474 1.00 94.75 343 LEU A CA 1
ATOM 2758 C C . LEU A 1 343 ? -9.996 12.549 23.382 1.00 94.75 343 LEU A C 1
ATOM 2760 O O . LEU A 1 343 ? -8.791 12.348 23.212 1.00 94.75 343 LEU A O 1
ATOM 2764 N N . THR A 1 344 ? -10.426 13.393 24.327 1.00 95.44 344 THR A N 1
ATOM 2765 C CA . THR A 1 344 ? -9.510 13.979 25.322 1.00 95.44 344 THR A CA 1
ATOM 2766 C C . THR A 1 344 ? -9.002 12.908 26.283 1.00 95.44 344 THR A C 1
ATOM 2768 O O . THR A 1 344 ? -9.623 11.857 26.464 1.00 95.44 344 THR A O 1
ATOM 2771 N N . ARG A 1 345 ? -7.845 13.147 26.912 1.00 95.06 345 ARG A N 1
ATOM 2772 C CA . ARG A 1 345 ? -7.258 12.160 27.825 1.00 95.06 345 ARG A CA 1
ATOM 2773 C C . ARG A 1 345 ? -8.164 11.924 29.023 1.00 95.06 345 ARG A C 1
ATOM 2775 O O . ARG A 1 345 ? -8.390 10.772 29.384 1.00 95.06 345 ARG A O 1
ATOM 2782 N N . GLU A 1 346 ? -8.696 12.990 29.611 1.00 95.31 346 GLU A N 1
ATOM 2783 C CA . GLU A 1 346 ? -9.621 12.892 30.742 1.00 95.31 346 GLU A CA 1
ATOM 2784 C C . GLU A 1 346 ? -10.835 11.999 30.428 1.00 95.31 346 GLU A C 1
ATOM 2786 O O . GLU A 1 346 ? -11.107 11.043 31.164 1.00 95.31 346 GLU A O 1
ATOM 2791 N N . ASN A 1 347 ? -11.497 12.233 29.289 1.00 96.38 347 ASN A N 1
ATOM 2792 C CA . ASN A 1 347 ? -12.678 11.468 28.894 1.00 96.38 347 ASN A CA 1
ATOM 2793 C C . ASN A 1 347 ? -12.339 10.018 28.536 1.00 96.38 347 ASN A C 1
ATOM 2795 O O . ASN A 1 347 ? -13.024 9.116 29.012 1.00 96.38 347 ASN A O 1
ATOM 2799 N N . CYS A 1 348 ? -11.248 9.754 27.809 1.00 97.75 348 CYS A N 1
ATOM 2800 C CA . CYS A 1 348 ? -10.822 8.380 27.520 1.00 97.75 348 CYS A CA 1
ATOM 2801 C C . CYS A 1 348 ? -10.438 7.594 28.788 1.00 97.75 348 CYS A C 1
ATOM 2803 O O . CYS A 1 348 ? -10.698 6.394 28.885 1.00 97.75 348 CYS A O 1
ATOM 2805 N N . LEU A 1 349 ? -9.830 8.241 29.789 1.00 97.38 349 LEU A N 1
ATOM 2806 C CA . LEU A 1 349 ? -9.529 7.586 31.066 1.00 97.38 349 LEU A CA 1
ATOM 2807 C C . LEU A 1 349 ? -10.802 7.265 31.856 1.00 97.38 349 LEU A C 1
ATOM 2809 O O . LEU A 1 349 ? -10.862 6.211 32.490 1.00 97.38 349 LEU A O 1
ATOM 2813 N N . CYS A 1 350 ? -11.814 8.136 31.806 1.00 97.50 350 CYS A N 1
ATOM 2814 C CA . CYS A 1 350 ? -13.130 7.843 32.371 1.00 97.50 350 CYS A CA 1
ATOM 2815 C C . CYS A 1 350 ? -13.809 6.687 31.630 1.00 97.50 350 CYS A C 1
ATOM 2817 O O . CYS A 1 350 ? -14.171 5.684 32.244 1.00 97.50 350 CYS A O 1
ATOM 2819 N N . PHE A 1 351 ? -13.844 6.771 30.300 1.00 98.12 351 PHE A N 1
ATOM 2820 C CA . PHE A 1 351 ? -14.351 5.737 29.407 1.00 98.12 351 PHE A CA 1
ATOM 2821 C C . PHE A 1 351 ? -13.749 4.364 29.717 1.00 98.12 351 PHE A C 1
ATOM 2823 O O . PHE A 1 351 ? -14.482 3.385 29.806 1.00 98.12 351 PHE A O 1
ATOM 2830 N N . ASN A 1 352 ? -12.433 4.277 29.936 1.00 98.25 352 ASN A N 1
ATOM 2831 C CA . ASN A 1 352 ? -11.765 3.013 30.248 1.00 98.25 352 ASN A CA 1
ATOM 2832 C C . ASN A 1 352 ? -12.228 2.385 31.564 1.00 98.25 352 ASN A C 1
ATOM 2834 O O . ASN A 1 352 ? -12.295 1.162 31.642 1.00 98.25 352 ASN A O 1
ATOM 2838 N N . ARG A 1 353 ? -12.541 3.197 32.582 1.00 97.56 353 ARG A N 1
ATOM 2839 C CA . ARG A 1 353 ? -13.074 2.694 33.859 1.00 97.56 353 ARG A CA 1
ATOM 2840 C C . ARG A 1 353 ? -14.485 2.139 33.695 1.00 97.56 353 ARG A C 1
ATOM 2842 O O . ARG A 1 353 ? -14.820 1.145 34.324 1.00 97.56 353 ARG A O 1
ATOM 2849 N N . GLU A 1 354 ? -15.291 2.768 32.846 1.00 97.00 354 GLU A N 1
ATOM 2850 C CA . GLU A 1 354 ? -16.683 2.371 32.617 1.00 97.00 354 GLU A CA 1
ATOM 2851 C C . GLU A 1 354 ? -16.871 1.338 31.496 1.00 97.00 354 GLU A C 1
ATOM 2853 O O . GLU A 1 354 ? -17.967 0.810 31.315 1.00 97.00 354 GLU A O 1
ATOM 2858 N N . THR A 1 355 ? -15.821 1.077 30.719 1.00 97.69 355 THR A N 1
ATOM 2859 C CA . THR A 1 355 ? -15.847 0.211 29.534 1.00 97.69 355 THR A CA 1
ATOM 2860 C C . THR A 1 355 ? -14.701 -0.809 29.606 1.00 97.69 355 THR A C 1
ATOM 2862 O O . THR A 1 355 ? -13.790 -0.777 28.762 1.00 97.69 355 THR A O 1
ATOM 2865 N N . PRO A 1 356 ? -14.685 -1.681 30.637 1.00 97.31 356 PRO A N 1
ATOM 2866 C CA . PRO A 1 356 ? -13.706 -2.755 30.724 1.00 97.31 356 PRO A CA 1
ATOM 2867 C C . PRO A 1 356 ? -13.911 -3.769 29.595 1.00 97.31 356 PRO A C 1
ATOM 2869 O O . PRO A 1 356 ? -15.025 -3.940 29.080 1.00 97.31 356 PRO A O 1
ATOM 2872 N N . ASP A 1 357 ? -12.824 -4.451 29.242 1.00 98.31 357 ASP A N 1
ATOM 2873 C CA . ASP A 1 357 ? -12.845 -5.561 28.293 1.00 98.31 357 ASP A CA 1
ATOM 2874 C C . ASP A 1 357 ? -13.780 -6.669 28.802 1.00 98.31 357 ASP A C 1
ATOM 2876 O O . ASP A 1 357 ? -13.843 -6.947 30.001 1.00 98.31 357 ASP A O 1
ATOM 2880 N N . GLN A 1 358 ? -14.545 -7.264 27.889 1.00 98.31 358 GLN A N 1
ATOM 2881 C CA . GLN A 1 358 ? -15.540 -8.283 28.212 1.00 98.31 358 GLN A CA 1
ATOM 2882 C C . GLN A 1 358 ? -14.969 -9.689 28.039 1.00 98.31 358 GLN A C 1
ATOM 2884 O O . GLN A 1 358 ? -14.249 -9.973 27.079 1.00 98.31 358 GLN A O 1
ATOM 2889 N N . GLU A 1 359 ? -15.323 -10.587 28.956 1.00 96.12 359 GLU A N 1
ATOM 2890 C CA . GLU A 1 359 ? -14.963 -11.998 28.848 1.00 96.12 359 GLU A CA 1
ATOM 2891 C C . GLU A 1 359 ? -15.575 -12.617 27.578 1.00 96.12 359 GLU A C 1
ATOM 2893 O O . GLU A 1 359 ? -16.697 -12.301 27.182 1.00 96.12 359 GLU A O 1
ATOM 2898 N N . GLY A 1 360 ? -14.819 -13.489 26.909 1.00 95.31 360 GLY A N 1
ATOM 2899 C CA . GLY A 1 360 ? -15.256 -14.141 25.670 1.00 95.31 360 GLY A CA 1
ATOM 2900 C C . GLY A 1 360 ? -15.057 -13.320 24.389 1.00 95.31 360 GLY A C 1
ATOM 2901 O O . GLY A 1 360 ? -15.378 -13.829 23.310 1.00 95.31 360 GLY A O 1
ATOM 2902 N N . VAL A 1 361 ? -14.494 -12.108 24.488 1.00 98.38 361 VAL A N 1
ATOM 2903 C CA . VAL A 1 361 ? -14.052 -11.289 23.348 1.00 98.38 361 VAL A CA 1
ATOM 2904 C C . VAL A 1 361 ? -12.526 -11.185 23.348 1.00 98.38 361 VAL A C 1
ATOM 2906 O O . VAL A 1 361 ? -11.911 -10.843 24.357 1.00 98.38 361 VAL A O 1
ATOM 2909 N N . PHE A 1 362 ? -11.888 -11.463 22.211 1.00 98.56 362 PHE A N 1
ATOM 2910 C CA . PHE A 1 362 ? -10.440 -11.305 22.072 1.00 98.56 362 PHE A CA 1
ATOM 2911 C C . PHE A 1 362 ? -10.065 -9.868 21.692 1.00 98.56 362 PHE A C 1
ATOM 2913 O O . PHE A 1 362 ? -10.421 -9.402 20.611 1.00 98.56 362 PHE A O 1
ATOM 2920 N N . TYR A 1 363 ? -9.307 -9.179 22.547 1.00 98.75 363 TYR A N 1
ATOM 2921 C CA . TYR A 1 363 ? -8.839 -7.813 22.297 1.00 98.75 363 TYR A CA 1
ATOM 2922 C C . TYR A 1 363 ? -7.363 -7.796 21.910 1.00 98.75 363 TYR A C 1
ATOM 2924 O O . TYR A 1 363 ? -6.504 -8.277 22.653 1.00 98.75 363 TYR A O 1
ATOM 2932 N N . GLN A 1 364 ? -7.056 -7.168 20.779 1.00 98.50 364 GLN A N 1
ATOM 2933 C CA . GLN A 1 364 ? -5.687 -6.873 20.368 1.00 98.50 364 GLN A CA 1
ATOM 2934 C C . GLN A 1 364 ? -5.582 -5.456 19.817 1.00 98.50 364 GLN A C 1
ATOM 2936 O O . GLN A 1 364 ? -6.550 -4.916 19.280 1.00 98.50 364 GLN A O 1
ATOM 2941 N N . SER A 1 365 ? -4.397 -4.862 19.916 1.00 98.62 365 SER A N 1
ATOM 2942 C CA . SER A 1 365 ? -4.144 -3.559 19.313 1.00 98.62 365 SER A CA 1
ATOM 2943 C C . SER A 1 365 ? -2.821 -3.502 18.577 1.00 98.62 365 SER A C 1
ATOM 2945 O O . SER A 1 365 ? -1.903 -4.288 18.809 1.00 98.62 365 SER A O 1
ATOM 2947 N N . VAL A 1 366 ? -2.730 -2.554 17.659 1.00 98.19 366 VAL A N 1
ATOM 2948 C CA . VAL A 1 366 ? -1.535 -2.276 16.876 1.00 98.19 366 VAL A CA 1
ATOM 2949 C C . VAL A 1 366 ? -1.418 -0.776 16.673 1.00 98.19 366 VAL A C 1
ATOM 2951 O O . VAL A 1 366 ? -2.411 -0.066 16.505 1.00 98.19 366 VAL A O 1
ATOM 2954 N N . MET A 1 367 ? -0.184 -0.294 16.716 1.00 96.88 367 MET A N 1
ATOM 2955 C CA . MET A 1 367 ? 0.136 1.112 16.515 1.00 96.88 367 MET A CA 1
ATOM 2956 C C . MET A 1 367 ? 1.002 1.266 15.273 1.00 96.88 367 MET A C 1
ATOM 2958 O O . MET A 1 367 ? 1.785 0.378 14.962 1.00 96.88 367 MET A O 1
ATOM 2962 N N . SER A 1 368 ? 0.931 2.398 14.588 1.00 96.56 368 SER A N 1
ATOM 2963 C CA . SER A 1 368 ? 1.917 2.809 13.591 1.00 96.56 368 SER A CA 1
ATOM 2964 C C . SER A 1 368 ? 2.586 4.105 14.032 1.00 96.56 368 SER A C 1
ATOM 2966 O O . SER A 1 368 ? 2.012 4.850 14.810 1.00 96.56 368 SER A O 1
ATOM 2968 N N . THR A 1 369 ? 3.802 4.417 13.582 1.00 95.81 369 THR A N 1
ATOM 2969 C CA . THR A 1 369 ? 4.431 5.707 13.936 1.00 95.81 369 THR A CA 1
ATOM 2970 C C . THR A 1 369 ? 5.138 6.382 12.769 1.00 95.81 369 THR A C 1
ATOM 2972 O O . THR A 1 369 ? 5.781 5.751 11.924 1.00 95.81 369 THR A O 1
ATOM 2975 N N . MET A 1 370 ? 5.044 7.712 12.742 1.00 94.81 370 MET A N 1
ATOM 2976 C CA . MET A 1 370 ? 5.806 8.587 11.857 1.00 94.81 370 MET A CA 1
ATOM 2977 C C . MET A 1 370 ? 7.200 8.835 12.432 1.00 94.81 370 MET A C 1
ATOM 2979 O O . MET A 1 370 ? 7.362 9.155 13.611 1.00 94.81 370 MET A O 1
ATOM 2983 N N . GLN A 1 371 ? 8.211 8.793 11.566 1.00 92.50 371 GLN A N 1
ATOM 2984 C CA . GLN A 1 371 ? 9.595 9.079 11.956 1.00 92.50 371 GLN A CA 1
ATOM 2985 C C . GLN A 1 371 ? 9.924 10.581 11.955 1.00 92.50 371 GLN A C 1
ATOM 2987 O O . GLN A 1 371 ? 10.837 11.021 12.652 1.00 92.50 371 GLN A O 1
ATOM 2992 N N . LYS A 1 372 ? 9.194 11.384 11.173 1.00 92.19 372 LYS A N 1
ATOM 2993 C CA . LYS A 1 372 ? 9.421 12.826 11.002 1.00 92.19 372 LYS A CA 1
ATOM 2994 C C . LYS A 1 372 ? 8.118 13.534 10.601 1.00 92.19 372 LYS A C 1
ATOM 2996 O O . LYS A 1 372 ? 7.226 12.879 10.067 1.00 92.19 372 LYS A O 1
ATOM 3001 N N . PRO A 1 373 ? 8.002 14.863 10.761 1.00 90.81 373 PRO A N 1
ATOM 3002 C CA . PRO A 1 373 ? 6.771 15.581 10.417 1.00 90.81 373 PRO A CA 1
ATOM 3003 C C . PRO A 1 373 ? 6.447 15.519 8.918 1.00 90.81 373 PRO A C 1
ATOM 3005 O O . PRO A 1 373 ? 5.291 15.403 8.542 1.00 90.81 373 PRO A O 1
ATOM 3008 N N . SER A 1 374 ? 7.462 15.489 8.044 1.00 89.81 374 SER A N 1
ATOM 3009 C CA . SER A 1 374 ? 7.274 15.345 6.587 1.00 89.81 374 SER A CA 1
ATOM 3010 C C . SER A 1 374 ? 6.849 13.942 6.137 1.00 89.81 374 SER A C 1
ATOM 3012 O O . SER A 1 374 ? 6.837 13.664 4.939 1.00 89.81 374 SER A O 1
ATOM 3014 N N . SER A 1 375 ? 6.549 13.035 7.069 1.00 90.50 375 SER A N 1
ATOM 3015 C CA . SER A 1 375 ? 6.070 11.696 6.733 1.00 90.50 375 SER A CA 1
ATOM 3016 C C . SER A 1 375 ? 4.626 11.663 6.256 1.00 90.50 375 SER A C 1
ATOM 3018 O O . SER A 1 375 ? 4.254 10.703 5.597 1.00 90.50 375 SER A O 1
ATOM 3020 N N . ALA A 1 376 ? 3.846 12.698 6.549 1.00 89.56 376 ALA A N 1
ATOM 3021 C CA . ALA A 1 376 ? 2.491 12.873 6.054 1.00 89.56 376 ALA A CA 1
ATOM 3022 C C . ALA A 1 376 ? 2.256 14.343 5.688 1.00 89.56 376 ALA A C 1
ATOM 3024 O O . ALA A 1 376 ? 3.051 15.218 6.035 1.00 89.56 376 ALA A O 1
ATOM 3025 N N . GLY A 1 377 ? 1.179 14.612 4.953 1.00 86.94 377 GLY A N 1
ATOM 3026 C CA . GLY A 1 377 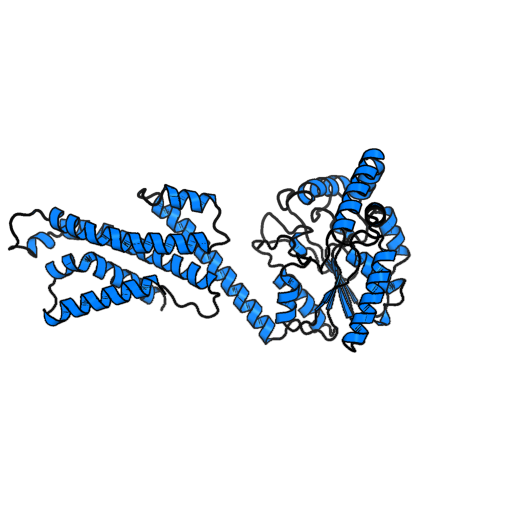? 0.738 15.974 4.661 1.00 86.94 377 GLY A CA 1
ATOM 3027 C C . GLY A 1 377 ? 0.043 16.641 5.852 1.00 86.94 377 GLY A C 1
ATOM 3028 O O . GLY A 1 377 ? -0.084 16.070 6.937 1.00 86.94 377 GLY A O 1
ATOM 3029 N N . PHE A 1 378 ? -0.441 17.860 5.630 1.00 83.19 378 PHE A N 1
ATOM 3030 C CA . PHE A 1 378 ? -1.339 18.533 6.565 1.00 83.19 378 PHE A CA 1
ATOM 3031 C C . PHE A 1 378 ? -2.668 17.760 6.701 1.00 83.19 378 PHE A C 1
ATOM 3033 O O . PHE A 1 378 ? -3.183 17.299 5.680 1.00 83.19 378 PHE A O 1
ATOM 3040 N N . PRO A 1 379 ? -3.246 17.627 7.916 1.00 88.50 379 PRO A N 1
ATOM 3041 C CA . PRO A 1 379 ? -2.801 18.222 9.186 1.00 88.50 379 PRO A CA 1
ATOM 3042 C C . PRO A 1 379 ? -1.799 17.382 9.997 1.00 88.50 379 PRO A C 1
ATOM 3044 O O . PRO A 1 379 ? -1.232 17.899 10.958 1.00 88.50 379 PRO A O 1
ATOM 3047 N N . LEU A 1 380 ? -1.554 16.123 9.617 1.00 91.62 380 LEU A N 1
ATOM 3048 C CA . LEU A 1 380 ? -0.773 15.162 10.410 1.00 91.62 380 LEU A CA 1
ATOM 3049 C C . LEU A 1 380 ? 0.668 15.618 10.680 1.00 91.62 380 LEU A C 1
ATOM 3051 O O . LEU A 1 380 ? 1.209 15.354 11.751 1.00 91.62 380 LEU A O 1
ATOM 3055 N N . ASN A 1 381 ? 1.292 16.334 9.742 1.00 92.12 381 ASN A N 1
ATOM 3056 C CA . ASN A 1 381 ? 2.628 16.903 9.939 1.00 92.12 381 ASN A CA 1
ATOM 3057 C C . ASN A 1 381 ? 2.701 17.926 11.086 1.00 92.12 381 ASN A C 1
ATOM 3059 O O . ASN A 1 381 ? 3.708 17.984 11.791 1.00 92.12 381 ASN A O 1
ATOM 3063 N N . LEU A 1 382 ? 1.649 18.727 11.269 1.00 93.25 382 LEU A N 1
ATOM 3064 C CA . LEU A 1 382 ? 1.553 19.750 12.304 1.00 93.25 382 LEU A CA 1
ATOM 3065 C C . LEU A 1 382 ? 1.222 19.111 13.650 1.00 93.25 382 LEU A C 1
ATOM 3067 O O . LEU A 1 382 ? 1.901 19.366 14.644 1.00 93.25 382 LEU A O 1
ATOM 3071 N N . THR A 1 383 ? 0.200 18.258 13.683 1.00 93.00 383 THR A N 1
ATOM 3072 C CA . THR A 1 383 ? -0.239 17.601 14.918 1.00 93.00 383 THR A CA 1
ATOM 3073 C C . THR A 1 383 ? 0.816 16.633 15.454 1.00 93.00 383 THR A C 1
ATOM 3075 O O . THR A 1 383 ? 0.959 16.529 16.669 1.00 93.00 383 THR A O 1
ATOM 3078 N N . TRP A 1 384 ? 1.677 16.065 14.598 1.00 95.44 384 TRP A N 1
ATOM 3079 C CA . TRP A 1 384 ? 2.862 15.310 15.027 1.00 95.44 384 TRP A CA 1
ATOM 3080 C C . TRP A 1 384 ? 3.754 16.098 15.998 1.00 95.44 384 TRP A C 1
ATOM 3082 O O . TRP A 1 384 ? 4.239 15.541 16.987 1.00 95.44 384 TRP A O 1
ATOM 3092 N N . HIS A 1 385 ? 3.955 17.401 15.752 1.00 94.19 385 HIS A N 1
ATOM 3093 C CA . HIS A 1 385 ? 4.728 18.268 16.646 1.00 94.19 385 HIS A CA 1
ATOM 3094 C C . HIS A 1 385 ? 4.014 18.509 17.975 1.00 94.19 385 HIS A C 1
ATOM 3096 O O . HIS A 1 385 ? 4.672 18.579 19.012 1.00 94.19 385 HIS A O 1
ATOM 3102 N N . LEU A 1 386 ? 2.685 18.621 17.955 1.00 93.38 386 LEU A N 1
ATOM 3103 C CA . LEU A 1 386 ? 1.897 18.802 19.170 1.00 93.38 386 LEU A CA 1
ATOM 3104 C C . LEU A 1 386 ? 1.957 17.546 20.041 1.00 93.38 386 LEU A C 1
ATOM 3106 O O . LEU A 1 386 ? 2.301 17.648 21.214 1.00 93.38 386 LEU A O 1
ATOM 3110 N N . VAL A 1 387 ? 1.744 16.362 19.465 1.00 94.12 387 VAL A N 1
ATOM 3111 C CA . VAL A 1 387 ? 1.874 15.094 20.200 1.00 94.12 387 VAL A CA 1
ATOM 3112 C C . VAL A 1 387 ? 3.300 14.926 20.740 1.00 94.12 387 VAL A C 1
ATOM 3114 O O . VAL A 1 387 ? 3.493 14.614 21.909 1.00 94.12 387 VAL A O 1
ATOM 3117 N N . ARG A 1 388 ? 4.337 15.235 19.944 1.00 93.75 388 ARG A N 1
ATOM 3118 C CA . ARG A 1 388 ? 5.733 15.247 20.432 1.00 93.75 388 ARG A CA 1
ATOM 3119 C C . ARG A 1 388 ? 5.951 16.215 21.600 1.00 93.75 388 ARG A C 1
ATOM 3121 O O . ARG A 1 388 ? 6.729 15.899 22.494 1.00 93.75 388 ARG A O 1
ATOM 3128 N N . LYS A 1 389 ? 5.313 17.387 21.584 1.00 93.56 389 LYS A N 1
ATOM 3129 C CA . LYS A 1 389 ? 5.430 18.404 22.639 1.00 93.56 389 LYS A CA 1
ATOM 3130 C C . LYS A 1 389 ? 4.777 17.943 23.944 1.00 93.56 389 LYS A C 1
ATOM 3132 O O . LYS A 1 389 ? 5.382 18.117 25.001 1.00 93.56 389 LYS A O 1
ATOM 3137 N N . TYR A 1 390 ? 3.565 17.396 23.862 1.00 92.38 390 TYR A N 1
ATOM 3138 C CA . TYR A 1 390 ? 2.746 17.068 25.031 1.00 92.38 390 TYR A CA 1
ATOM 3139 C C . TYR A 1 390 ? 3.012 15.655 25.566 1.00 92.38 390 TYR A C 1
ATOM 3141 O O . TYR A 1 390 ? 3.271 15.506 26.756 1.00 92.38 390 TYR A O 1
ATOM 3149 N N . ASP A 1 391 ? 3.036 14.639 24.702 1.00 92.38 391 ASP A N 1
ATOM 3150 C CA . ASP A 1 391 ? 3.220 13.234 25.095 1.00 92.38 391 ASP A CA 1
ATOM 3151 C C . ASP A 1 391 ? 4.701 12.810 25.142 1.00 92.38 391 ASP A C 1
ATOM 3153 O O . ASP A 1 391 ? 5.049 11.821 25.781 1.00 92.38 391 ASP A O 1
ATOM 3157 N N . ARG A 1 392 ? 5.604 13.556 24.483 1.00 92.56 392 ARG A N 1
ATOM 3158 C CA . ARG A 1 392 ? 7.062 13.284 24.419 1.00 92.56 392 ARG A CA 1
ATOM 3159 C C . ARG A 1 392 ? 7.443 11.898 23.883 1.00 92.56 392 ARG A C 1
ATOM 3161 O O . ARG A 1 392 ? 8.559 11.430 24.097 1.00 92.56 392 ARG A O 1
ATOM 3168 N N . GLU A 1 393 ? 6.571 11.283 23.092 1.00 91.75 393 GLU A N 1
ATOM 3169 C CA . GLU A 1 393 ? 6.781 9.946 22.535 1.00 91.75 393 GLU A CA 1
ATOM 3170 C C . GLU A 1 393 ? 6.586 9.875 21.013 1.00 91.75 393 GLU A C 1
ATOM 3172 O O . GLU A 1 393 ? 6.286 10.866 20.339 1.00 91.75 393 GLU A O 1
ATOM 3177 N N . ALA A 1 394 ? 6.843 8.696 20.441 1.00 93.88 394 ALA A N 1
ATOM 3178 C CA . ALA A 1 394 ? 6.558 8.434 19.036 1.00 93.88 394 ALA A CA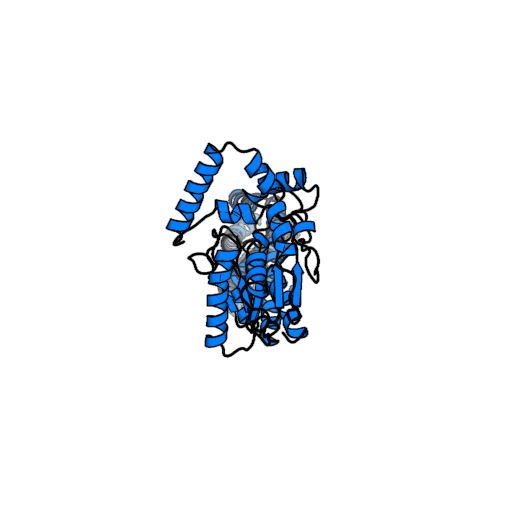 1
ATOM 3179 C C . ALA A 1 394 ? 5.039 8.430 18.794 1.00 93.88 394 ALA A C 1
ATOM 3181 O O . ALA A 1 394 ? 4.270 7.972 19.635 1.00 93.88 394 ALA A O 1
ATOM 3182 N N . ASN A 1 395 ? 4.615 8.945 17.641 1.00 95.56 395 ASN A N 1
ATOM 3183 C CA . ASN A 1 395 ? 3.206 9.070 17.283 1.00 95.56 395 ASN A CA 1
ATOM 3184 C C . ASN A 1 395 ? 3.009 8.950 15.769 1.00 95.56 395 ASN A C 1
ATOM 3186 O O . ASN A 1 395 ? 3.966 9.053 14.996 1.00 95.56 395 ASN A O 1
ATOM 3190 N N . ASP A 1 396 ? 1.769 8.743 15.352 1.00 95.81 396 ASP A N 1
ATOM 3191 C CA . ASP A 1 396 ? 1.361 8.601 13.950 1.00 95.81 396 ASP A CA 1
ATOM 3192 C C . ASP A 1 396 ? 0.877 9.912 13.304 1.00 95.81 396 ASP A C 1
ATOM 3194 O O . ASP A 1 396 ? 0.320 9.900 12.204 1.00 95.81 396 ASP A O 1
ATOM 3198 N N . GLY A 1 397 ? 1.077 11.037 13.991 1.00 94.75 397 GLY A N 1
ATOM 3199 C CA . GLY A 1 397 ? 0.543 12.345 13.641 1.00 94.75 397 GLY A CA 1
ATOM 3200 C C . GLY A 1 397 ? -0.645 12.769 14.501 1.00 94.75 397 GLY A C 1
ATOM 3201 O O . GLY A 1 397 ? -0.877 13.965 14.604 1.00 94.75 397 GLY A O 1
ATOM 3202 N N . LEU A 1 398 ? -1.371 11.856 15.149 1.00 94.75 398 LEU A N 1
ATOM 3203 C CA . LEU A 1 398 ? -2.515 12.183 16.015 1.00 94.75 398 LEU A CA 1
ATOM 3204 C C . LEU A 1 398 ? -2.451 11.452 17.352 1.00 94.75 398 LEU A C 1
ATOM 3206 O O . LEU A 1 398 ? -2.629 12.063 18.398 1.00 94.75 398 LEU A O 1
ATOM 3210 N N . VAL A 1 399 ? -2.184 10.155 17.334 1.00 96.56 399 VAL A N 1
ATOM 3211 C CA . VAL A 1 399 ? -2.236 9.305 18.517 1.00 96.56 399 VAL A CA 1
ATOM 3212 C C . VAL A 1 399 ? -0.821 8.994 18.969 1.00 96.56 399 VAL A C 1
ATOM 3214 O O . VAL A 1 399 ? 0.054 8.632 18.181 1.00 96.56 399 VAL A O 1
ATOM 3217 N N . ALA A 1 400 ? -0.582 9.182 20.259 1.00 96.81 400 ALA A N 1
ATOM 3218 C CA . ALA A 1 400 ? 0.675 8.849 20.899 1.00 96.81 400 ALA A CA 1
ATOM 3219 C C . ALA A 1 400 ? 0.756 7.325 21.117 1.00 96.81 400 ALA A C 1
ATOM 3221 O O . ALA A 1 400 ? -0.267 6.683 21.367 1.00 96.81 400 ALA A O 1
ATOM 3222 N N . ARG A 1 401 ? 1.944 6.721 20.983 1.00 95.56 401 ARG A N 1
ATOM 3223 C CA . ARG A 1 401 ? 2.101 5.257 21.031 1.00 95.56 401 ARG A CA 1
ATOM 3224 C C . ARG A 1 401 ? 1.478 4.636 22.283 1.00 95.56 401 ARG A C 1
ATOM 3226 O O . ARG A 1 401 ? 0.700 3.696 22.152 1.00 95.56 401 ARG A O 1
ATOM 3233 N N . SER A 1 402 ? 1.771 5.166 23.468 1.00 95.44 402 SER A N 1
ATOM 3234 C CA . SER A 1 402 ? 1.239 4.648 24.735 1.00 95.44 402 SER A CA 1
ATOM 3235 C C . SER A 1 402 ? -0.287 4.759 24.827 1.00 95.44 402 SER A C 1
ATOM 3237 O O . SER A 1 402 ? -0.934 3.989 25.539 1.00 95.44 402 SER A O 1
ATOM 3239 N N . SER A 1 403 ? -0.892 5.694 24.089 1.00 97.38 403 SER A N 1
ATOM 3240 C CA . SER A 1 403 ? -2.346 5.825 24.005 1.00 97.38 403 SER A CA 1
ATOM 3241 C C . SER A 1 403 ? -2.986 4.713 23.169 1.00 97.38 403 SER A C 1
ATOM 3243 O O . SER A 1 403 ? -4.125 4.354 23.448 1.00 97.38 403 SER A O 1
ATOM 3245 N N . ALA A 1 404 ? -2.260 4.121 22.214 1.00 97.56 404 ALA A N 1
ATOM 3246 C CA . ALA A 1 404 ? -2.764 3.060 21.336 1.00 97.56 404 ALA A CA 1
ATOM 3247 C C . ALA A 1 404 ? -2.604 1.626 21.870 1.00 97.56 404 ALA A C 1
ATOM 3249 O O . ALA A 1 404 ? -3.283 0.709 21.404 1.00 97.56 404 ALA A O 1
ATOM 3250 N N . GLU A 1 405 ? -1.725 1.410 22.846 1.00 97.38 405 GLU A N 1
ATOM 3251 C CA . GLU A 1 405 ? -1.477 0.084 23.428 1.00 97.38 405 GLU A CA 1
ATOM 3252 C C . GLU A 1 405 ? -2.683 -0.388 24.271 1.00 97.38 405 GLU A C 1
ATOM 3254 O O . GLU A 1 405 ? -3.028 0.232 25.281 1.00 97.38 405 GLU A O 1
ATOM 3259 N N . TRP A 1 406 ? -3.342 -1.481 23.874 1.00 97.88 406 TRP A N 1
ATOM 3260 C CA . TRP A 1 406 ? -4.515 -2.044 24.554 1.00 97.88 406 TRP A CA 1
ATOM 3261 C C . TRP A 1 406 ? -4.635 -3.552 24.308 1.00 97.88 406 TRP A C 1
ATOM 3263 O O . TRP A 1 406 ? -4.290 -4.033 23.229 1.00 97.88 406 TRP A O 1
ATOM 3273 N N . GLY A 1 407 ? -5.147 -4.299 25.291 1.00 96.75 407 GLY A N 1
ATOM 3274 C CA . GLY A 1 407 ? -5.271 -5.756 25.202 1.00 96.75 407 GLY A CA 1
ATOM 3275 C C . GLY A 1 407 ? -3.945 -6.431 24.832 1.00 96.75 407 GLY A C 1
ATOM 3276 O O . GLY A 1 407 ? -2.879 -6.072 25.340 1.00 96.75 407 GLY A O 1
ATOM 3277 N N . HIS A 1 408 ? -4.001 -7.396 23.914 1.00 97.50 408 HIS A N 1
ATOM 3278 C CA . HIS A 1 408 ? -2.808 -8.009 23.341 1.00 97.50 408 HIS A CA 1
ATOM 3279 C C . HIS A 1 408 ? -2.161 -7.086 22.291 1.00 97.50 408 HIS A C 1
ATOM 3281 O O . HIS A 1 408 ? -2.551 -7.072 21.120 1.00 97.50 408 HIS A O 1
ATOM 3287 N N . PHE A 1 409 ? -1.153 -6.313 22.699 1.00 97.75 409 PHE A N 1
ATOM 3288 C CA . PHE A 1 409 ? -0.462 -5.384 21.805 1.00 97.75 409 PHE A CA 1
ATOM 3289 C C . PHE A 1 409 ? 0.467 -6.114 20.820 1.00 97.75 409 PHE A C 1
ATOM 3291 O O . PHE A 1 409 ? 1.481 -6.691 21.206 1.00 97.75 409 PHE A O 1
ATOM 3298 N N . LEU A 1 410 ? 0.145 -6.042 19.527 1.00 96.81 410 LEU A N 1
ATOM 3299 C CA . LEU A 1 410 ? 0.906 -6.656 18.430 1.00 96.81 410 LEU A CA 1
ATOM 3300 C C . LEU A 1 410 ? 2.207 -5.914 18.096 1.00 96.81 410 LEU A C 1
ATOM 3302 O O . LEU A 1 410 ? 3.041 -6.426 17.350 1.00 96.81 410 LEU A O 1
ATOM 3306 N N . GLY A 1 411 ? 2.386 -4.708 18.634 1.00 95.19 411 GLY A N 1
ATOM 3307 C CA . GLY A 1 411 ? 3.574 -3.895 18.423 1.00 95.19 411 GLY A CA 1
ATOM 3308 C C . GLY A 1 411 ? 3.338 -2.678 17.533 1.00 95.19 411 GLY A C 1
ATOM 3309 O O . GLY A 1 411 ? 2.214 -2.245 17.273 1.00 95.19 411 GLY A O 1
ATOM 3310 N N . ASN A 1 412 ? 4.451 -2.088 17.100 1.00 94.44 412 ASN A N 1
ATOM 3311 C CA . ASN A 1 412 ? 4.470 -0.838 16.356 1.00 94.44 412 ASN A CA 1
ATOM 3312 C C . ASN A 1 412 ? 4.910 -1.052 14.900 1.00 94.44 412 ASN A C 1
ATOM 3314 O O . ASN A 1 412 ? 6.073 -1.362 14.633 1.00 94.44 412 ASN A O 1
ATOM 3318 N N . LEU A 1 413 ? 4.009 -0.777 13.964 1.00 92.69 413 LEU A N 1
ATOM 3319 C CA . LEU A 1 413 ? 4.250 -0.739 12.531 1.00 92.69 413 LEU A CA 1
ATOM 3320 C C . LEU A 1 413 ? 5.138 0.454 12.171 1.00 92.69 413 LEU A C 1
ATOM 3322 O O . LEU A 1 413 ? 4.825 1.618 12.436 1.00 92.69 413 LEU A O 1
ATOM 3326 N N . SER A 1 414 ? 6.247 0.165 11.501 1.00 82.81 414 SER A N 1
ATOM 3327 C CA . SER A 1 414 ? 7.086 1.172 10.862 1.00 82.81 414 SER A CA 1
ATOM 3328 C C . SER A 1 414 ? 7.565 0.641 9.521 1.00 82.81 414 SER A C 1
ATOM 3330 O O . SER A 1 414 ? 7.989 -0.505 9.412 1.00 82.81 414 SER A O 1
ATOM 3332 N N . ALA A 1 415 ? 7.552 1.497 8.502 1.00 83.38 415 ALA A N 1
ATOM 3333 C CA . ALA A 1 415 ? 8.204 1.204 7.234 1.00 83.38 415 ALA A CA 1
ATOM 3334 C C . ALA A 1 415 ? 9.728 1.125 7.427 1.00 83.38 415 ALA A C 1
ATOM 3336 O O . ALA A 1 415 ? 10.281 1.843 8.267 1.00 83.38 415 ALA A O 1
ATOM 3337 N N . SER A 1 416 ? 10.419 0.318 6.614 1.00 68.38 416 SER A N 1
ATOM 3338 C CA . SER A 1 416 ? 11.872 0.063 6.686 1.00 68.38 416 SER A CA 1
ATOM 3339 C C . SER A 1 416 ? 12.764 1.264 6.300 1.00 68.38 416 SER A C 1
ATOM 3341 O O . SER A 1 416 ? 13.914 1.103 5.894 1.00 68.38 416 SER A O 1
ATOM 3343 N N . GLY A 1 417 ? 12.246 2.490 6.387 1.00 74.06 417 GLY A N 1
ATOM 3344 C CA . GLY A 1 417 ? 12.922 3.724 6.003 1.00 74.06 417 GLY A CA 1
ATOM 3345 C C . GLY A 1 417 ? 12.588 4.898 6.922 1.00 74.06 417 GLY A C 1
ATOM 3346 O O . GLY A 1 417 ? 11.896 4.775 7.925 1.00 74.06 417 GLY A O 1
ATOM 3347 N N . ARG A 1 418 ? 13.053 6.095 6.551 1.00 80.25 418 ARG A N 1
ATOM 3348 C CA . ARG A 1 418 ? 12.961 7.311 7.389 1.00 80.25 418 ARG A CA 1
ATOM 3349 C C . ARG A 1 418 ? 11.587 8.002 7.385 1.00 80.25 418 ARG A C 1
ATOM 3351 O O . ARG A 1 418 ? 11.491 9.141 7.834 1.00 80.25 418 ARG A O 1
ATOM 3358 N N . ARG A 1 419 ? 10.553 7.388 6.798 1.00 88.44 419 ARG A N 1
ATOM 3359 C CA . ARG A 1 419 ? 9.184 7.942 6.742 1.00 88.44 419 ARG A CA 1
ATOM 3360 C C . ARG A 1 419 ? 8.357 7.406 7.916 1.00 88.44 419 ARG A C 1
ATOM 3362 O O . ARG A 1 419 ? 7.796 8.190 8.674 1.00 88.44 419 ARG A O 1
ATOM 3369 N N . GLY A 1 420 ? 8.350 6.097 8.142 1.00 92.75 420 GLY A N 1
ATOM 3370 C CA . GLY A 1 420 ? 7.351 5.489 9.023 1.00 92.75 420 GLY A CA 1
ATOM 3371 C C . GLY A 1 420 ? 5.956 5.508 8.385 1.00 92.75 420 GLY A C 1
ATOM 3372 O O . GLY A 1 420 ? 5.830 5.737 7.177 1.00 92.75 420 GLY A O 1
ATOM 3373 N N . VAL A 1 421 ? 4.935 5.262 9.202 1.00 95.19 421 VAL A N 1
ATOM 3374 C CA . VAL A 1 421 ? 3.536 5.065 8.791 1.00 95.19 421 VAL A CA 1
ATOM 3375 C C . VAL A 1 421 ? 2.644 5.973 9.640 1.00 95.19 421 VAL A C 1
ATOM 3377 O O . VAL A 1 421 ? 2.622 5.860 10.866 1.00 95.19 421 VAL A O 1
ATOM 3380 N N . SER A 1 422 ? 1.952 6.907 8.992 1.00 95.44 422 SER A N 1
ATOM 3381 C CA . SER A 1 422 ? 1.044 7.856 9.642 1.00 95.44 422 SER A CA 1
ATOM 3382 C C . SER A 1 422 ? -0.350 7.281 9.883 1.00 95.44 422 SER A C 1
ATOM 3384 O O . SER A 1 422 ? -0.711 6.238 9.338 1.00 95.44 422 SER A O 1
ATOM 3386 N N . HIS A 1 423 ? -1.153 8.027 10.641 1.00 95.50 423 HIS A N 1
ATOM 3387 C CA . HIS A 1 423 ? -2.541 7.705 10.960 1.00 95.50 423 HIS A CA 1
ATOM 3388 C C . HIS A 1 423 ? -3.401 7.474 9.706 1.00 95.50 423 HIS A C 1
ATOM 3390 O O . HIS A 1 423 ? -4.288 6.633 9.695 1.00 95.50 423 HIS A O 1
ATOM 3396 N N . GLY A 1 424 ? -3.141 8.207 8.616 1.00 92.88 424 GLY A N 1
ATOM 3397 C CA . GLY A 1 424 ? -3.857 8.015 7.349 1.00 92.88 424 GLY A CA 1
ATOM 3398 C C . GLY A 1 424 ? -3.288 6.882 6.488 1.00 92.88 424 GLY A C 1
ATOM 3399 O O . GLY A 1 424 ? -4.018 6.259 5.718 1.00 92.88 424 GLY A O 1
ATOM 3400 N N . ASP A 1 425 ? -1.991 6.594 6.609 1.00 93.88 425 ASP A N 1
ATOM 3401 C CA . ASP A 1 425 ? -1.336 5.550 5.814 1.00 93.88 425 ASP A CA 1
ATOM 3402 C C . ASP A 1 425 ? -1.813 4.149 6.216 1.00 93.88 425 ASP A C 1
ATOM 3404 O O . ASP A 1 425 ? -1.976 3.285 5.354 1.00 93.88 425 ASP A O 1
ATOM 3408 N N . VAL A 1 426 ? -2.064 3.926 7.513 1.00 95.31 426 VAL A N 1
ATOM 3409 C CA . VAL A 1 426 ? -2.461 2.614 8.056 1.00 95.31 426 VAL A CA 1
ATOM 3410 C C . VAL A 1 426 ? -3.863 2.176 7.614 1.00 95.31 426 VAL A C 1
ATOM 3412 O O . VAL A 1 426 ? -4.213 1.012 7.768 1.00 95.31 426 VAL A O 1
ATOM 3415 N N . VAL A 1 427 ? -4.658 3.074 7.030 1.00 94.19 427 VAL A N 1
ATOM 3416 C CA . VAL A 1 427 ? -5.959 2.762 6.407 1.00 94.19 427 VAL A CA 1
ATOM 3417 C C . VAL A 1 427 ? -5.947 2.964 4.893 1.00 94.19 427 VAL A C 1
ATOM 3419 O O . VAL A 1 427 ? -6.989 2.930 4.247 1.00 94.19 427 VAL A O 1
ATOM 3422 N N . ASP A 1 428 ? -4.765 3.151 4.302 1.00 93.31 428 ASP A N 1
ATOM 3423 C CA . ASP A 1 428 ? -4.594 3.369 2.866 1.00 93.31 428 ASP A CA 1
ATOM 3424 C C . ASP A 1 428 ? -5.351 4.603 2.328 1.00 93.31 428 ASP A C 1
ATOM 3426 O O . ASP A 1 428 ? -5.791 4.632 1.172 1.00 93.31 428 ASP A O 1
ATOM 3430 N N . LEU A 1 429 ? -5.490 5.650 3.152 1.00 88.12 429 LEU A N 1
ATOM 3431 C CA . LEU A 1 429 ? -6.330 6.817 2.852 1.00 88.12 429 LEU A CA 1
ATOM 3432 C C . LEU A 1 429 ? -5.914 7.497 1.538 1.00 88.12 429 LEU A C 1
ATOM 3434 O O . LEU A 1 429 ? -6.741 7.765 0.662 1.00 88.12 429 LEU A O 1
ATOM 3438 N N . MET A 1 430 ? -4.606 7.710 1.373 1.00 84.19 430 MET A N 1
ATOM 3439 C CA . MET A 1 430 ? -4.019 8.363 0.197 1.00 84.19 430 MET A CA 1
ATOM 3440 C C . MET A 1 430 ? -3.733 7.401 -0.962 1.00 84.19 430 MET A C 1
ATOM 3442 O O . MET A 1 430 ? -3.319 7.853 -2.029 1.00 84.19 430 MET A O 1
ATOM 3446 N N . ARG A 1 431 ? -3.947 6.087 -0.781 1.00 86.75 431 ARG A N 1
ATOM 3447 C CA . ARG A 1 431 ? -3.623 5.039 -1.772 1.00 86.75 431 ARG A CA 1
ATOM 3448 C C . ARG A 1 431 ? -2.166 5.105 -2.256 1.00 86.75 431 ARG A C 1
ATOM 3450 O O . ARG A 1 431 ? -1.867 4.770 -3.405 1.00 86.75 431 ARG A O 1
ATOM 3457 N N . GLU A 1 432 ? -1.268 5.562 -1.383 1.00 83.62 432 GLU A N 1
ATOM 3458 C CA . GLU A 1 432 ? 0.166 5.695 -1.645 1.00 83.62 432 GLU A CA 1
ATOM 3459 C C . GLU A 1 432 ? 0.869 4.351 -1.396 1.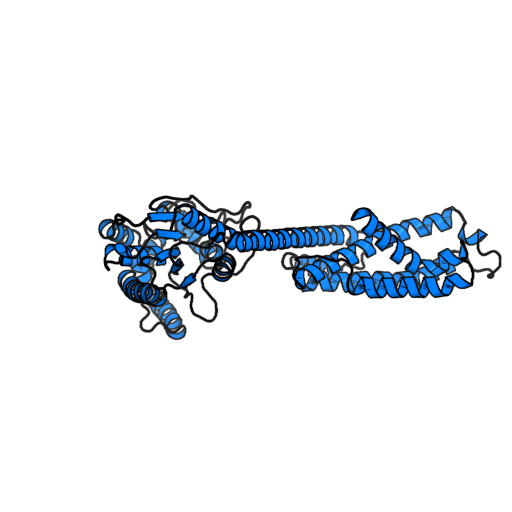00 83.62 432 GLU A C 1
ATOM 3461 O O . GLU A 1 432 ? 0.544 3.624 -0.459 1.00 83.62 432 GLU A O 1
ATOM 3466 N N . ASP A 1 433 ? 1.827 3.985 -2.248 1.00 83.50 433 ASP A N 1
ATOM 3467 C CA . ASP A 1 433 ? 2.691 2.825 -2.014 1.00 83.50 433 ASP A CA 1
ATOM 3468 C C . ASP A 1 433 ? 3.905 3.269 -1.169 1.00 83.50 433 ASP A C 1
ATOM 3470 O O . ASP A 1 433 ? 4.722 4.075 -1.622 1.00 83.50 433 ASP A O 1
ATOM 3474 N N . ILE A 1 434 ? 4.035 2.751 0.060 1.00 86.25 434 ILE A N 1
ATOM 3475 C CA . ILE A 1 434 ? 5.112 3.125 0.993 1.00 86.25 434 ILE A CA 1
ATOM 3476 C C . ILE A 1 434 ? 6.262 2.114 0.883 1.00 86.25 434 ILE A C 1
ATOM 3478 O O . ILE A 1 434 ? 6.071 0.923 1.129 1.00 86.25 434 ILE A O 1
ATOM 3482 N N . PRO A 1 435 ? 7.494 2.545 0.550 1.00 81.69 435 PRO A N 1
ATOM 3483 C CA . PRO A 1 435 ? 8.627 1.628 0.481 1.00 81.69 435 PRO A CA 1
ATOM 3484 C C . PRO A 1 435 ? 8.853 0.898 1.811 1.00 81.69 435 PRO A C 1
ATOM 3486 O O . PRO A 1 435 ? 9.080 1.534 2.840 1.00 81.69 435 PRO A O 1
ATOM 3489 N N . GLY A 1 436 ? 8.821 -0.436 1.768 1.00 84.06 436 GLY A N 1
ATOM 3490 C CA . GLY A 1 436 ? 9.021 -1.286 2.943 1.00 84.06 436 GLY A CA 1
ATOM 3491 C C . GLY A 1 436 ? 7.793 -1.462 3.838 1.00 84.06 436 GLY A C 1
ATOM 3492 O O . GLY A 1 436 ? 7.940 -1.994 4.933 1.00 84.06 436 GLY A O 1
ATOM 3493 N N . PHE A 1 437 ? 6.612 -1.009 3.411 1.00 90.25 437 PHE A N 1
ATOM 3494 C CA . PHE A 1 437 ? 5.351 -1.262 4.102 1.00 90.25 437 PHE A CA 1
ATOM 3495 C C . PHE A 1 437 ? 4.209 -1.383 3.087 1.00 90.25 437 PHE A C 1
ATOM 3497 O O . PHE A 1 437 ? 3.836 -0.398 2.450 1.00 90.25 437 PHE A O 1
ATOM 3504 N N . ASP A 1 438 ? 3.648 -2.585 2.940 1.00 91.44 438 ASP A N 1
ATOM 3505 C CA . ASP A 1 438 ? 2.397 -2.775 2.204 1.00 91.44 438 ASP A CA 1
ATOM 3506 C C . ASP A 1 438 ? 1.247 -2.924 3.192 1.00 91.44 438 ASP A C 1
ATOM 3508 O O . ASP A 1 438 ? 1.150 -3.908 3.923 1.00 91.44 438 ASP A O 1
ATOM 3512 N N . VAL A 1 439 ? 0.366 -1.929 3.194 1.00 94.12 439 VAL A N 1
ATOM 3513 C CA . VAL A 1 439 ? -0.804 -1.904 4.067 1.00 94.12 439 VAL A CA 1
ATOM 3514 C C . VAL A 1 439 ? -1.724 -3.100 3.822 1.00 94.12 439 VAL A C 1
ATOM 3516 O O . VAL A 1 439 ? -2.231 -3.664 4.781 1.00 94.12 439 VAL A O 1
ATOM 3519 N N . ARG A 1 440 ? -1.909 -3.559 2.575 1.00 94.62 440 ARG A N 1
ATOM 3520 C CA . ARG A 1 440 ? -2.774 -4.726 2.316 1.00 94.62 440 ARG A CA 1
ATOM 3521 C C . ARG A 1 440 ? -2.182 -5.982 2.917 1.00 94.62 440 ARG A C 1
ATOM 3523 O O . ARG A 1 440 ? -2.920 -6.741 3.525 1.00 94.62 440 ARG A O 1
ATOM 3530 N N . GLU A 1 441 ? -0.875 -6.162 2.764 1.00 94.81 441 GLU A N 1
ATOM 3531 C CA . GLU A 1 441 ? -0.183 -7.328 3.301 1.00 94.81 441 GLU A CA 1
ATOM 3532 C C . GLU A 1 441 ? -0.226 -7.336 4.835 1.00 94.81 441 GLU A C 1
ATOM 3534 O O . GLU A 1 441 ? -0.480 -8.356 5.465 1.00 94.81 441 GLU A O 1
ATOM 3539 N N . PHE A 1 442 ? -0.120 -6.160 5.458 1.00 96.06 442 PHE A N 1
ATOM 3540 C CA . PHE A 1 442 ? -0.358 -6.028 6.891 1.00 96.06 442 PHE A CA 1
ATOM 3541 C C . PHE A 1 442 ? -1.761 -6.520 7.309 1.00 96.06 442 PHE A C 1
ATOM 3543 O O . PHE A 1 442 ? -1.861 -7.328 8.232 1.00 96.06 442 PHE A O 1
ATOM 3550 N N . TYR A 1 443 ? -2.839 -6.091 6.636 1.00 98.00 443 TYR A N 1
ATOM 3551 C CA . TYR A 1 443 ? -4.189 -6.562 6.984 1.00 98.00 443 TYR A CA 1
ATOM 3552 C C . TYR A 1 443 ? -4.431 -8.027 6.602 1.00 98.00 443 TYR A C 1
ATOM 3554 O O . TYR A 1 443 ? -5.130 -8.712 7.340 1.00 98.00 443 TYR A O 1
ATOM 3562 N N . ILE A 1 444 ? -3.858 -8.530 5.502 1.00 97.88 444 ILE A N 1
ATOM 3563 C CA . ILE A 1 444 ? -3.921 -9.959 5.149 1.00 97.88 444 ILE A CA 1
ATOM 3564 C C . ILE A 1 444 ? -3.286 -10.787 6.266 1.00 97.88 444 ILE A C 1
ATOM 3566 O O . ILE A 1 444 ? -3.931 -11.697 6.781 1.00 97.88 444 ILE A O 1
ATOM 3570 N N . GLY A 1 445 ? -2.077 -10.429 6.705 1.00 97.38 445 GLY A N 1
ATOM 3571 C CA . GLY A 1 445 ? -1.407 -11.084 7.828 1.00 97.38 445 GLY A CA 1
ATOM 3572 C C . GLY A 1 445 ? -2.197 -10.990 9.137 1.00 97.38 445 GLY A C 1
ATOM 3573 O O . GLY A 1 445 ? -2.295 -11.973 9.870 1.00 97.38 445 GLY A O 1
ATOM 3574 N N . LEU A 1 446 ? -2.819 -9.840 9.412 1.00 98.00 446 LEU A N 1
ATOM 3575 C CA . LEU A 1 446 ? -3.661 -9.648 10.595 1.00 98.00 446 LEU A CA 1
ATOM 3576 C C . LEU A 1 446 ? -4.882 -10.573 10.583 1.00 98.00 446 LEU A C 1
ATOM 3578 O O . LEU A 1 446 ? -5.153 -11.251 11.573 1.00 98.00 446 LEU A O 1
ATOM 3582 N N . VAL A 1 447 ? -5.605 -10.623 9.463 1.00 98.50 447 VAL A N 1
ATOM 3583 C CA . VAL A 1 447 ? -6.801 -11.462 9.311 1.00 98.50 447 VAL A CA 1
ATOM 3584 C C . VAL A 1 447 ? -6.439 -12.943 9.275 1.00 98.50 447 VAL A C 1
ATOM 3586 O O . VAL A 1 447 ? -7.131 -13.753 9.888 1.00 98.50 447 VAL A O 1
ATOM 3589 N N . LYS A 1 448 ? -5.321 -13.298 8.642 1.00 98.12 448 LYS A N 1
ATOM 3590 C CA . LYS A 1 448 ? -4.764 -14.650 8.699 1.00 98.12 448 LYS A CA 1
ATOM 3591 C C . LYS A 1 448 ? -4.472 -15.073 10.138 1.00 98.12 448 LYS A C 1
ATOM 3593 O O . LYS A 1 448 ? -4.863 -16.162 10.541 1.00 98.12 448 LYS A O 1
ATOM 3598 N N . GLY A 1 449 ? -3.884 -14.188 10.943 1.00 97.88 449 GLY A N 1
ATOM 3599 C CA . GLY A 1 449 ? -3.665 -14.439 12.368 1.00 97.88 449 GLY A CA 1
ATOM 3600 C C . GLY A 1 449 ? -4.963 -14.623 13.166 1.00 97.88 449 GLY A C 1
ATOM 3601 O O . GLY A 1 449 ? -4.990 -15.412 14.109 1.00 97.88 449 GLY A O 1
ATOM 3602 N N . LEU A 1 450 ? -6.052 -13.940 12.791 1.00 98.12 450 LEU A N 1
ATOM 3603 C CA . LEU A 1 450 ? -7.379 -14.179 13.378 1.00 98.12 450 LEU A CA 1
ATOM 3604 C C . LEU A 1 450 ? -7.925 -15.560 12.983 1.00 98.12 450 LEU A C 1
ATOM 3606 O O . LEU A 1 450 ? -8.359 -16.311 13.857 1.00 98.12 450 LEU A O 1
ATOM 3610 N N . LYS A 1 451 ? -7.819 -15.924 11.700 1.00 98.00 451 LYS A N 1
ATOM 3611 C CA . LYS A 1 451 ? -8.212 -17.242 11.178 1.00 98.00 451 LYS A CA 1
ATOM 3612 C C . LYS A 1 451 ? -7.471 -18.374 11.893 1.00 98.00 451 LYS A C 1
ATOM 3614 O O . LYS A 1 451 ? -8.092 -19.337 12.331 1.00 98.00 451 LYS A O 1
ATOM 3619 N N . GLU A 1 452 ? -6.154 -18.253 12.054 1.00 97.44 452 GLU A N 1
ATOM 3620 C CA . GLU A 1 452 ? -5.311 -19.250 12.736 1.00 97.44 452 GLU A CA 1
ATOM 3621 C C . GLU A 1 452 ? -5.690 -19.441 14.215 1.00 97.44 452 GLU A C 1
ATOM 3623 O O . GLU A 1 452 ? -5.503 -20.523 14.768 1.00 97.44 452 GLU A O 1
ATOM 3628 N N . LYS A 1 453 ? -6.270 -18.417 14.851 1.00 96.38 453 LYS A N 1
ATOM 3629 C CA . LYS A 1 453 ? -6.809 -18.485 16.219 1.00 96.38 453 LYS A CA 1
ATOM 3630 C C . LYS A 1 453 ? -8.234 -19.055 16.289 1.00 96.38 453 LYS A C 1
ATOM 3632 O O . LYS A 1 453 ? -8.758 -19.216 17.388 1.00 96.38 453 LYS A O 1
ATOM 3637 N N . GLY A 1 454 ? -8.850 -19.375 15.150 1.00 95.56 454 GLY A N 1
ATOM 3638 C CA . GLY A 1 454 ? -10.200 -19.938 15.063 1.00 95.56 454 GLY A CA 1
ATOM 3639 C C . GLY A 1 454 ? -11.330 -18.904 15.090 1.00 95.56 454 GLY A C 1
ATOM 3640 O O . GLY A 1 454 ? -12.478 -19.280 15.352 1.00 95.56 454 GLY A O 1
ATOM 3641 N N . PHE A 1 455 ? -11.013 -17.628 14.848 1.00 93.56 455 PHE A N 1
ATOM 3642 C CA . PHE A 1 455 ? -11.999 -16.557 14.709 1.00 93.56 455 PHE A CA 1
ATOM 3643 C C . PHE A 1 455 ? -12.529 -16.419 13.289 1.00 93.56 455 PHE A C 1
ATOM 3645 O O . PHE A 1 455 ? -11.869 -16.860 12.322 1.00 93.56 455 PHE A O 1
#